Protein AF-0000000080699638 (afdb_homodimer)

Structure (mmCIF, N/CA/C/O backbone):
data_AF-0000000080699638-model_v1
#
loop_
_entity.id
_entity.type
_entity.pdbx_description
1 polymer 'DJ-1/PfpI family protein'
#
loop_
_atom_site.group_PDB
_atom_site.id
_atom_site.type_symbol
_atom_site.label_atom_id
_atom_site.label_alt_id
_atom_site.label_comp_id
_atom_site.label_asym_id
_atom_site.label_entity_id
_atom_site.label_seq_id
_atom_site.pdbx_PDB_ins_code
_atom_site.Cartn_x
_atom_site.Cartn_y
_atom_site.Cartn_z
_atom_site.occupancy
_atom_site.B_iso_or_equiv
_atom_site.auth_seq_id
_atom_site.auth_comp_id
_atom_site.auth_asym_id
_atom_site.auth_atom_id
_atom_site.pdbx_PDB_model_num
ATOM 1 N N . GLN A 1 1 ? 30.047 -16.688 -23 1 21.12 1 GLN A N 1
ATOM 2 C CA . GLN A 1 1 ? 28.938 -15.734 -22.953 1 21.12 1 GLN A CA 1
ATOM 3 C C . GLN A 1 1 ? 28.703 -15.258 -21.516 1 21.12 1 GLN A C 1
ATOM 5 O O . GLN A 1 1 ? 28.328 -16.047 -20.656 1 21.12 1 GLN A O 1
ATOM 10 N N . LYS A 1 2 ? 29.453 -14.078 -21.031 1 23.52 2 LYS A N 1
ATOM 11 C CA . LYS A 1 2 ? 29.766 -13.367 -19.797 1 23.52 2 LYS A CA 1
ATOM 12 C C . LYS A 1 2 ? 28.5 -12.805 -19.156 1 23.52 2 LYS A C 1
ATOM 14 O O . LYS A 1 2 ? 27.812 -11.969 -19.75 1 23.52 2 LYS A O 1
ATOM 19 N N . LEU A 1 3 ? 27.625 -13.461 -18.516 1 23.12 3 LEU A N 1
ATOM 20 C CA . LEU A 1 3 ? 26.484 -13.102 -17.688 1 23.12 3 LEU A CA 1
ATOM 21 C C . LEU A 1 3 ? 26.734 -11.797 -16.953 1 23.12 3 LEU A C 1
ATOM 23 O O . LEU A 1 3 ? 27.703 -11.688 -16.188 1 23.12 3 LEU A O 1
ATOM 27 N N . ALA A 1 4 ? 26.359 -10.672 -17.625 1 29.08 4 ALA A N 1
ATOM 28 C CA . ALA A 1 4 ? 26.75 -9.297 -17.328 1 29.08 4 ALA A CA 1
ATOM 29 C C . ALA A 1 4 ? 26.719 -9.023 -15.828 1 29.08 4 ALA A C 1
ATOM 31 O O . ALA A 1 4 ? 25.781 -9.414 -15.133 1 29.08 4 ALA A O 1
ATOM 32 N N . GLN A 1 5 ? 27.875 -8.906 -15.227 1 26.36 5 GLN A N 1
ATOM 33 C CA . GLN A 1 5 ? 28.344 -8.414 -13.93 1 26.36 5 GLN A CA 1
ATOM 34 C C . GLN A 1 5 ? 27.5 -7.23 -13.453 1 26.36 5 GLN A C 1
ATOM 36 O O . GLN A 1 5 ? 27.297 -6.27 -14.203 1 26.36 5 GLN A O 1
ATOM 41 N N . HIS A 1 6 ? 26.375 -7.539 -12.859 1 30.89 6 HIS A N 1
ATOM 42 C CA . HIS A 1 6 ? 25.625 -6.449 -12.242 1 30.89 6 HIS A CA 1
ATOM 43 C C . HIS A 1 6 ? 26.562 -5.352 -11.75 1 30.89 6 HIS A C 1
ATOM 45 O O . HIS A 1 6 ? 27.578 -5.633 -11.102 1 30.89 6 HIS A O 1
ATOM 51 N N . PRO A 1 7 ? 26.75 -4.273 -12.492 1 32.75 7 PRO A N 1
ATOM 52 C CA . PRO A 1 7 ? 27.828 -3.301 -12.258 1 32.75 7 PRO A CA 1
ATOM 53 C C . PRO A 1 7 ? 28 -2.969 -10.773 1 32.75 7 PRO A C 1
ATOM 55 O O . PRO A 1 7 ? 27.047 -3.062 -10 1 32.75 7 PRO A O 1
ATOM 58 N N . PRO A 1 8 ? 29.25 -3.107 -10.195 1 33.66 8 PRO A N 1
ATOM 59 C CA . PRO A 1 8 ? 29.781 -2.744 -8.883 1 33.66 8 PRO A CA 1
ATOM 60 C C . PRO A 1 8 ? 29.281 -1.39 -8.391 1 33.66 8 PRO A C 1
ATOM 62 O O . PRO A 1 8 ? 29.75 -0.89 -7.363 1 33.66 8 PRO A O 1
ATOM 65 N N . ILE A 1 9 ? 28.562 -0.751 -9.273 1 31.42 9 ILE A N 1
ATOM 66 C CA . ILE A 1 9 ? 28.266 0.634 -8.922 1 31.42 9 ILE A CA 1
ATOM 67 C C . ILE A 1 9 ? 27.625 0.688 -7.539 1 31.42 9 ILE A C 1
ATOM 69 O O . ILE A 1 9 ? 27.562 1.753 -6.918 1 31.42 9 ILE A O 1
ATOM 73 N N . ILE A 1 10 ? 27.094 -0.458 -7.152 1 32.62 10 ILE A N 1
ATOM 74 C CA . ILE A 1 10 ? 26.328 -0.292 -5.918 1 32.62 10 ILE A CA 1
ATOM 75 C C . ILE A 1 10 ? 27.297 -0.101 -4.742 1 32.62 10 ILE A C 1
ATOM 77 O O . ILE A 1 10 ? 26.859 0.253 -3.641 1 32.62 10 ILE A O 1
ATOM 81 N N . ARG A 1 11 ? 28.547 -0.625 -4.879 1 28.48 11 ARG A N 1
ATOM 82 C CA . ARG A 1 11 ? 29.375 -0.614 -3.678 1 28.48 11 ARG A CA 1
ATOM 83 C C . ARG A 1 11 ? 29.891 0.79 -3.383 1 28.48 11 ARG A C 1
ATOM 85 O O . ARG A 1 11 ? 30.562 1.012 -2.367 1 28.48 11 ARG A O 1
ATOM 92 N N . ALA A 1 12 ? 30.203 1.43 -4.512 1 32.94 12 ALA A N 1
ATOM 93 C CA . ALA A 1 12 ? 31.031 2.605 -4.273 1 32.94 12 ALA A CA 1
ATOM 94 C C . ALA A 1 12 ? 30.391 3.531 -3.242 1 32.94 12 ALA A C 1
ATOM 96 O O . ALA A 1 12 ? 31.094 4.309 -2.582 1 32.94 12 ALA A O 1
ATOM 97 N N . PHE A 1 13 ? 29.062 3.736 -3.48 1 32.78 13 PHE A N 1
ATOM 98 C CA . PHE A 1 13 ? 28.578 4.91 -2.764 1 32.78 13 PHE A CA 1
ATOM 99 C C . PHE A 1 13 ? 28.609 4.676 -1.258 1 32.78 13 PHE A C 1
ATOM 101 O O . PHE A 1 13 ? 27.969 5.41 -0.495 1 32.78 13 PHE A O 1
ATOM 108 N N . GLN A 1 14 ? 29 3.529 -0.847 1 33.28 14 GLN A N 1
ATOM 109 C CA . GLN A 1 14 ? 28.906 3.434 0.607 1 33.28 14 GLN A CA 1
ATOM 110 C C . GLN A 1 14 ? 29.859 4.418 1.279 1 33.28 14 GLN A C 1
ATOM 112 O O . GLN A 1 14 ? 29.953 4.465 2.508 1 33.28 14 GLN A O 1
ATOM 117 N N . THR A 1 15 ? 30.938 4.719 0.572 1 34.41 15 THR A N 1
ATOM 118 C CA . THR A 1 15 ? 31.875 5.527 1.351 1 34.41 15 THR A CA 1
ATOM 119 C C . THR A 1 15 ? 31.219 6.852 1.76 1 34.41 15 THR A C 1
ATOM 121 O O . THR A 1 15 ? 31.922 7.84 1.993 1 34.41 15 THR A O 1
ATOM 124 N N . LEU A 1 16 ? 30.109 7.266 1.092 1 36.22 16 LEU A N 1
ATOM 125 C CA . LEU A 1 16 ? 29.672 8.602 1.499 1 36.22 16 LEU A CA 1
ATOM 126 C C . LEU A 1 16 ? 29.797 8.766 3.01 1 36.22 16 LEU A C 1
ATOM 128 O O . LEU A 1 16 ? 29.672 7.797 3.76 1 36.22 16 LEU A O 1
ATOM 132 N N . LYS A 1 17 ? 30.422 9.797 3.537 1 34.28 17 LYS A N 1
ATOM 133 C CA . LYS A 1 17 ? 30.344 10.305 4.902 1 34.28 17 LYS A CA 1
ATOM 134 C C . LYS A 1 17 ? 29.094 9.797 5.609 1 34.28 17 LYS A C 1
ATOM 136 O O . LYS A 1 17 ? 28.062 9.57 4.973 1 34.28 17 LYS A O 1
ATOM 141 N N . GLU A 1 18 ? 29.031 9.07 6.652 1 45 18 GLU A N 1
ATOM 142 C CA . GLU A 1 18 ? 27.938 8.711 7.539 1 45 18 GLU A CA 1
ATOM 143 C C . GLU A 1 18 ? 26.781 9.703 7.422 1 45 18 GLU A C 1
ATOM 145 O O . GLU A 1 18 ? 26.672 10.633 8.219 1 45 18 GLU A O 1
ATOM 150 N N . CYS A 1 19 ? 26.609 10.469 6.395 1 52.69 19 CYS A N 1
ATOM 151 C CA . CYS A 1 19 ? 25.562 11.484 6.363 1 52.69 19 CYS A CA 1
ATOM 152 C C . CYS A 1 19 ? 24.297 10.969 7.023 1 52.69 19 CYS A C 1
ATOM 154 O O . CYS A 1 19 ? 23.812 9.883 6.703 1 52.69 19 CYS A O 1
ATOM 156 N N . ALA A 1 20 ? 23.969 11.531 8.18 1 74.25 20 ALA A N 1
ATOM 157 C CA . ALA A 1 20 ? 22.844 11.242 9.055 1 74.25 20 ALA A CA 1
ATOM 158 C C . ALA A 1 20 ? 21.547 11.07 8.258 1 74.25 20 ALA A C 1
ATOM 160 O O . ALA A 1 20 ? 21.266 11.859 7.355 1 74.25 20 ALA A O 1
ATOM 161 N N . MET A 1 21 ? 20.984 9.898 8.141 1 90.06 21 MET A N 1
ATOM 162 C CA . MET A 1 21 ? 19.703 9.625 7.496 1 90.06 21 MET A CA 1
ATOM 163 C C . MET A 1 21 ? 18.672 10.695 7.863 1 90.06 21 MET A C 1
ATOM 165 O O . MET A 1 21 ? 18.656 11.188 8.992 1 90.06 21 MET A O 1
ATOM 169 N N . LYS A 1 22 ? 17.969 11.188 6.906 1 96.19 22 LYS A N 1
ATOM 170 C CA . LYS A 1 22 ? 16.859 12.094 7.137 1 96.19 22 LYS A CA 1
ATOM 171 C C . LYS A 1 22 ? 15.617 11.328 7.594 1 96.19 22 LYS A C 1
ATOM 173 O O . LYS A 1 22 ? 15.242 10.328 6.988 1 96.19 22 LYS A O 1
ATOM 178 N N . ASN A 1 23 ? 15.008 11.852 8.641 1 97.5 23 ASN A N 1
ATOM 179 C CA . ASN A 1 23 ? 13.836 11.172 9.195 1 97.5 23 ASN A CA 1
ATOM 180 C C . ASN A 1 23 ? 12.578 11.484 8.391 1 97.5 23 ASN A C 1
ATOM 182 O O . ASN A 1 23 ? 12.344 12.633 8.008 1 97.5 23 ASN A O 1
ATOM 186 N N . ILE A 1 24 ? 11.852 10.438 8.086 1 98.62 24 ILE A N 1
ATOM 187 C CA . ILE A 1 24 ? 10.492 10.516 7.559 1 98.62 24 ILE A CA 1
ATOM 188 C C . ILE A 1 24 ? 9.516 9.859 8.539 1 98.62 24 ILE A C 1
ATOM 190 O O . ILE A 1 24 ? 9.68 8.688 8.898 1 98.62 24 ILE A O 1
ATOM 194 N N . THR A 1 25 ? 8.562 10.602 9.008 1 98.88 25 THR A N 1
ATOM 195 C CA . THR A 1 25 ? 7.508 10.023 9.836 1 98.88 25 THR A CA 1
ATOM 196 C C . THR A 1 25 ? 6.184 9.992 9.078 1 98.88 25 THR A C 1
ATOM 198 O O . THR A 1 25 ? 5.719 11.016 8.586 1 98.88 25 THR A O 1
ATOM 201 N N . ILE A 1 26 ? 5.664 8.82 8.938 1 98.94 26 ILE A N 1
ATOM 202 C CA . ILE A 1 26 ? 4.328 8.617 8.391 1 98.94 26 ILE A CA 1
ATOM 203 C C . ILE A 1 26 ? 3.354 8.281 9.516 1 98.94 26 ILE A C 1
ATOM 205 O O . ILE A 1 26 ? 3.566 7.316 10.258 1 98.94 26 ILE A O 1
ATOM 209 N N . VAL A 1 27 ? 2.305 9.078 9.617 1 98.94 27 VAL A N 1
ATOM 210 C CA . VAL A 1 27 ? 1.308 8.875 10.664 1 98.94 27 VAL A CA 1
ATOM 211 C C . VAL A 1 27 ? 0.195 7.965 10.156 1 98.94 27 VAL A C 1
ATOM 213 O O . VAL A 1 27 ? -0.419 8.242 9.117 1 98.94 27 VAL A O 1
ATOM 216 N N . ILE A 1 28 ? -0.054 6.852 10.93 1 98.56 28 ILE A N 1
ATOM 217 C CA . ILE A 1 28 ? -1.081 5.898 10.523 1 98.56 28 ILE A CA 1
ATOM 218 C C . ILE A 1 28 ? -2.096 5.723 11.656 1 98.56 28 ILE A C 1
ATOM 220 O O . ILE A 1 28 ? -1.79 5.109 12.68 1 98.56 28 ILE A O 1
ATOM 224 N N . PRO A 1 29 ? -3.354 6.207 11.469 1 97.62 29 PRO A N 1
ATOM 225 C CA . PRO A 1 29 ? -4.43 5.844 12.391 1 97.62 29 PRO A CA 1
ATOM 226 C C . PRO A 1 29 ? -4.918 4.41 12.195 1 97.62 29 PRO A C 1
ATOM 228 O O . PRO A 1 29 ? -4.48 3.73 11.258 1 97.62 29 PRO A O 1
ATOM 231 N N . ASP A 1 30 ? -5.742 3.936 13.164 1 97.44 30 ASP A N 1
ATOM 232 C CA . ASP A 1 30 ? -6.453 2.699 12.844 1 97.44 30 ASP A CA 1
ATOM 233 C C . ASP A 1 30 ? -7.293 2.857 11.578 1 97.44 30 ASP A C 1
ATOM 235 O O . ASP A 1 30 ? -7.809 3.941 11.305 1 97.44 30 ASP A O 1
ATOM 239 N N . ARG A 1 31 ? -7.352 1.789 10.773 1 98.12 31 ARG A N 1
ATOM 240 C CA . ARG A 1 31 ? -8.047 1.76 9.492 1 98.12 31 ARG A CA 1
ATOM 241 C C . ARG A 1 31 ? -7.449 2.768 8.523 1 98.12 31 ARG A C 1
ATOM 243 O O . ARG A 1 31 ? -8.18 3.498 7.848 1 98.12 31 ARG A O 1
ATOM 250 N N . PHE A 1 32 ? -6.141 2.844 8.508 1 98.69 32 PHE A N 1
ATOM 251 C CA . PHE A 1 32 ? -5.473 3.752 7.586 1 98.69 32 PHE A CA 1
ATOM 252 C C . PHE A 1 32 ? -5.586 3.242 6.152 1 98.69 32 PHE A C 1
ATOM 254 O O . PHE A 1 32 ? -5.793 2.049 5.926 1 98.69 32 PHE A O 1
ATOM 261 N N . ALA A 1 33 ? -5.504 4.156 5.234 1 98.62 33 ALA A N 1
ATOM 262 C CA . ALA A 1 33 ? -5.645 3.881 3.809 1 98.62 33 ALA A CA 1
ATOM 263 C C . ALA A 1 33 ? -4.348 3.332 3.223 1 98.62 33 ALA A C 1
ATOM 265 O O . ALA A 1 33 ? -3.348 4.047 3.135 1 98.62 33 ALA A O 1
ATOM 266 N N . ASP A 1 34 ? -4.371 2.154 2.686 1 98.62 34 ASP A N 1
ATOM 267 C CA . ASP A 1 34 ? -3.197 1.426 2.213 1 98.62 34 ASP A CA 1
ATOM 268 C C . ASP A 1 34 ? -2.588 2.1 0.985 1 98.62 34 ASP A C 1
ATOM 270 O O . ASP A 1 34 ? -1.378 2.027 0.768 1 98.62 34 ASP A O 1
ATOM 274 N N . TRP A 1 35 ? -3.359 2.773 0.199 1 97.25 35 TRP A N 1
ATOM 275 C CA . TRP A 1 35 ? -2.92 3.229 -1.116 1 97.25 35 TRP A CA 1
ATOM 276 C C . TRP A 1 35 ? -2.242 4.59 -1.021 1 97.25 35 TRP A C 1
ATOM 278 O O . TRP A 1 35 ? -1.621 5.051 -1.983 1 97.25 35 TRP A O 1
ATOM 288 N N . GLU A 1 36 ? -2.24 5.168 0.12 1 98.38 36 GLU A N 1
ATOM 289 C CA . GLU A 1 36 ? -1.859 6.574 0.187 1 98.38 36 GLU A CA 1
ATOM 290 C C . GLU A 1 36 ? -0.386 6.73 0.555 1 98.38 36 GLU A C 1
ATOM 292 O O . GLU A 1 36 ? 0.205 7.789 0.338 1 98.38 36 GLU A O 1
ATOM 297 N N . TYR A 1 37 ? 0.252 5.742 1.123 1 98.56 37 TYR A N 1
ATOM 298 C CA . TYR A 1 37 ? 1.677 5.781 1.436 1 98.56 37 TYR A CA 1
ATOM 299 C C . TYR A 1 37 ? 2.471 4.906 0.472 1 98.56 37 TYR A C 1
ATOM 301 O O . TYR A 1 37 ? 3.697 5.016 0.391 1 98.56 37 TYR A O 1
ATOM 309 N N . SER A 1 38 ? 1.813 4.078 -0.21 1 98 38 SER A N 1
ATOM 310 C CA . SER A 1 38 ? 2.402 2.867 -0.773 1 98 38 SER A CA 1
ATOM 311 C C . SER A 1 38 ? 3.34 3.195 -1.931 1 98 38 SER A C 1
ATOM 313 O O . SER A 1 38 ? 4.168 2.369 -2.318 1 98 38 SER A O 1
ATOM 315 N N . LEU A 1 39 ? 3.227 4.379 -2.482 1 96.81 39 LEU A N 1
ATOM 316 C CA . LEU A 1 39 ? 4.156 4.789 -3.527 1 96.81 39 LEU A CA 1
ATOM 317 C C . LEU A 1 39 ? 5.285 5.641 -2.951 1 96.81 39 LEU A C 1
ATOM 319 O O . LEU A 1 39 ? 6.32 5.824 -3.592 1 96.81 39 LEU A O 1
ATOM 323 N N . ILE A 1 40 ? 5.133 6.168 -1.758 1 98.38 40 ILE A N 1
ATOM 324 C CA . ILE A 1 40 ? 6.09 7.082 -1.143 1 98.38 40 ILE A CA 1
ATOM 325 C C . ILE A 1 40 ? 7.133 6.289 -0.36 1 98.38 40 ILE A C 1
ATOM 327 O O . ILE A 1 40 ? 8.336 6.41 -0.614 1 98.38 40 ILE A O 1
ATOM 331 N N . ALA A 1 41 ? 6.684 5.422 0.467 1 98.62 41 ALA A N 1
ATOM 332 C CA . ALA A 1 41 ? 7.531 4.789 1.475 1 98.62 41 ALA A CA 1
ATOM 333 C C . ALA A 1 41 ? 8.555 3.865 0.826 1 98.62 41 ALA A C 1
ATOM 335 O O . ALA A 1 41 ? 9.742 3.896 1.178 1 98.62 41 ALA A O 1
ATOM 336 N N . PRO A 1 42 ? 8.156 3.057 -0.172 1 97.94 42 PRO A N 1
ATOM 337 C CA . PRO A 1 42 ? 9.172 2.199 -0.789 1 97.94 42 PRO A CA 1
ATOM 338 C C . PRO A 1 42 ? 10.266 2.994 -1.502 1 97.94 42 PRO A C 1
ATOM 340 O O . PRO A 1 42 ? 11.43 2.598 -1.489 1 97.94 42 PRO A O 1
ATOM 343 N N . VAL A 1 43 ? 9.883 4.098 -2.152 1 97.5 43 VAL A N 1
ATOM 344 C CA . VAL A 1 43 ? 10.883 4.934 -2.807 1 97.5 43 VAL A CA 1
ATOM 345 C C . VAL A 1 43 ? 11.906 5.41 -1.779 1 97.5 43 VAL A C 1
ATOM 347 O O . VAL A 1 43 ? 13.117 5.27 -1.986 1 97.5 43 VAL A O 1
ATOM 350 N N . LEU A 1 44 ? 11.461 5.848 -0.671 1 97.94 44 LEU A N 1
ATOM 351 C CA . LEU A 1 44 ? 12.32 6.465 0.335 1 97.94 44 LEU A CA 1
ATOM 352 C C . LEU A 1 44 ? 13.125 5.406 1.085 1 97.94 44 LEU A C 1
ATOM 354 O O . LEU A 1 44 ? 14.305 5.605 1.372 1 97.94 44 LEU A O 1
ATOM 358 N N . HIS A 1 45 ? 12.5 4.301 1.349 1 97.5 45 HIS A N 1
ATOM 359 C CA . HIS A 1 45 ? 13.125 3.299 2.207 1 97.5 45 HIS A CA 1
ATOM 360 C C . HIS A 1 45 ? 14.008 2.359 1.399 1 97.5 45 HIS A C 1
ATOM 362 O O . HIS A 1 45 ? 15.062 1.934 1.875 1 97.5 45 HIS A O 1
ATOM 368 N N . SER A 1 46 ? 13.594 2.033 0.154 1 95.25 46 SER A N 1
ATOM 369 C CA . SER A 1 46 ? 14.258 0.928 -0.528 1 95.25 46 SER A CA 1
ATOM 370 C C . SER A 1 46 ?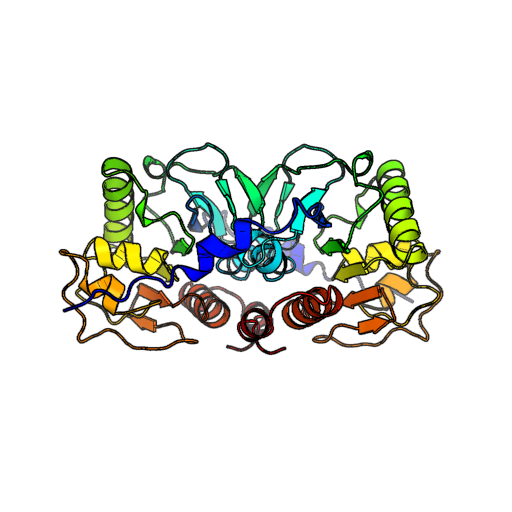 14.977 1.406 -1.784 1 95.25 46 SER A C 1
ATOM 372 O O . SER A 1 46 ? 15.906 0.749 -2.264 1 95.25 46 SER A O 1
ATOM 374 N N . PHE A 1 47 ? 14.516 2.52 -2.311 1 93.06 47 PHE A N 1
ATOM 375 C CA . PHE A 1 47 ? 15.086 2.906 -3.594 1 93.06 47 PHE A CA 1
ATOM 376 C C . PHE A 1 47 ? 16 4.121 -3.438 1 93.06 47 PHE A C 1
ATOM 378 O O . PHE A 1 47 ? 16.516 4.645 -4.426 1 93.06 47 PHE A O 1
ATOM 385 N N . THR A 1 48 ? 16.062 4.582 -2.229 1 90.94 48 THR A N 1
ATOM 386 C CA . THR A 1 48 ? 17.047 5.598 -1.857 1 90.94 48 THR A CA 1
ATOM 387 C C . THR A 1 48 ? 17.828 5.172 -0.613 1 90.94 48 THR A C 1
ATOM 389 O O . THR A 1 48 ? 17.5 4.152 0.005 1 90.94 48 THR A O 1
ATOM 392 N N . THR A 1 49 ? 18.875 5.895 -0.299 1 86.69 49 THR A N 1
ATOM 393 C CA . THR A 1 49 ? 19.719 5.441 0.804 1 86.69 49 THR A CA 1
ATOM 394 C C . THR A 1 49 ? 19.812 6.512 1.889 1 86.69 49 THR A C 1
ATOM 396 O O . THR A 1 49 ? 20.469 6.309 2.912 1 86.69 49 THR A O 1
ATOM 399 N N . ASN A 1 50 ? 19.094 7.555 1.81 1 92.56 50 ASN A N 1
ATOM 400 C CA . ASN A 1 50 ? 19.344 8.695 2.688 1 92.56 50 ASN A CA 1
ATOM 401 C C . ASN A 1 50 ? 18.172 8.93 3.645 1 92.56 50 ASN A C 1
ATOM 403 O O . ASN A 1 50 ? 18.141 9.945 4.348 1 92.56 50 ASN A O 1
ATOM 407 N N . TYR A 1 51 ? 17.234 7.992 3.697 1 97 51 TYR A N 1
ATOM 408 C CA . TYR A 1 51 ? 16.047 8.258 4.512 1 97 51 TYR A CA 1
ATOM 409 C C . TYR A 1 51 ? 15.789 7.117 5.492 1 97 51 TYR A C 1
ATOM 411 O O . TYR A 1 51 ? 16.078 5.957 5.188 1 97 51 TYR A O 1
ATOM 419 N N . ARG A 1 52 ? 15.352 7.477 6.656 1 97.06 52 ARG A N 1
ATOM 420 C CA . ARG A 1 52 ? 14.781 6.551 7.633 1 97.06 52 ARG A CA 1
ATOM 421 C C . ARG A 1 52 ? 13.273 6.738 7.746 1 97.06 52 ARG A C 1
ATOM 423 O O . ARG A 1 52 ? 12.805 7.75 8.266 1 97.06 52 ARG A O 1
ATOM 430 N N . VAL A 1 53 ? 12.531 5.742 7.293 1 98.56 53 VAL A N 1
ATOM 431 C CA . VAL A 1 53 ? 11.07 5.809 7.312 1 98.56 53 VAL A CA 1
ATOM 432 C C . VAL A 1 53 ? 10.539 5.113 8.57 1 98.56 53 VAL A C 1
ATOM 434 O O . VAL A 1 53 ? 10.883 3.963 8.836 1 98.56 53 VAL A O 1
ATOM 437 N N . ARG A 1 54 ? 9.719 5.816 9.32 1 98.69 54 ARG A N 1
ATOM 438 C CA . ARG A 1 54 ? 9.055 5.254 10.492 1 98.69 54 ARG A CA 1
ATOM 439 C C . ARG A 1 54 ? 7.574 5.605 10.5 1 98.69 54 ARG A C 1
ATOM 441 O O . ARG A 1 54 ? 7.172 6.641 9.969 1 98.69 54 ARG A O 1
ATOM 448 N N . TYR A 1 55 ? 6.816 4.727 11.133 1 98.88 55 TYR A N 1
ATOM 449 C CA . TYR A 1 55 ? 5.371 4.91 11.234 1 98.88 55 TYR A CA 1
ATOM 450 C C . TYR A 1 55 ? 4.961 5.25 12.664 1 98.88 55 TYR A C 1
ATOM 452 O O . TYR A 1 55 ? 5.348 4.559 13.609 1 98.88 55 TYR A O 1
ATOM 460 N N . ALA A 1 56 ? 4.215 6.336 12.797 1 98.88 56 ALA A N 1
ATOM 461 C CA . ALA A 1 56 ? 3.756 6.789 14.109 1 98.88 56 ALA A CA 1
ATOM 462 C C . ALA A 1 56 ? 2.248 6.605 14.258 1 98.88 56 ALA A C 1
ATOM 464 O O . ALA A 1 56 ? 1.497 6.793 13.297 1 98.88 56 ALA A O 1
ATOM 465 N N . ALA A 1 57 ? 1.825 6.227 15.414 1 98.69 57 ALA A N 1
ATOM 466 C CA . ALA A 1 57 ? 0.414 6.098 15.766 1 98.69 57 ALA A CA 1
ATOM 467 C C . ALA A 1 57 ? 0.163 6.566 17.203 1 98.69 57 ALA A C 1
ATOM 469 O O . ALA A 1 57 ? 1.086 7.02 17.875 1 98.69 57 ALA A O 1
ATOM 470 N N . ALA A 1 58 ? -1.119 6.594 17.578 1 97.94 58 ALA A N 1
ATOM 471 C CA . ALA A 1 58 ? -1.5 7.094 18.891 1 97.94 58 ALA A CA 1
ATOM 472 C C . ALA A 1 58 ? -0.899 6.234 20 1 97.94 58 ALA A C 1
ATOM 474 O O . ALA A 1 58 ? -0.651 6.719 21.109 1 97.94 58 ALA A O 1
ATOM 475 N N . ASP A 1 59 ? -0.727 4.973 19.703 1 97.44 59 ASP A N 1
ATOM 476 C CA . ASP A 1 59 ? -0.087 4.012 20.594 1 97.44 59 ASP A CA 1
ATOM 477 C C . ASP A 1 59 ? 0.645 2.93 19.797 1 97.44 59 ASP A C 1
ATOM 479 O O . ASP A 1 59 ? 0.668 2.963 18.562 1 97.44 59 ASP A O 1
ATOM 483 N N . LEU A 1 60 ? 1.232 1.975 20.531 1 97.44 60 LEU A N 1
ATOM 484 C CA . LEU A 1 60 ? 2.076 0.99 19.859 1 97.44 60 LEU A CA 1
ATOM 485 C C . LEU A 1 60 ? 1.322 -0.317 19.656 1 97.44 60 LEU A C 1
ATOM 487 O O . LEU A 1 60 ? 1.902 -1.308 19.203 1 97.44 60 LEU A O 1
ATOM 491 N N . ASN A 1 61 ? 0 -0.324 19.953 1 97.56 61 ASN A N 1
ATOM 492 C CA . ASN A 1 61 ? -0.804 -1.47 19.547 1 97.56 61 ASN A CA 1
ATOM 493 C C . ASN A 1 61 ? -0.932 -1.546 18.016 1 97.56 61 ASN A C 1
ATOM 495 O O . ASN A 1 61 ? -0.923 -0.519 17.344 1 97.56 61 ASN A O 1
ATOM 499 N N . HIS A 1 62 ? -1.017 -2.756 17.562 1 97.88 62 HIS A N 1
ATOM 500 C CA . HIS A 1 62 ? -1.104 -2.883 16.109 1 97.88 62 HIS A CA 1
ATOM 501 C C . HIS A 1 62 ? -2.307 -2.123 15.555 1 97.88 62 HIS A C 1
ATOM 503 O O . HIS A 1 62 ? -3.344 -2.033 16.219 1 97.88 62 HIS A O 1
ATOM 509 N N . LYS A 1 63 ? -2.121 -1.548 14.406 1 98.44 63 LYS A N 1
ATOM 510 C CA . LYS A 1 63 ? -3.178 -0.909 13.625 1 98.44 63 LYS A CA 1
ATOM 511 C C . LYS A 1 63 ? -3.604 -1.787 12.453 1 98.44 63 LYS A C 1
ATOM 513 O O . LYS A 1 63 ? -2.766 -2.424 11.812 1 98.44 63 LYS A O 1
ATOM 518 N N . THR A 1 64 ? -4.895 -1.848 12.273 1 98.62 64 THR A N 1
ATOM 519 C CA . THR A 1 64 ? -5.418 -2.588 11.133 1 98.62 64 THR A CA 1
ATOM 520 C C . THR A 1 64 ? -5.785 -1.64 9.992 1 98.62 64 THR A C 1
ATOM 522 O O . THR A 1 64 ? -6.582 -0.718 10.18 1 98.62 64 THR A O 1
ATOM 525 N N . SER A 1 65 ? -5.184 -1.844 8.844 1 98.81 65 SER A N 1
ATOM 526 C CA . SER A 1 65 ? -5.434 -0.958 7.715 1 98.81 65 SER A CA 1
ATOM 527 C C . SER A 1 65 ? -6.805 -1.215 7.102 1 98.81 65 SER A C 1
ATOM 529 O O . SER A 1 65 ? -7.492 -2.164 7.48 1 98.81 65 SER A O 1
ATOM 531 N N . MET A 1 66 ? -7.184 -0.383 6.215 1 98.38 66 MET A N 1
ATOM 532 C CA . MET A 1 66 ? -8.406 -0.587 5.441 1 98.38 66 MET A CA 1
ATOM 533 C C . MET A 1 66 ? -8.32 -1.861 4.609 1 98.38 66 MET A C 1
ATOM 535 O O . MET A 1 66 ? -9.344 -2.422 4.211 1 98.38 66 MET A O 1
ATOM 539 N N . GLY A 1 67 ? -7.074 -2.344 4.312 1 98.62 67 GLY A N 1
ATOM 540 C CA . GLY A 1 67 ? -6.852 -3.576 3.57 1 98.62 67 GLY A CA 1
ATOM 541 C C . GLY A 1 67 ? -6.594 -4.773 4.469 1 98.62 67 GLY A C 1
ATOM 542 O O . GLY A 1 67 ? -6.094 -5.801 4.008 1 98.62 67 GLY A O 1
ATOM 543 N N . ALA A 1 68 ? -6.715 -4.578 5.727 1 98.69 68 ALA A N 1
ATOM 544 C CA . ALA A 1 68 ? -6.691 -5.641 6.73 1 98.69 68 ALA A CA 1
ATOM 545 C C . ALA A 1 68 ? -5.262 -5.957 7.16 1 98.69 68 ALA A C 1
ATOM 547 O O . ALA A 1 68 ? -5.02 -6.934 7.871 1 98.69 68 ALA A O 1
ATOM 548 N N . LEU A 1 69 ? -4.281 -5.18 6.77 1 98.81 69 LEU A N 1
ATOM 549 C CA . LEU A 1 69 ? -2.943 -5.359 7.324 1 98.81 69 LEU A CA 1
ATOM 550 C C . LEU A 1 69 ? -2.939 -5.105 8.828 1 98.81 69 LEU A C 1
ATOM 552 O O . LEU A 1 69 ? -3.562 -4.152 9.297 1 98.81 69 LEU A O 1
ATOM 556 N N . ARG A 1 70 ? -2.258 -5.918 9.562 1 98.75 70 ARG A N 1
ATOM 557 C CA . ARG A 1 70 ? -1.954 -5.633 10.961 1 98.75 70 ARG A CA 1
ATOM 558 C C . ARG A 1 70 ? -0.536 -5.098 11.117 1 98.75 70 ARG A C 1
ATOM 560 O O . ARG A 1 70 ? 0.435 -5.84 10.977 1 98.75 70 ARG A O 1
ATOM 567 N N . VAL A 1 71 ? -0.425 -3.809 11.453 1 98.88 71 VAL A N 1
ATOM 568 C CA . VAL A 1 71 ? 0.85 -3.1 11.398 1 98.88 71 VAL A CA 1
ATOM 569 C C . VAL A 1 71 ? 1.277 -2.691 12.805 1 98.88 71 VAL A C 1
ATOM 571 O O . VAL A 1 71 ? 0.472 -2.164 13.578 1 98.88 71 VAL A O 1
ATOM 574 N N . ILE A 1 72 ? 2.506 -2.924 13.109 1 98.69 72 ILE A N 1
ATOM 575 C CA . ILE A 1 72 ? 3.094 -2.477 14.367 1 98.69 72 ILE A CA 1
ATOM 576 C C . ILE A 1 72 ? 3.754 -1.112 14.172 1 98.69 72 ILE A C 1
ATOM 578 O O . ILE A 1 72 ? 4.746 -0.993 13.453 1 98.69 72 ILE A O 1
ATOM 582 N N . PRO A 1 73 ? 3.18 -0.11 14.836 1 98.75 73 PRO A N 1
ATOM 583 C CA . PRO A 1 73 ? 3.818 1.202 14.711 1 98.75 73 PRO A CA 1
ATOM 584 C C . PRO A 1 73 ? 5.215 1.241 15.32 1 98.75 73 PRO A C 1
ATOM 586 O O . PRO A 1 73 ? 5.516 0.468 16.234 1 98.75 73 PRO A O 1
ATOM 589 N N . ASP A 1 74 ? 6.035 2.172 14.828 1 98.62 74 ASP A N 1
ATOM 590 C CA . ASP A 1 74 ? 7.391 2.367 15.336 1 98.62 74 ASP A CA 1
ATOM 591 C C . ASP A 1 74 ? 7.398 3.355 16.5 1 98.62 74 ASP A C 1
ATOM 593 O O . ASP A 1 74 ? 8.242 3.258 17.391 1 98.62 74 ASP A O 1
ATOM 597 N N . LEU A 1 75 ? 6.469 4.324 16.406 1 98.56 75 LEU A N 1
ATOM 598 C CA . LEU A 1 75 ? 6.492 5.465 17.312 1 98.56 75 LEU A CA 1
ATOM 599 C C . LEU A 1 75 ? 5.094 5.762 17.859 1 98.56 75 LEU A C 1
ATOM 601 O O . LEU A 1 75 ? 4.109 5.672 17.109 1 98.56 75 LEU A O 1
ATOM 605 N N . ASN A 1 76 ? 5.145 6.191 19.109 1 97.94 76 ASN A N 1
ATOM 606 C CA . ASN A 1 76 ? 4.008 6.977 19.578 1 97.94 76 ASN A CA 1
ATOM 607 C C . ASN A 1 76 ? 4.125 8.438 19.156 1 97.94 76 ASN A C 1
ATOM 609 O O . ASN A 1 76 ? 5.219 8.914 18.844 1 97.94 76 ASN A O 1
ATOM 613 N N . PHE A 1 77 ? 2.945 9.078 19.156 1 98.25 77 PHE A N 1
ATOM 614 C CA . PHE A 1 77 ? 2.982 10.484 18.766 1 98.25 77 PHE A CA 1
ATOM 615 C C . PHE A 1 77 ? 4.012 11.25 19.578 1 98.25 77 PHE A C 1
ATOM 617 O O . PHE A 1 77 ? 4.734 12.094 19.047 1 98.25 77 PHE A O 1
ATOM 624 N N . ALA A 1 78 ? 4.133 10.938 20.844 1 96.94 78 ALA A N 1
ATOM 625 C CA . ALA A 1 78 ? 5.043 11.648 21.734 1 96.94 78 ALA A CA 1
ATOM 626 C C . ALA A 1 78 ? 6.496 11.438 21.312 1 96.94 78 ALA A C 1
ATOM 628 O O . ALA A 1 78 ? 7.371 12.234 21.688 1 96.94 78 ALA A O 1
ATOM 629 N N . ASP A 1 79 ? 6.762 10.383 20.562 1 97.62 79 ASP A N 1
ATOM 630 C CA . ASP A 1 79 ? 8.125 9.992 20.234 1 97.62 79 ASP A CA 1
ATOM 631 C C . ASP A 1 79 ? 8.508 10.461 18.844 1 97.62 79 ASP A C 1
ATOM 633 O O . ASP A 1 79 ? 9.609 10.18 18.359 1 97.62 79 ASP A O 1
ATOM 637 N N . ILE A 1 80 ? 7.605 11.172 18.156 1 98.19 80 ILE A N 1
ATOM 638 C CA . ILE A 1 80 ? 7.945 11.719 16.844 1 98.19 80 ILE A CA 1
ATOM 639 C C . ILE A 1 80 ? 9.133 12.672 16.969 1 98.19 80 ILE A C 1
ATOM 641 O O . ILE A 1 80 ? 9.125 13.57 17.812 1 98.19 80 ILE A O 1
ATOM 645 N N . PRO A 1 81 ? 10.133 12.445 16.125 1 95.62 81 PRO A N 1
ATOM 646 C CA . PRO A 1 81 ? 11.312 13.305 16.234 1 95.62 81 PRO A CA 1
ATOM 647 C C . PRO A 1 81 ? 11 14.773 15.922 1 95.62 81 PRO A C 1
ATOM 649 O O . PRO A 1 81 ? 10.148 15.062 15.086 1 95.62 81 PRO A O 1
ATOM 652 N N . ALA A 1 82 ? 11.781 15.609 16.516 1 88.88 82 ALA A N 1
ATOM 653 C CA . ALA A 1 82 ? 11.633 17.047 16.281 1 88.88 82 ALA A CA 1
ATOM 654 C C . ALA A 1 82 ? 12.094 17.406 14.875 1 88.88 82 ALA A C 1
ATOM 656 O O . ALA A 1 82 ? 11.5 18.281 14.227 1 88.88 82 ALA A O 1
ATOM 657 N N . GLU A 1 83 ? 13.125 16.703 14.523 1 90.5 83 GLU A N 1
ATOM 658 C CA . GLU A 1 83 ? 13.641 16.953 13.188 1 90.5 83 GLU A CA 1
ATOM 659 C C . GLU A 1 83 ? 13.203 15.875 12.211 1 90.5 83 GLU A C 1
ATOM 661 O O . GLU A 1 83 ? 13.695 14.742 12.266 1 90.5 83 GLU A O 1
ATOM 666 N N . ASN A 1 84 ? 12.219 16.172 11.383 1 95.19 84 ASN A N 1
ATOM 667 C CA . ASN A 1 84 ? 11.734 15.344 10.281 1 95.19 84 ASN A CA 1
ATOM 668 C C . ASN A 1 84 ? 11.859 16.062 8.938 1 95.19 84 ASN A C 1
ATOM 670 O O . ASN A 1 84 ? 11.43 17.203 8.805 1 95.19 84 ASN A O 1
ATOM 674 N N . ALA A 1 85 ? 12.508 15.305 8.086 1 97.56 85 ALA A N 1
ATOM 675 C CA . ALA A 1 85 ? 12.508 15.852 6.734 1 97.56 85 ALA A CA 1
ATOM 676 C C . ALA A 1 85 ? 11.094 15.969 6.184 1 97.56 85 ALA A C 1
ATOM 678 O O . ALA A 1 85 ? 10.781 16.906 5.434 1 97.56 85 ALA A O 1
ATOM 679 N N . ALA A 1 86 ? 10.242 15.023 6.582 1 98.75 86 ALA A N 1
ATOM 680 C CA . ALA A 1 86 ? 8.828 15.07 6.234 1 98.75 86 ALA A CA 1
ATOM 681 C C . ALA A 1 86 ? 7.969 14.414 7.316 1 98.75 86 ALA A C 1
ATOM 683 O O . ALA A 1 86 ? 8.352 13.383 7.879 1 98.75 86 ALA A O 1
ATOM 684 N N . LEU A 1 87 ? 6.938 15.055 7.684 1 98.88 87 LEU A N 1
ATOM 685 C CA . LEU A 1 87 ? 5.82 14.5 8.438 1 98.88 87 LEU A CA 1
ATOM 686 C C . LEU A 1 87 ? 4.594 14.32 7.547 1 98.88 87 LEU A C 1
ATOM 688 O O . LEU A 1 87 ? 4.059 15.297 7.023 1 98.88 87 LEU A O 1
ATOM 692 N N . ILE A 1 88 ? 4.199 13.055 7.328 1 98.94 88 ILE A N 1
ATOM 693 C CA . ILE A 1 88 ? 3.164 12.727 6.355 1 98.94 88 ILE A CA 1
ATOM 694 C C . ILE A 1 88 ? 1.968 12.094 7.066 1 98.94 88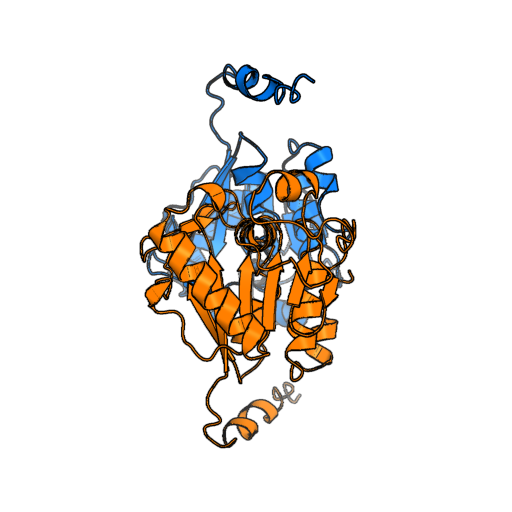 ILE A C 1
ATOM 696 O O . ILE A 1 88 ? 2.102 11.055 7.715 1 98.94 88 ILE A O 1
ATOM 700 N N . LEU A 1 89 ? 0.81 12.75 6.969 1 98.94 89 LEU A N 1
ATOM 701 C CA . LEU A 1 89 ? -0.429 12.227 7.535 1 98.94 89 LEU A CA 1
ATOM 702 C C . LEU A 1 89 ? -1.259 11.516 6.469 1 98.94 89 LEU A C 1
ATOM 704 O O . LEU A 1 89 ? -1.786 12.156 5.559 1 98.94 89 LEU A O 1
ATOM 708 N N . ILE A 1 90 ? -1.358 10.195 6.574 1 98.31 90 ILE A N 1
ATOM 709 C CA . ILE A 1 90 ? -2.139 9.445 5.598 1 98.31 90 ILE A CA 1
ATOM 710 C C . ILE A 1 90 ? -3.58 9.305 6.082 1 98.31 90 ILE A C 1
ATOM 712 O O . ILE A 1 90 ? -3.842 9.352 7.285 1 98.31 90 ILE A O 1
ATOM 716 N N . GLY A 1 91 ? -4.488 9.148 5.156 1 97.81 91 GLY A N 1
ATOM 717 C CA . GLY A 1 91 ? -5.91 9.102 5.457 1 97.81 91 GLY A CA 1
ATOM 718 C C . GLY A 1 91 ? -6.336 7.816 6.145 1 97.81 91 GLY A C 1
ATOM 719 O O . GLY A 1 91 ? -5.492 7.07 6.652 1 97.81 91 GLY A O 1
ATOM 720 N N . GLY A 1 92 ? -7.555 7.609 6.234 1 96.38 92 GLY A N 1
ATOM 721 C CA . GLY A 1 92 ? -8.211 6.5 6.906 1 96.38 92 GLY A CA 1
ATOM 722 C C . GLY A 1 92 ? -9.57 6.859 7.465 1 96.38 92 GLY A C 1
ATOM 723 O O . GLY A 1 92 ? -10.203 7.816 7.012 1 96.38 92 GLY A O 1
ATOM 724 N N . GLN A 1 93 ? -10.008 5.988 8.398 1 94.12 93 GLN A N 1
ATOM 725 C CA . GLN A 1 93 ? -11.383 6.148 8.859 1 94.12 93 GLN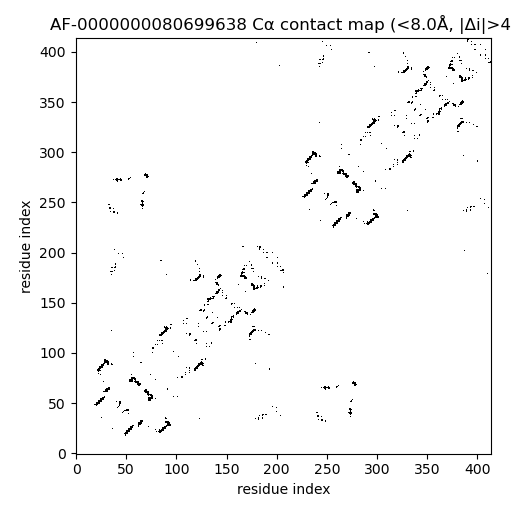 A CA 1
ATOM 726 C C . GLN A 1 93 ? -11.43 6.492 10.344 1 94.12 93 GLN A C 1
ATOM 728 O O . GLN A 1 93 ? -12.5 6.738 10.898 1 94.12 93 GLN A O 1
ATOM 733 N N . ASP A 1 94 ? -10.242 6.688 10.945 1 95.56 94 ASP A N 1
ATOM 734 C CA . ASP A 1 94 ? -10.305 6.785 12.406 1 95.56 94 ASP A CA 1
ATOM 735 C C . ASP A 1 94 ? -9.648 8.078 12.891 1 95.56 94 ASP A C 1
ATOM 737 O O . ASP A 1 94 ? -9.344 8.211 14.078 1 95.56 94 ASP A O 1
ATOM 741 N N . TRP A 1 95 ? -9.492 9.023 12.086 1 96.81 95 TRP A N 1
ATOM 742 C CA . TRP A 1 95 ? -8.898 10.297 12.477 1 96.81 95 TRP A CA 1
ATOM 743 C C . TRP A 1 95 ? -9.789 11.031 13.477 1 96.81 95 TRP A C 1
ATOM 745 O O . TRP A 1 95 ? -9.297 11.648 14.422 1 96.81 95 TRP A O 1
ATOM 755 N N . ARG A 1 96 ? -11.023 10.961 13.297 1 95.19 96 ARG A N 1
ATOM 756 C CA . ARG A 1 96 ? -11.984 11.719 14.094 1 95.19 96 ARG A CA 1
ATOM 757 C C . ARG A 1 96 ? -12.195 11.078 15.461 1 95.19 96 ARG A C 1
ATOM 759 O O . ARG A 1 96 ? -12.852 11.656 16.328 1 95.19 96 ARG A O 1
ATOM 766 N N . GLU A 1 97 ? -11.547 9.93 15.641 1 95.38 97 GLU A N 1
ATOM 767 C CA . GLU A 1 97 ? -11.688 9.195 16.891 1 95.38 97 GLU A CA 1
ATOM 768 C C . GLU A 1 97 ? -10.5 9.438 17.812 1 95.38 97 GLU A C 1
ATOM 770 O O . GLU A 1 97 ? -10.469 8.938 18.938 1 95.38 97 GLU A O 1
ATOM 775 N N . LEU A 1 98 ? -9.547 10.211 17.391 1 96.56 98 LEU A N 1
ATOM 776 C CA . LEU A 1 98 ? -8.398 10.5 18.25 1 96.56 98 LEU A CA 1
ATOM 777 C C . LEU A 1 98 ? -8.836 11.188 19.531 1 96.56 98 LEU A C 1
ATOM 779 O O . LEU A 1 98 ? -9.664 12.102 19.5 1 96.56 98 LEU A O 1
ATOM 783 N N . ASN A 1 99 ? -8.242 10.773 20.656 1 96.06 99 ASN A N 1
ATOM 784 C CA . ASN A 1 99 ? -8.547 11.477 21.891 1 96.06 99 ASN A CA 1
ATOM 785 C C . ASN A 1 99 ? -7.891 12.852 21.938 1 96.06 99 ASN A C 1
ATOM 787 O O . ASN A 1 99 ? -6.953 13.117 21.188 1 96.06 99 ASN A O 1
ATOM 791 N N . PRO A 1 100 ? -8.375 13.703 22.812 1 97.31 100 PRO A N 1
ATOM 792 C CA . PRO A 1 100 ? -7.914 15.094 22.828 1 97.31 100 PRO A CA 1
ATOM 793 C C . PRO A 1 100 ? -6.414 15.219 23.078 1 97.31 100 PRO A C 1
ATOM 795 O O . PRO A 1 100 ? -5.75 16.062 22.469 1 97.31 100 PRO A O 1
ATOM 798 N N . ALA A 1 101 ? -5.891 14.414 23.938 1 97.88 101 ALA A N 1
ATOM 799 C CA . ALA A 1 101 ? -4.469 14.492 24.25 1 97.88 101 ALA A CA 1
ATOM 800 C C . ALA A 1 101 ? -3.607 14.125 23.047 1 97.88 101 ALA A C 1
ATOM 802 O O . ALA A 1 101 ? -2.637 14.812 22.734 1 97.88 101 ALA A O 1
ATOM 803 N N . ASP A 1 102 ? -3.963 13.031 22.391 1 97.88 102 ASP A N 1
ATOM 804 C CA . ASP A 1 102 ? -3.25 12.609 21.188 1 97.88 102 ASP A CA 1
ATOM 805 C C . ASP A 1 102 ? -3.391 13.633 20.062 1 97.88 102 ASP A C 1
ATOM 807 O O . ASP A 1 102 ? -2.422 13.93 19.359 1 97.88 102 ASP A O 1
ATOM 811 N N . ARG A 1 103 ? -4.594 14.164 19.969 1 98.19 103 ARG A N 1
ATOM 812 C CA . ARG A 1 103 ? -4.852 15.195 18.969 1 98.19 103 ARG A CA 1
ATOM 813 C C . ARG A 1 103 ? -3.957 16.406 19.203 1 98.19 103 ARG A C 1
ATOM 815 O O . ARG A 1 103 ? -3.324 16.891 18.266 1 98.19 103 ARG A O 1
ATOM 822 N N . ALA A 1 104 ? -3.883 16.812 20.422 1 98.38 104 ALA A N 1
ATOM 823 C CA . ALA A 1 104 ? -3.078 17.984 20.766 1 98.38 104 ALA A CA 1
ATOM 824 C C . ALA A 1 104 ? -1.597 17.734 20.5 1 98.38 104 ALA A C 1
ATOM 826 O O . ALA A 1 104 ? -0.893 18.578 19.969 1 98.38 104 ALA A O 1
ATOM 827 N N . THR A 1 105 ? -1.132 16.547 20.875 1 98.56 105 THR A N 1
ATOM 828 C CA . THR A 1 105 ? 0.269 16.188 20.703 1 98.56 105 THR A CA 1
ATOM 829 C C . THR A 1 105 ? 0.64 16.172 19.219 1 98.56 105 THR A C 1
ATOM 831 O O . THR A 1 105 ? 1.646 16.766 18.828 1 98.56 105 THR A O 1
ATOM 834 N N . LEU A 1 106 ? -0.172 15.539 18.391 1 98.75 106 LEU A N 1
ATOM 835 C CA . LEU A 1 106 ? 0.107 15.453 16.969 1 98.75 106 LEU A CA 1
ATOM 836 C C . LEU A 1 106 ? -0.006 16.828 16.312 1 98.75 106 LEU A C 1
ATOM 838 O O . LEU A 1 106 ? 0.804 17.172 15.445 1 98.75 106 LEU A O 1
ATOM 842 N N . ALA A 1 107 ? -0.992 17.625 16.75 1 98.75 107 ALA A N 1
ATOM 843 C CA . ALA A 1 107 ? -1.151 18.969 16.203 1 98.75 107 ALA A CA 1
ATOM 844 C C . ALA A 1 107 ? 0.085 19.812 16.469 1 98.75 107 ALA A C 1
ATOM 846 O O . ALA A 1 107 ? 0.516 20.594 15.609 1 98.75 107 ALA A O 1
ATOM 847 N N . ALA A 1 108 ? 0.643 19.656 17.625 1 98.62 108 ALA A N 1
ATOM 848 C CA . ALA A 1 108 ? 1.845 20.406 17.984 1 98.62 108 ALA A CA 1
ATOM 849 C C . ALA A 1 108 ? 3.02 20.016 17.094 1 98.62 108 ALA A C 1
ATOM 851 O O . ALA A 1 108 ? 3.793 20.875 16.672 1 98.62 108 ALA A O 1
ATOM 852 N N . HIS A 1 109 ? 3.158 18.719 16.797 1 98.69 109 HIS A N 1
ATOM 853 C CA . HIS A 1 109 ? 4.199 18.266 15.883 1 98.69 109 HIS A CA 1
ATOM 854 C C . HIS A 1 109 ? 4.004 18.859 14.492 1 98.69 109 HIS A C 1
ATOM 856 O O . HIS A 1 109 ? 4.965 19.297 13.859 1 98.69 109 HIS A O 1
ATOM 862 N N . CYS A 1 110 ? 2.777 18.875 14.023 1 98.75 110 CYS A N 1
ATOM 863 C CA . CYS A 1 110 ? 2.469 19.406 12.695 1 98.75 110 CYS A CA 1
ATOM 864 C C . CYS A 1 110 ? 2.777 20.891 12.625 1 98.75 110 CYS A C 1
ATOM 866 O O . CYS A 1 110 ? 3.35 21.375 11.641 1 98.75 110 CYS A O 1
ATOM 868 N N . GLU A 1 111 ? 2.398 21.609 13.641 1 98.44 111 GLU A N 1
ATOM 869 C CA . GLU A 1 111 ? 2.666 23.047 13.688 1 98.44 111 GLU A CA 1
ATOM 870 C C . GLU A 1 111 ? 4.164 23.328 13.641 1 98.44 111 GLU A C 1
ATOM 872 O O . GLU A 1 111 ? 4.617 24.172 12.875 1 98.44 111 GLU A O 1
ATOM 877 N N . ARG A 1 112 ? 4.906 22.641 14.438 1 98.12 112 ARG A N 1
ATOM 878 C CA . ARG A 1 112 ? 6.355 22.797 14.453 1 98.12 112 ARG A CA 1
ATOM 879 C C . ARG A 1 112 ? 6.961 22.469 13.094 1 98.12 112 ARG A C 1
ATOM 881 O O . ARG A 1 112 ? 7.828 23.203 12.602 1 98.12 112 ARG A O 1
ATOM 888 N N . GLN A 1 113 ? 6.512 21.328 12.531 1 98.12 113 GLN A N 1
ATOM 889 C CA . GLN A 1 113 ? 6.957 20.906 11.203 1 98.12 113 GLN A CA 1
ATOM 890 C C . GLN A 1 113 ? 6.758 22.031 10.188 1 98.12 113 GLN A C 1
ATOM 892 O O . GLN A 1 113 ? 7.676 22.359 9.43 1 98.12 113 GLN A O 1
ATOM 897 N N . LYS A 1 114 ? 5.633 22.625 10.219 1 97.5 114 LYS A N 1
ATOM 898 C CA . LYS A 1 114 ? 5.242 23.672 9.297 1 97.5 114 LYS A CA 1
ATOM 899 C C . LYS A 1 114 ? 6.062 24.938 9.531 1 97.5 114 LYS A C 1
ATOM 901 O O . LYS A 1 114 ? 6.574 25.547 8.578 1 97.5 114 LYS A O 1
ATOM 906 N N . THR A 1 115 ? 6.262 25.281 10.719 1 96.88 115 THR A N 1
ATOM 907 C CA . THR A 1 115 ? 6.934 26.516 11.078 1 96.88 115 THR A CA 1
ATOM 908 C C . THR A 1 115 ? 8.43 26.422 10.812 1 96.88 115 THR A C 1
ATOM 910 O O . THR A 1 115 ? 9.07 27.422 10.438 1 96.88 115 THR A O 1
ATOM 913 N N . ASP A 1 116 ? 8.992 25.25 10.969 1 96.75 116 ASP A N 1
ATOM 914 C CA . ASP A 1 116 ? 10.422 25.031 10.773 1 96.75 116 ASP A CA 1
ATOM 915 C C . ASP A 1 116 ? 10.781 24.969 9.289 1 96.75 116 ASP A C 1
ATOM 917 O O . ASP A 1 116 ? 11.961 24.906 8.93 1 96.75 116 ASP A O 1
ATOM 921 N N . GLY A 1 117 ? 9.805 24.875 8.477 1 96.75 117 GLY A N 1
ATOM 922 C CA . GLY A 1 117 ? 10.047 24.891 7.039 1 96.75 117 GLY A CA 1
ATOM 923 C C . GLY A 1 117 ? 10.266 23.5 6.457 1 96.75 117 GLY A C 1
ATOM 924 O O . GLY A 1 117 ? 10.578 23.359 5.273 1 96.75 117 GLY A O 1
ATOM 925 N N . ASN A 1 118 ? 10.102 22.5 7.328 1 97.5 118 ASN A N 1
ATOM 926 C CA . ASN A 1 118 ? 10.195 21.125 6.855 1 97.5 118 ASN A CA 1
ATOM 927 C C . ASN A 1 118 ? 8.875 20.641 6.273 1 97.5 118 ASN A C 1
ATOM 929 O O . ASN A 1 118 ? 7.824 21.234 6.527 1 97.5 118 ASN A O 1
ATOM 933 N N . LEU A 1 119 ? 8.906 19.609 5.48 1 98.69 119 LEU A N 1
ATOM 934 C CA . LEU A 1 119 ? 7.758 19.203 4.68 1 98.69 119 LEU A CA 1
ATOM 935 C C . LEU A 1 119 ? 6.656 18.625 5.562 1 98.69 119 LEU A C 1
ATOM 937 O O . LEU A 1 119 ? 6.891 17.688 6.316 1 98.69 119 LEU A O 1
ATOM 941 N N . LEU A 1 120 ? 5.508 19.234 5.508 1 98.88 120 LEU A N 1
ATOM 942 C CA . LEU A 1 120 ? 4.266 18.703 6.07 1 98.88 120 LEU A CA 1
ATOM 943 C C . LEU A 1 120 ? 3.297 18.297 4.969 1 98.88 120 LEU A C 1
ATOM 945 O O . LEU A 1 120 ? 2.9 19.125 4.145 1 98.88 120 LEU A O 1
ATOM 949 N N . ALA A 1 121 ? 2.984 17.047 4.902 1 98.94 121 ALA A N 1
ATOM 950 C CA . ALA A 1 121 ? 2.098 16.531 3.863 1 98.94 121 ALA A CA 1
ATOM 951 C C . ALA A 1 121 ? 0.928 15.766 4.473 1 98.94 121 ALA A C 1
ATOM 953 O O . ALA A 1 121 ? 1.098 15.039 5.457 1 98.94 121 ALA A O 1
ATOM 954 N N . ALA A 1 122 ? -0.27 15.961 3.93 1 98.94 122 ALA A N 1
ATOM 955 C CA . ALA A 1 122 ? -1.468 15.305 4.438 1 98.94 122 ALA A CA 1
ATOM 956 C C . ALA A 1 122 ? -2.443 14.992 3.307 1 98.94 122 ALA A C 1
ATOM 958 O O . ALA A 1 122 ? -2.676 15.82 2.43 1 98.94 122 ALA A O 1
ATOM 959 N N . ILE A 1 123 ? -2.992 13.828 3.33 1 98.62 123 ILE A N 1
ATOM 960 C CA . ILE A 1 123 ? -3.928 13.375 2.309 1 98.62 123 ILE A CA 1
ATOM 961 C C . ILE A 1 123 ? -5.191 12.828 2.971 1 98.62 123 ILE A C 1
ATOM 963 O O . ILE A 1 123 ? -5.129 12.242 4.055 1 98.62 123 ILE A O 1
ATOM 967 N N . CYS A 1 124 ? -6.375 12.992 2.26 1 97.75 124 CYS A N 1
ATOM 968 C CA . CYS A 1 124 ? -7.629 12.438 2.762 1 97.75 124 CYS A CA 1
ATOM 969 C C . CYS A 1 124 ? -7.926 12.953 4.168 1 97.75 124 CYS A C 1
ATOM 971 O O . CYS A 1 124 ? -7.93 14.156 4.406 1 97.75 124 CYS A O 1
ATOM 973 N N . ASP A 1 125 ? -8.227 12.125 5.098 1 98.19 125 ASP A N 1
ATOM 974 C CA . ASP A 1 125 ? -8.602 12.594 6.426 1 98.19 125 ASP A CA 1
ATOM 975 C C . ASP A 1 125 ? -7.383 13.055 7.219 1 98.19 125 ASP A C 1
ATOM 977 O O . ASP A 1 125 ? -7.512 13.711 8.25 1 98.19 125 ASP A O 1
ATOM 981 N N . GLY A 1 126 ? -6.195 12.781 6.742 1 98.69 126 GLY A N 1
ATOM 982 C CA . GLY A 1 126 ? -5.039 13.477 7.277 1 98.69 126 GLY A CA 1
ATOM 983 C C . GLY A 1 126 ? -5.102 14.977 7.074 1 98.69 126 GLY A C 1
ATOM 984 O O . GLY A 1 126 ? -4.738 15.75 7.965 1 98.69 126 GLY A O 1
ATOM 985 N N . ALA A 1 127 ? -5.586 15.359 5.906 1 98.56 127 ALA A N 1
ATOM 986 C CA . ALA A 1 127 ? -5.77 16.781 5.617 1 98.56 127 ALA A CA 1
ATOM 987 C C . ALA A 1 127 ? -6.898 17.375 6.457 1 98.56 127 ALA A C 1
ATOM 989 O O . ALA A 1 127 ? -6.816 18.516 6.898 1 98.56 127 ALA A O 1
ATOM 990 N N . TRP A 1 128 ? -7.953 16.594 6.641 1 98.56 128 TRP A N 1
ATOM 991 C CA . TRP A 1 128 ? -9 17.047 7.539 1 98.56 128 TRP A CA 1
ATOM 992 C C . TRP A 1 128 ? -8.438 17.359 8.922 1 98.56 128 TRP A C 1
ATOM 994 O O . TRP A 1 128 ? -8.797 18.375 9.531 1 98.56 128 TRP A O 1
ATOM 1004 N N . PHE A 1 129 ? -7.566 16.5 9.43 1 98.88 129 PHE A N 1
ATOM 1005 C CA . PHE A 1 129 ? -6.961 16.703 10.742 1 98.88 129 PHE A CA 1
ATOM 1006 C C . PHE A 1 129 ? -6.285 18.078 10.812 1 98.88 129 PHE A C 1
ATOM 1008 O O . PHE A 1 129 ? -6.441 18.797 11.797 1 98.88 129 PHE A O 1
ATOM 1015 N N . LEU A 1 130 ? -5.531 18.438 9.766 1 98.88 130 LEU A N 1
ATOM 1016 C CA . LEU A 1 130 ? -4.883 19.734 9.742 1 98.88 130 LEU A CA 1
ATOM 1017 C C . LEU A 1 130 ? -5.914 20.859 9.789 1 98.88 130 LEU A C 1
ATOM 1019 O O . LEU A 1 130 ? -5.746 21.828 10.523 1 98.88 130 LEU A O 1
ATOM 1023 N N . ALA A 1 131 ? -6.973 20.703 9.023 1 98.81 131 ALA A N 1
ATOM 1024 C CA . ALA A 1 131 ? -8.039 21.703 9.023 1 98.81 131 ALA A CA 1
ATOM 1025 C C . ALA A 1 131 ? -8.688 21.828 10.398 1 98.81 131 ALA A C 1
ATOM 1027 O O . ALA A 1 131 ? -8.852 22.922 10.922 1 98.81 131 ALA A O 1
ATOM 1028 N N . ALA A 1 132 ? -8.969 20.719 10.984 1 98.62 132 ALA A N 1
ATOM 1029 C CA . ALA A 1 132 ? -9.672 20.672 12.266 1 98.62 132 ALA A CA 1
ATOM 1030 C C . ALA A 1 132 ? -8.836 21.297 13.383 1 98.62 132 ALA A C 1
ATOM 1032 O O . ALA A 1 132 ? -9.367 21.625 14.445 1 98.62 132 ALA A O 1
ATOM 1033 N N . ASN A 1 133 ? -7.566 21.422 13.133 1 98.69 133 ASN A N 1
ATOM 1034 C CA . ASN A 1 133 ? -6.676 21.969 14.148 1 98.69 133 ASN A CA 1
ATOM 1035 C C . ASN A 1 133 ? -6.113 23.328 13.719 1 98.69 133 ASN A C 1
ATOM 1037 O O . ASN A 1 133 ? -5.109 23.781 14.258 1 98.69 133 ASN A O 1
ATOM 1041 N N . GLY A 1 134 ? -6.676 23.938 12.719 1 98.69 134 GLY A N 1
ATOM 1042 C CA . GLY A 1 134 ? -6.367 25.297 12.328 1 98.69 134 GLY A CA 1
ATOM 1043 C C . GLY A 1 134 ? -5.047 25.438 11.594 1 98.69 134 GLY A C 1
ATOM 1044 O O . GLY A 1 134 ? -4.477 26.516 11.516 1 98.69 134 GLY A O 1
ATOM 1045 N N . LEU A 1 135 ? -4.539 24.375 11.016 1 98.81 135 LEU A N 1
ATOM 1046 C CA . LEU A 1 135 ? -3.189 24.359 10.469 1 98.81 135 LEU A CA 1
ATOM 1047 C C . LEU A 1 135 ? -3.211 24.609 8.969 1 98.81 135 LEU A C 1
ATOM 1049 O O . LEU A 1 135 ? -2.16 24.641 8.32 1 98.81 135 LEU A O 1
ATOM 1053 N N . LEU A 1 136 ? -4.43 24.875 8.398 1 98.81 136 LEU A N 1
ATOM 1054 C CA . LEU A 1 136 ? -4.562 25.141 6.973 1 98.81 136 LEU A CA 1
ATOM 1055 C C . LEU A 1 136 ? -5.023 26.578 6.738 1 98.81 136 LEU A C 1
ATOM 1057 O O . LEU A 1 136 ? -5.352 26.953 5.613 1 98.81 136 LEU A O 1
ATOM 1061 N N . ASN A 1 137 ? -4.945 27.422 7.715 1 98.75 137 ASN A N 1
ATOM 1062 C CA . ASN A 1 137 ? -5.621 28.719 7.672 1 98.75 137 ASN A CA 1
ATOM 1063 C C . ASN A 1 137 ? -4.766 29.781 6.984 1 98.75 137 ASN A C 1
ATOM 1065 O O . ASN A 1 137 ? -5.219 30.906 6.766 1 98.75 137 ASN A O 1
ATOM 1069 N N . ASP A 1 138 ? -3.588 29.453 6.543 1 98.38 138 ASP A N 1
ATOM 1070 C CA . ASP A 1 138 ? -2.705 30.469 5.977 1 98.38 138 ASP A CA 1
ATOM 1071 C C . ASP A 1 138 ? -2.057 29.984 4.684 1 98.38 138 ASP A C 1
ATOM 1073 O O . ASP A 1 138 ? -1.069 30.562 4.223 1 98.38 138 ASP A O 1
ATOM 1077 N N . ARG A 1 139 ? -2.613 28.875 4.184 1 98.5 139 ARG A N 1
ATOM 1078 C CA . ARG A 1 139 ? -1.999 28.25 3.016 1 98.5 139 ARG A CA 1
ATOM 1079 C C . ARG A 1 139 ? -3.061 27.75 2.043 1 98.5 139 ARG A C 1
ATOM 1081 O O . ARG A 1 139 ? -4.129 27.297 2.461 1 98.5 139 ARG A O 1
ATOM 1088 N N . ARG A 1 140 ? -2.721 27.812 0.712 1 98.62 140 ARG A N 1
ATOM 1089 C CA . ARG A 1 140 ? -3.525 27.062 -0.24 1 98.62 140 ARG A CA 1
ATOM 1090 C C . ARG A 1 140 ? -3.518 25.562 0.097 1 98.62 140 ARG A C 1
ATOM 1092 O O . ARG A 1 140 ? -2.484 25.016 0.487 1 98.62 140 ARG A O 1
ATOM 1099 N N . HIS A 1 141 ? -4.676 24.969 -0.049 1 98.62 141 HIS A N 1
ATOM 1100 C CA . HIS A 1 141 ? -4.805 23.562 0.327 1 98.62 141 HIS A CA 1
ATOM 1101 C C . HIS A 1 141 ? -5.988 22.906 -0.377 1 98.62 141 HIS A C 1
ATOM 1103 O O . HIS A 1 141 ? -6.754 23.578 -1.068 1 98.62 141 HIS A O 1
ATOM 1109 N N . THR A 1 142 ? -6.055 21.609 -0.343 1 98.62 142 THR A N 1
ATOM 1110 C CA . THR A 1 142 ? -7.188 20.812 -0.812 1 98.62 142 THR A CA 1
ATOM 1111 C C . THR A 1 142 ? -7.449 19.641 0.121 1 98.62 142 THR A C 1
ATOM 1113 O O . THR A 1 142 ? -6.906 19.578 1.227 1 98.62 142 THR A O 1
ATOM 1116 N N . GLY A 1 143 ? -8.383 18.797 -0.168 1 97.12 143 GLY A N 1
ATOM 1117 C CA . GLY A 1 143 ? -8.805 17.641 0.597 1 97.12 143 GLY A CA 1
ATOM 1118 C C . GLY A 1 143 ? -10 16.922 -0.01 1 97.12 143 GLY A C 1
ATOM 1119 O O . GLY A 1 143 ? -10.281 17.078 -1.202 1 97.12 143 GLY A O 1
ATOM 1120 N N . ASN A 1 144 ? -10.648 16.156 0.809 1 95.62 144 ASN A N 1
ATOM 1121 C CA . ASN A 1 144 ? -11.766 15.359 0.314 1 95.62 144 ASN A CA 1
ATOM 1122 C C . ASN A 1 144 ? -12.984 16.234 0.024 1 95.62 144 ASN A C 1
ATOM 1124 O O . ASN A 1 144 ? -13.555 16.172 -1.064 1 95.62 144 ASN A O 1
ATOM 1128 N N . HIS A 1 145 ? -13.383 17 1.049 1 94.88 145 HIS A N 1
ATOM 1129 C CA . HIS A 1 145 ? -14.57 17.828 0.939 1 94.88 145 HIS A CA 1
ATOM 1130 C C . HIS A 1 145 ? -14.438 19.094 1.794 1 94.88 145 HIS A C 1
ATOM 1132 O O . HIS A 1 145 ? -14.195 19 3 1 94.88 145 HIS A O 1
ATOM 1138 N N . LEU A 1 146 ? -14.68 20.203 1.126 1 97.25 146 LEU A N 1
ATOM 1139 C CA . LEU A 1 146 ? -14.578 21.484 1.828 1 97.25 146 LEU A CA 1
ATOM 1140 C C . LEU A 1 146 ? -15.594 21.562 2.965 1 97.25 146 LEU A C 1
ATOM 1142 O O . LEU A 1 146 ? -15.312 22.125 4.02 1 97.25 146 LEU A O 1
ATOM 1146 N N . ASP A 1 147 ? -16.734 20.984 2.799 1 97.62 147 ASP A N 1
ATOM 1147 C CA . ASP A 1 147 ? -17.797 21.062 3.797 1 97.62 147 ASP A CA 1
ATOM 1148 C C . ASP A 1 147 ? -17.359 20.438 5.117 1 97.62 147 ASP A C 1
ATOM 1150 O O . ASP A 1 147 ? -17.734 20.906 6.191 1 97.62 147 ASP A O 1
ATOM 1154 N N . ALA A 1 148 ? -16.609 19.406 5.027 1 97.31 148 ALA A N 1
ATOM 1155 C CA . ALA A 1 148 ? -16.109 18.781 6.246 1 97.31 148 ALA A CA 1
ATOM 1156 C C . ALA A 1 148 ? -15.156 19.703 7 1 97.31 148 ALA A C 1
ATOM 1158 O O . ALA A 1 148 ? -15.102 19.688 8.227 1 97.31 148 ALA A O 1
ATOM 1159 N N . TYR A 1 149 ? -14.398 20.531 6.246 1 98 149 TYR A N 1
ATOM 1160 C CA . TYR A 1 149 ? -13.5 21.5 6.867 1 98 149 TYR A CA 1
ATOM 1161 C C . TYR A 1 149 ? -14.297 22.641 7.5 1 98 149 TYR A C 1
ATOM 1163 O O . TYR A 1 149 ? -14.023 23.031 8.641 1 98 149 TYR A O 1
ATOM 1171 N N . ARG A 1 150 ? -15.297 23.078 6.816 1 98 150 ARG A N 1
ATOM 1172 C CA . ARG A 1 150 ? -16.109 24.203 7.277 1 98 150 ARG A CA 1
ATOM 1173 C C . ARG A 1 150 ? -16.812 23.875 8.586 1 98 150 ARG A C 1
ATOM 1175 O O . ARG A 1 150 ? -17.141 24.766 9.375 1 98 150 ARG A O 1
ATOM 1182 N N . ALA A 1 151 ? -17.016 22.625 8.789 1 98.19 151 ALA A N 1
ATOM 1183 C CA . ALA A 1 151 ? -17.719 22.172 9.984 1 98.19 151 ALA A CA 1
ATOM 1184 C C . ALA A 1 151 ? -16.812 22.281 11.219 1 98.19 151 ALA A C 1
ATOM 1186 O O . ALA A 1 151 ? -17.297 2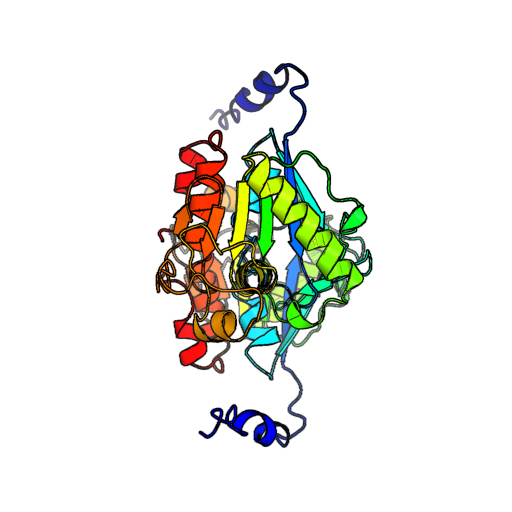2.172 12.352 1 98.19 151 ALA A O 1
ATOM 1187 N N . GLU A 1 152 ? -15.555 22.484 11 1 98.19 152 GLU A N 1
ATOM 1188 C CA . GLU A 1 152 ? -14.602 22.547 12.102 1 98.19 152 GLU A CA 1
ATOM 1189 C C . GLU A 1 152 ? -14.406 23.984 12.578 1 98.19 152 GLU A C 1
ATOM 1191 O O . GLU A 1 152 ? -14.117 24.875 11.773 1 98.19 152 GLU A O 1
ATOM 1196 N N . ALA A 1 153 ? -14.453 24.219 13.891 1 98.25 153 ALA A N 1
ATOM 1197 C CA . ALA A 1 153 ? -14.406 25.547 14.484 1 98.25 153 ALA A CA 1
ATOM 1198 C C . ALA A 1 153 ? -13.062 26.219 14.211 1 98.25 153 ALA A C 1
ATOM 1200 O O . ALA A 1 153 ? -12.992 27.438 14.047 1 98.25 153 ALA A O 1
ATOM 1201 N N . ALA A 1 154 ? -12.016 25.469 14.125 1 98.44 154 ALA A N 1
ATOM 1202 C CA . ALA A 1 154 ? -10.672 26.031 14.023 1 98.44 154 ALA A CA 1
ATOM 1203 C C . ALA A 1 154 ? -10.328 26.344 12.57 1 98.44 154 ALA A C 1
ATOM 1205 O O . ALA A 1 154 ? -9.281 26.938 12.297 1 98.44 154 ALA A O 1
ATOM 1206 N N . TYR A 1 155 ? -11.164 25.969 11.633 1 98.75 155 TYR A N 1
ATOM 1207 C CA . TYR A 1 155 ? -10.898 26.188 10.219 1 98.75 155 TYR A CA 1
ATOM 1208 C C . TYR A 1 155 ? -11.586 27.453 9.734 1 98.75 155 TYR A C 1
ATOM 1210 O O . TYR A 1 155 ? -12.797 27.625 9.898 1 98.75 155 TYR A O 1
ATOM 1218 N N . HIS A 1 156 ? -10.812 28.391 9.008 1 98.62 156 HIS A N 1
ATOM 1219 C CA . HIS A 1 156 ? -11.398 29.641 8.547 1 98.62 156 HIS A CA 1
ATOM 1220 C C . HIS A 1 156 ? -10.805 30.078 7.211 1 98.62 156 HIS A C 1
ATOM 1222 O O . HIS A 1 156 ? -10.727 31.266 6.918 1 98.62 156 HIS A O 1
ATOM 1228 N N . ASN A 1 157 ? -10.344 29.188 6.375 1 98.5 157 ASN A N 1
ATOM 1229 C CA . ASN A 1 157 ? -9.617 29.531 5.152 1 98.5 157 ASN A CA 1
ATOM 1230 C C . ASN A 1 157 ? -10.25 28.875 3.93 1 98.5 157 ASN A C 1
ATOM 1232 O O . ASN A 1 157 ? -9.547 28.312 3.082 1 98.5 157 ASN A O 1
ATOM 1236 N N . ALA A 1 158 ? -11.594 28.875 3.82 1 98.38 158 ALA A N 1
ATOM 1237 C CA . ALA A 1 158 ? -12.328 28.297 2.689 1 98.38 158 ALA A CA 1
ATOM 1238 C C . ALA A 1 158 ? -11.938 29 1.385 1 98.38 158 ALA A C 1
ATOM 1240 O O . ALA A 1 158 ? -11.953 28.375 0.318 1 98.38 158 ALA A O 1
ATOM 1241 N N . ALA A 1 159 ? -11.492 30.203 1.422 1 97.94 159 ALA A N 1
ATOM 1242 C CA . ALA A 1 159 ? -11.18 31.016 0.242 1 97.94 159 ALA A CA 1
ATOM 1243 C C . ALA A 1 159 ? -9.969 30.438 -0.503 1 97.94 159 ALA A C 1
ATOM 1245 O O . ALA A 1 159 ? -9.852 30.609 -1.719 1 97.94 159 ALA A O 1
ATOM 1246 N N . GLN A 1 160 ? -9.055 29.734 0.211 1 98.31 160 GLN A N 1
ATOM 1247 C CA . GLN A 1 160 ? -7.848 29.234 -0.424 1 98.31 160 GLN A CA 1
ATOM 1248 C C . GLN A 1 160 ? -7.938 27.719 -0.642 1 98.31 160 GLN A C 1
ATOM 1250 O O . GLN A 1 160 ? -6.957 27.078 -1.034 1 98.31 160 GLN A O 1
ATOM 1255 N N . TYR A 1 161 ? -9.125 27.156 -0.399 1 98.31 161 TYR A N 1
ATOM 1256 C CA . TYR A 1 161 ? -9.359 25.766 -0.745 1 98.31 161 TYR A CA 1
ATOM 1257 C C . TYR A 1 161 ? -9.469 25.594 -2.254 1 98.31 161 TYR A C 1
ATOM 1259 O O . TYR A 1 161 ? -10.242 26.281 -2.912 1 98.31 161 TYR A O 1
ATOM 1267 N N . GLN A 1 162 ? -8.641 24.703 -2.773 1 97.88 162 GLN A N 1
ATOM 1268 C CA . GLN A 1 162 ? -8.703 24.375 -4.191 1 97.88 162 GLN A CA 1
ATOM 1269 C C . GLN A 1 162 ? -9.391 23.031 -4.41 1 97.88 162 GLN A C 1
ATOM 1271 O O . GLN A 1 162 ? -8.82 21.984 -4.098 1 97.88 162 GLN A O 1
ATOM 1276 N N . ASP A 1 163 ? -10.555 23.078 -5.02 1 92.81 163 ASP A N 1
ATOM 1277 C CA . ASP A 1 163 ? -11.336 21.875 -5.238 1 92.81 163 ASP A CA 1
ATOM 1278 C C . ASP A 1 163 ? -10.75 21.047 -6.383 1 92.81 163 ASP A C 1
ATOM 1280 O O . ASP A 1 163 ? -10.938 21.375 -7.555 1 92.81 163 ASP A O 1
ATOM 1284 N N . SER A 1 164 ? -9.938 20.125 -6.051 1 85.5 164 SER A N 1
ATOM 1285 C CA . SER A 1 164 ? -9.336 19.203 -7.008 1 85.5 164 SER A CA 1
ATOM 1286 C C . SER A 1 164 ? -9.492 17.75 -6.555 1 85.5 164 SER A C 1
ATOM 1288 O O . SER A 1 164 ? -9.211 17.422 -5.402 1 85.5 164 SER A O 1
ATOM 1290 N N . GLN A 1 165 ? -9.961 16.938 -7.449 1 79.62 165 GLN A N 1
ATOM 1291 C CA . GLN A 1 165 ? -10.211 15.562 -7.051 1 79.62 165 GLN A CA 1
ATOM 1292 C C . GLN A 1 165 ? -8.984 14.688 -7.316 1 79.62 165 GLN A C 1
ATOM 1294 O O . GLN A 1 165 ? -8.758 13.695 -6.613 1 79.62 165 GLN A O 1
ATOM 1299 N N . ARG A 1 166 ? -8.18 15.031 -8.258 1 85.31 166 ARG A N 1
ATOM 1300 C CA . ARG A 1 166 ? -7.109 14.109 -8.633 1 85.31 166 ARG A CA 1
ATOM 1301 C C . ARG A 1 166 ? -5.758 14.812 -8.648 1 85.31 166 ARG A C 1
ATOM 1303 O O . ARG A 1 166 ? -4.793 14.312 -9.227 1 85.31 166 ARG A O 1
ATOM 1310 N N . GLU A 1 167 ? -5.676 15.945 -7.961 1 93.38 167 GLU A N 1
ATOM 1311 C CA . GLU A 1 167 ? -4.422 16.688 -7.871 1 93.38 167 GLU A CA 1
ATOM 1312 C C . GLU A 1 167 ? -4.031 16.938 -6.418 1 93.38 167 GLU A C 1
ATOM 1314 O O . GLU A 1 167 ? -4.879 16.906 -5.523 1 93.38 167 GLU A O 1
ATOM 1319 N N . ALA A 1 168 ? -2.76 17.141 -6.238 1 97.88 168 ALA A N 1
ATOM 1320 C CA . ALA A 1 168 ? -2.232 17.625 -4.965 1 97.88 168 ALA A CA 1
ATOM 1321 C C . ALA A 1 168 ? -1.971 19.125 -5.008 1 97.88 168 ALA A C 1
ATOM 1323 O O . ALA A 1 168 ? -1.669 19.672 -6.066 1 97.88 168 ALA A O 1
ATOM 1324 N N . VAL A 1 169 ? -2.178 19.781 -3.928 1 98.69 169 VAL A N 1
ATOM 1325 C CA . VAL A 1 169 ? -1.893 21.219 -3.816 1 98.69 169 VAL A CA 1
ATOM 1326 C C . VAL A 1 169 ? -0.679 21.422 -2.914 1 98.69 169 VAL A C 1
ATOM 1328 O O . VAL A 1 169 ? -0.646 20.938 -1.781 1 98.69 169 VAL A O 1
ATOM 1331 N N . ARG A 1 170 ? 0.291 22.078 -3.441 1 98.44 170 ARG A N 1
ATOM 1332 C CA . ARG A 1 170 ? 1.474 22.453 -2.67 1 98.44 170 ARG A CA 1
ATOM 1333 C C . ARG A 1 170 ? 1.542 23.953 -2.455 1 98.44 170 ARG A C 1
ATOM 1335 O O . ARG A 1 170 ? 1.362 24.734 -3.398 1 98.44 170 ARG A O 1
ATOM 1342 N N . ASP A 1 171 ? 1.706 24.328 -1.264 1 98.69 171 ASP A N 1
ATOM 1343 C CA . ASP A 1 171 ? 2.016 25.703 -0.88 1 98.69 171 ASP A CA 1
ATOM 1344 C C . ASP A 1 171 ? 3.229 25.75 0.044 1 98.69 171 ASP A C 1
ATOM 1346 O O . ASP A 1 171 ? 3.119 25.484 1.239 1 98.69 171 ASP A O 1
ATOM 1350 N N . THR A 1 172 ? 4.418 26.156 -0.516 1 97.88 172 THR A N 1
ATOM 1351 C CA . THR A 1 172 ? 5.695 26.125 0.184 1 97.88 172 THR A CA 1
ATOM 1352 C C . THR A 1 172 ? 6.016 24.719 0.674 1 97.88 172 THR A C 1
ATOM 1354 O O . THR A 1 172 ? 6.305 23.828 -0.128 1 97.88 172 THR A O 1
ATOM 1357 N N . ASN A 1 173 ? 5.957 24.516 2.018 1 98.56 173 ASN A N 1
ATOM 1358 C CA . ASN A 1 173 ? 6.344 23.234 2.574 1 98.56 173 ASN A CA 1
ATOM 1359 C C . ASN A 1 173 ? 5.121 22.406 2.99 1 98.56 173 ASN A C 1
ATOM 1361 O O . ASN A 1 173 ? 5.25 21.422 3.723 1 98.56 173 ASN A O 1
ATOM 1365 N N . LEU A 1 174 ? 3.932 22.828 2.502 1 98.88 174 LEU A N 1
ATOM 1366 C CA . LEU A 1 174 ? 2.693 22.109 2.793 1 98.88 174 LEU A CA 1
ATOM 1367 C C . LEU A 1 174 ? 2.135 21.469 1.533 1 98.88 174 LEU A C 1
ATOM 1369 O O . LEU A 1 174 ? 1.987 22.125 0.5 1 98.88 174 LEU A O 1
ATOM 1373 N N . ILE A 1 175 ? 1.879 20.156 1.588 1 98.88 175 ILE A N 1
ATOM 1374 C CA . ILE A 1 175 ? 1.242 19.438 0.498 1 98.88 175 ILE A CA 1
ATOM 1375 C C . ILE A 1 175 ? -0.027 18.75 1.005 1 98.88 175 ILE A C 1
ATOM 1377 O O . ILE A 1 175 ? -0.002 18.062 2.025 1 98.88 175 ILE A O 1
ATOM 1381 N N . THR A 1 176 ? -1.164 19 0.355 1 98.81 176 THR A N 1
ATOM 1382 C CA . THR A 1 176 ? -2.432 18.375 0.709 1 98.81 176 THR A CA 1
ATOM 1383 C C . THR A 1 176 ? -3.076 17.734 -0.515 1 98.81 176 THR A C 1
ATOM 1385 O O . THR A 1 176 ? -2.805 18.125 -1.648 1 98.81 176 THR A O 1
ATOM 1388 N N . ALA A 1 177 ? -3.881 16.719 -0.32 1 98.19 177 ALA A N 1
ATOM 1389 C CA . ALA A 1 177 ? -4.605 16.047 -1.393 1 98.19 177 ALA A CA 1
ATOM 1390 C C . ALA A 1 177 ? -5.836 15.32 -0.853 1 98.19 177 ALA A C 1
ATOM 1392 O O . ALA A 1 177 ? -5.949 15.094 0.354 1 98.19 177 ALA A O 1
ATOM 1393 N N . GLY A 1 178 ? -6.777 15.094 -1.777 1 96.56 178 GLY A N 1
ATOM 1394 C CA . GLY A 1 178 ? -7.887 14.203 -1.477 1 96.56 178 GLY A CA 1
ATOM 1395 C C . GLY A 1 178 ? -7.559 12.742 -1.721 1 96.56 178 GLY A C 1
ATOM 1396 O O . GLY A 1 178 ? -6.516 12.422 -2.299 1 96.56 178 GLY A O 1
ATOM 1397 N N . ALA A 1 179 ? -8.492 11.898 -1.337 1 93.88 179 ALA A N 1
ATOM 1398 C CA . ALA A 1 179 ? -8.289 10.453 -1.301 1 93.88 179 ALA A CA 1
ATOM 1399 C C . ALA A 1 179 ? -7.969 9.914 -2.691 1 93.88 179 ALA A C 1
ATOM 1401 O O . ALA A 1 179 ? -7.234 8.93 -2.826 1 93.88 179 ALA A O 1
ATOM 1402 N N . MET A 1 180 ? -8.398 10.508 -3.729 1 92.38 180 MET A N 1
ATOM 1403 C CA . MET A 1 180 ? -8.266 9.984 -5.086 1 92.38 180 MET A CA 1
ATOM 1404 C C . MET A 1 180 ? -6.98 10.484 -5.742 1 92.38 180 MET A C 1
ATOM 1406 O O . MET A 1 180 ? -6.656 10.094 -6.863 1 92.38 180 MET A O 1
ATOM 1410 N N . ALA A 1 181 ? -6.234 11.242 -5.012 1 94.81 181 ALA A N 1
ATOM 1411 C CA . ALA A 1 181 ? -5.074 11.906 -5.609 1 94.81 181 ALA A CA 1
ATOM 1412 C C . ALA A 1 181 ? -3.773 11.305 -5.09 1 94.81 181 ALA A C 1
ATOM 1414 O O . ALA A 1 181 ? -2.74 11.977 -5.059 1 94.81 181 ALA A O 1
ATOM 1415 N N . ALA A 1 182 ? -3.793 10.031 -4.688 1 95.25 182 ALA A N 1
ATOM 1416 C CA . ALA A 1 182 ? -2.625 9.391 -4.082 1 95.25 182 ALA A CA 1
ATOM 1417 C C . ALA A 1 182 ? -1.43 9.43 -5.031 1 95.25 182 ALA A C 1
ATOM 1419 O O . ALA A 1 182 ? -0.309 9.727 -4.613 1 95.25 182 ALA A O 1
ATOM 1420 N N . PRO A 1 183 ? -1.611 9.172 -6.348 1 94.31 183 PRO A N 1
ATOM 1421 C CA . PRO A 1 183 ? -0.445 9.266 -7.23 1 94.31 183 PRO A CA 1
ATOM 1422 C C . PRO A 1 183 ? 0.137 10.672 -7.297 1 94.31 183 PRO A C 1
ATOM 1424 O O . PRO A 1 183 ? 1.354 10.852 -7.188 1 94.31 183 PRO A O 1
ATOM 1427 N N . ALA A 1 184 ? -0.662 11.688 -7.453 1 95.5 184 ALA A N 1
ATOM 1428 C CA . ALA A 1 184 ? -0.203 13.07 -7.504 1 95.5 184 ALA A CA 1
ATOM 1429 C C . ALA A 1 184 ? 0.416 13.492 -6.176 1 95.5 184 ALA A C 1
ATOM 1431 O O . ALA A 1 184 ? 1.433 14.195 -6.148 1 95.5 184 ALA A O 1
ATOM 1432 N N . PHE A 1 185 ? -0.259 13.07 -5.098 1 97.75 185 PHE A N 1
ATOM 1433 C CA . PHE A 1 185 ? 0.247 13.344 -3.756 1 97.75 185 PHE A CA 1
ATOM 1434 C C . PHE A 1 185 ? 1.643 12.758 -3.576 1 97.75 185 PHE A C 1
ATOM 1436 O O . PHE A 1 185 ? 2.555 13.445 -3.109 1 97.75 185 PHE A O 1
ATOM 1443 N N . SER A 1 186 ? 1.805 11.508 -4.012 1 97.62 186 SER A N 1
ATOM 1444 C CA . SER A 1 186 ? 3.082 10.812 -3.879 1 97.62 186 SER A CA 1
ATOM 1445 C C . SER A 1 186 ? 4.18 11.523 -4.664 1 97.62 186 SER A C 1
ATOM 1447 O O . SER A 1 186 ? 5.281 11.742 -4.152 1 97.62 186 SER A O 1
ATOM 1449 N N . ARG A 1 187 ? 3.879 11.906 -5.855 1 96.69 187 ARG A N 1
ATOM 1450 C CA . ARG A 1 187 ? 4.852 12.609 -6.684 1 96.69 187 ARG A CA 1
ATOM 1451 C C . ARG A 1 187 ? 5.25 13.945 -6.055 1 96.69 187 ARG A C 1
ATOM 1453 O O . ARG A 1 187 ? 6.434 14.266 -5.969 1 96.69 187 ARG A O 1
ATOM 1460 N N . ALA A 1 188 ? 4.293 14.711 -5.582 1 97.62 188 ALA A N 1
ATOM 1461 C CA . ALA A 1 188 ? 4.555 16.016 -4.988 1 97.62 188 ALA A CA 1
ATOM 1462 C C . ALA A 1 188 ? 5.453 15.891 -3.758 1 97.62 188 ALA A C 1
ATOM 1464 O O . ALA A 1 188 ? 6.383 16.688 -3.58 1 97.62 188 ALA A O 1
ATOM 1465 N N . VAL A 1 189 ? 5.18 14.883 -2.949 1 98.56 189 VAL A N 1
ATOM 1466 C CA . VAL A 1 189 ? 5.949 14.664 -1.729 1 98.56 189 VAL A CA 1
ATOM 1467 C C . VAL A 1 189 ? 7.395 14.312 -2.086 1 98.56 189 VAL A C 1
ATOM 1469 O O . VAL A 1 189 ? 8.336 14.906 -1.559 1 98.56 189 VAL A O 1
ATOM 1472 N N . LEU A 1 190 ? 7.559 13.375 -3.002 1 98.12 190 LEU A N 1
ATOM 1473 C CA . LEU A 1 190 ? 8.891 12.914 -3.361 1 98.12 190 LEU A CA 1
ATOM 1474 C C . LEU A 1 190 ? 9.688 14.016 -4.047 1 98.12 190 LEU A C 1
ATOM 1476 O O . LEU A 1 190 ? 10.883 14.18 -3.783 1 98.12 190 LEU A O 1
ATOM 1480 N N . GLU A 1 191 ? 9.047 14.773 -4.879 1 97.06 191 GLU A N 1
ATOM 1481 C CA . GLU A 1 191 ? 9.719 15.883 -5.547 1 97.06 191 GLU A CA 1
ATOM 1482 C C . GLU A 1 191 ? 10.133 16.953 -4.547 1 97.06 191 GLU A C 1
ATOM 1484 O O . GLU A 1 191 ? 11.211 17.547 -4.668 1 97.06 191 GLU A O 1
ATOM 1489 N N . ALA A 1 192 ? 9.312 17.203 -3.566 1 97.94 192 ALA A N 1
ATOM 1490 C CA . ALA A 1 192 ? 9.562 18.2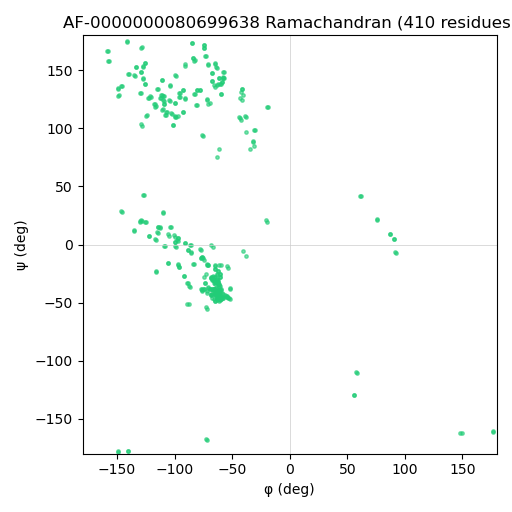66 -2.592 1 97.94 192 ALA A CA 1
ATOM 1491 C C . ALA A 1 192 ? 10.789 17.953 -1.741 1 97.94 192 ALA A C 1
ATOM 1493 O O . ALA A 1 192 ? 11.461 18.859 -1.248 1 97.94 192 ALA A O 1
ATOM 1494 N N . LEU A 1 193 ? 11.094 16.656 -1.517 1 97 193 LEU A N 1
ATOM 1495 C CA . LEU A 1 193 ? 12.266 16.281 -0.737 1 97 193 LEU A CA 1
ATOM 1496 C C . LEU A 1 193 ? 13.555 16.641 -1.468 1 97 193 LEU A C 1
ATOM 1498 O O . LEU A 1 193 ? 14.594 16.859 -0.838 1 97 193 LEU A O 1
ATOM 1502 N N . GLY A 1 194 ? 13.609 16.672 -2.832 1 92.62 194 GLY A N 1
ATOM 1503 C CA . GLY A 1 194 ? 14.609 17.359 -3.627 1 92.62 194 GLY A CA 1
ATOM 1504 C C . GLY A 1 194 ? 15.797 16.484 -3.984 1 92.62 194 GLY A C 1
ATOM 1505 O O . GLY A 1 194 ? 16.688 16.922 -4.715 1 92.62 194 GLY A O 1
ATOM 1506 N N . ASP A 1 195 ? 15.875 15.273 -3.445 1 93.69 195 ASP A N 1
ATOM 1507 C CA . ASP A 1 195 ? 17.062 14.469 -3.717 1 93.69 195 ASP A CA 1
ATOM 1508 C C . ASP A 1 195 ? 16.688 13.07 -4.191 1 93.69 195 ASP A C 1
ATOM 1510 O O . ASP A 1 195 ? 17.484 12.141 -4.098 1 93.69 195 ASP A O 1
ATOM 1514 N N . ILE A 1 196 ? 15.438 12.93 -4.66 1 95.38 196 ILE A N 1
ATOM 1515 C CA . ILE A 1 196 ? 15.023 11.664 -5.258 1 95.38 196 ILE A CA 1
ATOM 1516 C C . ILE A 1 196 ? 15.469 11.609 -6.715 1 95.38 196 ILE A C 1
ATOM 1518 O O . ILE A 1 196 ? 15.172 12.523 -7.496 1 95.38 196 ILE A O 1
ATOM 1522 N N . PRO A 1 197 ? 16.109 10.562 -7.117 1 93.38 197 PRO A N 1
ATOM 1523 C CA . PRO A 1 197 ? 16.562 10.469 -8.508 1 93.38 197 PRO A CA 1
ATOM 1524 C C . PRO A 1 197 ? 15.414 10.5 -9.5 1 93.38 197 PRO A C 1
ATOM 1526 O O . PRO A 1 197 ? 14.367 9.891 -9.266 1 93.38 197 PRO A O 1
ATOM 1529 N N . ALA A 1 198 ? 15.664 11.148 -10.625 1 91.38 198 ALA A N 1
ATOM 1530 C CA . ALA A 1 198 ? 14.641 11.32 -11.648 1 91.38 198 ALA A CA 1
ATOM 1531 C C . ALA A 1 198 ? 14.195 9.969 -12.203 1 91.38 198 ALA A C 1
ATOM 1533 O O . ALA A 1 198 ? 13.023 9.797 -12.555 1 91.38 198 ALA A O 1
ATOM 1534 N N . GLU A 1 199 ? 15.062 9.078 -12.25 1 90.62 199 GLU A N 1
ATOM 1535 C CA . GLU A 1 199 ? 14.75 7.762 -12.797 1 90.62 199 GLU A CA 1
ATOM 1536 C C . GLU A 1 199 ? 13.758 7.02 -11.906 1 90.62 199 GLU A C 1
ATOM 1538 O O . GLU A 1 199 ? 12.938 6.242 -12.398 1 90.62 199 GLU A O 1
ATOM 1543 N N . VAL A 1 200 ? 13.836 7.316 -10.609 1 90.5 200 VAL A N 1
ATOM 1544 C CA . VAL A 1 200 ? 12.914 6.691 -9.664 1 90.5 200 VAL A CA 1
ATOM 1545 C C . VAL A 1 200 ? 11.539 7.344 -9.781 1 90.5 200 VAL A C 1
ATOM 1547 O O . VAL A 1 200 ? 10.516 6.648 -9.828 1 90.5 200 VAL A O 1
ATOM 1550 N N . LEU A 1 201 ? 11.57 8.609 -9.945 1 91.75 201 LEU A N 1
ATOM 1551 C CA . LEU A 1 201 ? 10.32 9.352 -10.078 1 91.75 201 LEU A CA 1
ATOM 1552 C C . LEU A 1 201 ? 9.594 8.969 -11.359 1 91.75 201 LEU A C 1
ATOM 1554 O O . LEU A 1 201 ? 8.359 8.969 -11.398 1 91.75 201 LEU A O 1
ATOM 1558 N N . ALA A 1 202 ? 10.305 8.555 -12.352 1 88.5 202 ALA A N 1
ATOM 1559 C CA . ALA A 1 202 ? 9.734 8.219 -13.656 1 88.5 202 ALA A CA 1
ATOM 1560 C C . ALA A 1 202 ? 8.93 6.926 -13.586 1 88.5 202 ALA A C 1
ATOM 1562 O O . ALA A 1 202 ? 8.094 6.664 -14.453 1 88.5 202 ALA A O 1
ATOM 1563 N N . TYR A 1 203 ? 9.141 6.145 -12.547 1 83.25 203 TYR A N 1
ATOM 1564 C CA . TYR A 1 203 ? 8.445 4.867 -12.414 1 83.25 203 TYR A CA 1
ATOM 1565 C C . TYR A 1 203 ? 7.062 5.059 -11.805 1 83.25 203 TYR A C 1
ATOM 1567 O O . TYR A 1 203 ? 6.223 4.16 -11.875 1 83.25 203 TYR A O 1
ATOM 1575 N N . LEU A 1 204 ? 6.852 6.211 -11.203 1 85.31 204 LEU A N 1
ATOM 1576 C CA . LEU A 1 204 ? 5.547 6.469 -10.602 1 85.31 204 LEU A CA 1
ATOM 1577 C C . LEU A 1 204 ? 4.469 6.59 -11.672 1 85.31 204 LEU A C 1
ATOM 1579 O O . LEU A 1 204 ? 4.738 7.062 -12.773 1 85.31 204 LEU A O 1
ATOM 1583 N N . PRO A 1 205 ? 3.328 6.039 -11.352 1 79.69 205 PRO A N 1
ATOM 1584 C CA . PRO A 1 205 ? 2.242 6.215 -12.32 1 79.69 205 PRO A CA 1
ATOM 1585 C C . PRO A 1 205 ? 1.939 7.684 -12.602 1 79.69 205 PRO A C 1
ATOM 1587 O O . PRO A 1 205 ? 2.189 8.547 -11.75 1 79.69 205 PRO A O 1
ATOM 1590 N N . ALA A 1 206 ? 1.516 7.883 -13.82 1 68.12 206 ALA A N 1
ATOM 1591 C CA . ALA A 1 206 ? 1.121 9.242 -14.195 1 68.12 206 ALA A CA 1
ATOM 1592 C C . ALA A 1 206 ? -0.113 9.688 -13.422 1 68.12 206 ALA A C 1
ATOM 1594 O O . ALA A 1 206 ? -1.009 8.883 -13.148 1 68.12 206 ALA A O 1
ATOM 1595 N N . ALA A 1 207 ? -0.01 10.93 -12.984 1 59.97 207 ALA A N 1
ATOM 1596 C CA . ALA A 1 207 ? -1.143 11.516 -12.266 1 59.97 207 ALA A CA 1
ATOM 1597 C C . ALA A 1 207 ? -2.311 11.773 -13.211 1 59.97 207 ALA A C 1
ATOM 1599 O O . ALA A 1 207 ? -2.111 12.039 -14.398 1 59.97 207 ALA A O 1
ATOM 1600 N N . GLN B 1 1 ? -32.844 23.156 8.117 1 21.55 1 GLN B N 1
ATOM 1601 C CA . GLN B 1 1 ? -32.125 22.781 6.898 1 21.55 1 GLN B CA 1
ATOM 1602 C C . GLN B 1 1 ? -31.453 21.422 7.066 1 21.55 1 GLN B C 1
ATOM 1604 O O . GLN B 1 1 ? -30.656 21.234 7.988 1 21.55 1 GLN B O 1
ATOM 1609 N N . LYS B 1 2 ? -32.094 20.219 6.469 1 23.61 2 LYS B N 1
ATOM 1610 C CA . LYS B 1 2 ? -32 18.766 6.676 1 23.61 2 LYS B CA 1
ATOM 1611 C C . LYS B 1 2 ? -30.609 18.25 6.387 1 23.61 2 LYS B C 1
ATOM 1613 O O . LYS B 1 2 ? -30.094 18.391 5.273 1 23.61 2 LYS B O 1
ATOM 1618 N N . LEU B 1 3 ? -29.641 18.266 7.129 1 21.86 3 LEU B N 1
ATOM 1619 C CA . LEU B 1 3 ? -28.344 17.625 7.16 1 21.86 3 LEU B CA 1
ATOM 1620 C C . LEU B 1 3 ? -28.391 16.234 6.516 1 21.86 3 LEU B C 1
ATOM 1622 O O . LEU B 1 3 ? -29.172 15.383 6.949 1 21.86 3 LEU B O 1
ATOM 1626 N N . ALA B 1 4 ? -28.25 16.219 5.164 1 29.69 4 ALA B N 1
ATOM 1627 C CA . ALA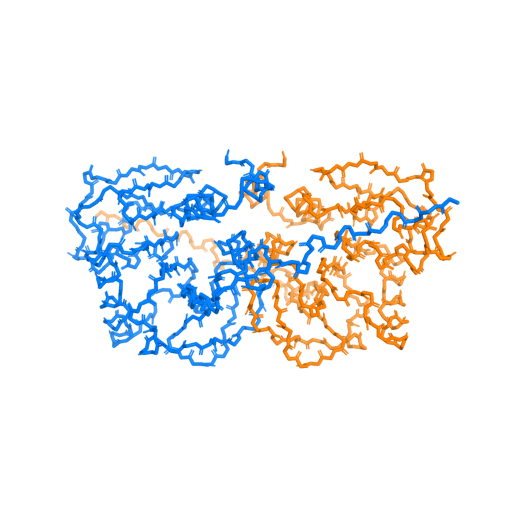 B 1 4 ? -28.531 15.07 4.309 1 29.69 4 ALA B CA 1
ATOM 1628 C C . ALA B 1 4 ? -28.109 13.766 4.98 1 29.69 4 ALA B C 1
ATOM 1630 O O . ALA B 1 4 ? -26.984 13.641 5.461 1 29.69 4 ALA B O 1
ATOM 1631 N N . GLN B 1 5 ? -29.062 13.055 5.629 1 26.28 5 GLN B N 1
ATOM 1632 C CA . GLN B 1 5 ? -29.156 11.703 6.176 1 26.28 5 GLN B CA 1
ATOM 1633 C C . GLN B 1 5 ? -28.328 10.719 5.348 1 26.28 5 GLN B C 1
ATOM 1635 O O . GLN B 1 5 ? -28.406 10.719 4.117 1 26.28 5 GLN B O 1
ATOM 1640 N N . HIS B 1 6 ? -27.094 10.586 5.695 1 30.34 6 HIS B N 1
ATOM 1641 C CA . HIS B 1 6 ? -26.359 9.5 5.066 1 30.34 6 HIS B CA 1
ATOM 1642 C C . HIS B 1 6 ? -27.266 8.328 4.73 1 30.34 6 HIS B C 1
ATOM 1644 O O . HIS B 1 6 ? -28.094 7.926 5.547 1 30.34 6 HIS B O 1
ATOM 1650 N N . PRO B 1 7 ? -27.734 8.18 3.523 1 32.44 7 PRO B N 1
ATOM 1651 C CA . PRO B 1 7 ? -28.844 7.27 3.209 1 32.44 7 PRO B CA 1
ATOM 1652 C C . PRO B 1 7 ? -28.75 5.941 3.953 1 32.44 7 PRO B C 1
ATOM 1654 O O . PRO B 1 7 ? -27.641 5.5 4.297 1 32.44 7 PRO B O 1
ATOM 1657 N N . PRO B 1 8 ? -29.781 5.492 4.746 1 33.72 8 PRO B N 1
ATOM 1658 C CA . PRO B 1 8 ? -30.062 4.23 5.438 1 33.72 8 PRO B CA 1
ATOM 1659 C C . PRO B 1 8 ? -29.641 3.008 4.625 1 33.72 8 PRO B C 1
ATOM 1661 O O . PRO B 1 8 ? -29.891 1.873 5.039 1 33.72 8 PRO B O 1
ATOM 1664 N N . ILE B 1 9 ? -29.297 3.297 3.398 1 31.03 9 ILE B N 1
ATOM 1665 C CA . ILE B 1 9 ? -29.094 2.131 2.543 1 31.03 9 ILE B CA 1
ATOM 1666 C C . ILE B 1 9 ? -28.094 1.184 3.188 1 31.03 9 ILE B C 1
ATOM 1668 O O . ILE B 1 9 ? -27.969 0.027 2.777 1 31.03 9 ILE B O 1
ATOM 1672 N N . ILE B 1 10 ? -27.328 1.731 4.141 1 32.12 10 ILE B N 1
ATOM 1673 C CA . ILE B 1 10 ? -26.281 0.83 4.578 1 32.12 10 ILE B CA 1
ATOM 1674 C C . ILE B 1 10 ? -26.859 -0.275 5.453 1 32.12 10 ILE B C 1
ATOM 1676 O O . ILE B 1 10 ? -26.203 -1.285 5.715 1 32.12 10 ILE B O 1
ATOM 1680 N N . ARG B 1 11 ? -28 0.044 6.152 1 29.31 11 ARG B N 1
ATOM 1681 C CA . ARG B 1 11 ? -28.438 -0.923 7.156 1 29.31 11 ARG B CA 1
ATOM 1682 C C . ARG B 1 11 ? -29.062 -2.15 6.5 1 29.31 11 ARG B C 1
ATOM 1684 O O . ARG B 1 11 ? -29.406 -3.115 7.18 1 29.31 11 ARG B O 1
ATOM 1691 N N . ALA B 1 12 ? -29.781 -1.789 5.434 1 31.83 12 ALA B N 1
ATOM 1692 C CA . ALA B 1 12 ? -30.672 -2.875 5.012 1 31.83 12 ALA B CA 1
ATOM 1693 C C . ALA B 1 12 ? -29.891 -4.16 4.777 1 31.83 12 ALA B C 1
ATOM 1695 O O . ALA B 1 12 ? -30.422 -5.262 4.949 1 31.83 12 ALA B O 1
ATOM 1696 N N . PHE B 1 13 ? -28.703 -3.939 4.051 1 32.84 13 PHE B N 1
ATOM 1697 C CA . PHE B 1 13 ? -28.219 -5.195 3.48 1 32.84 13 PHE B CA 1
ATOM 1698 C C . PHE B 1 13 ? -27.734 -6.141 4.578 1 32.84 13 PHE B C 1
ATOM 1700 O O . PHE B 1 13 ? -26.969 -7.066 4.316 1 32.84 13 PHE B O 1
ATOM 1707 N N . GLN B 1 14 ? -27.797 -5.723 5.789 1 33.53 14 GLN B N 1
ATOM 1708 C CA . GLN B 1 14 ? -27.266 -6.723 6.711 1 33.53 14 GLN B CA 1
ATOM 1709 C C . GLN B 1 14 ? -28.109 -8 6.676 1 33.53 14 GLN B C 1
ATOM 1711 O O . GLN B 1 14 ? -27.828 -8.953 7.41 1 33.53 14 GLN B O 1
ATOM 1716 N N . THR B 1 15 ? -29.391 -7.816 6.391 1 34.12 15 THR B N 1
ATOM 1717 C CA . THR B 1 15 ? -30.156 -9.047 6.543 1 34.12 15 THR B CA 1
ATOM 1718 C C . THR B 1 15 ? -29.625 -10.133 5.609 1 34.12 15 THR B C 1
ATOM 1720 O O . THR B 1 15 ? -30.344 -11.078 5.273 1 34.12 15 THR B O 1
ATOM 1723 N N . LEU B 1 16 ? -28.828 -9.758 4.562 1 36.19 16 LEU B N 1
ATOM 1724 C CA . LEU B 1 16 ? -28.516 -10.867 3.674 1 36.19 16 LEU B CA 1
ATOM 1725 C C . LEU B 1 16 ? -28.188 -12.125 4.473 1 36.19 16 LEU B C 1
ATOM 1727 O O . LEU B 1 16 ? -27.688 -12.031 5.598 1 36.19 16 LEU B O 1
ATOM 1731 N N . LYS B 1 17 ? -28.75 -13.297 4.199 1 34.28 17 LYS B N 1
ATOM 1732 C CA . LYS B 1 17 ? -28.344 -14.633 4.605 1 34.28 17 LYS B CA 1
ATOM 1733 C C . LYS B 1 17 ? -26.875 -14.648 5.02 1 34.28 17 LYS B C 1
ATOM 1735 O O . LYS B 1 17 ? -26.062 -13.875 4.5 1 34.28 17 LYS B O 1
ATOM 1740 N N . GLU B 1 18 ? -26.406 -14.953 6.176 1 44.56 18 GLU B N 1
ATOM 1741 C CA . GLU B 1 18 ? -25.047 -15.25 6.617 1 44.56 18 GLU B CA 1
ATOM 1742 C C . GLU B 1 18 ? -24.156 -15.641 5.441 1 44.56 18 GLU B C 1
ATOM 1744 O O . GLU B 1 18 ? -23.953 -16.828 5.172 1 44.56 18 GLU B O 1
ATOM 1749 N N . CYS B 1 19 ? -24.453 -15.344 4.223 1 52.5 19 CYS B N 1
ATOM 1750 C CA . CYS B 1 19 ? -23.625 -15.828 3.119 1 52.5 19 CYS B CA 1
ATOM 1751 C C . CYS B 1 19 ? -22.141 -15.812 3.49 1 52.5 19 CYS B C 1
ATOM 1753 O O . CYS B 1 19 ? -21.641 -14.797 3.971 1 52.5 19 CYS B O 1
ATOM 1755 N N . ALA B 1 20 ? -21.578 -17 3.65 1 74 20 ALA B N 1
ATOM 1756 C CA . ALA B 1 20 ? -20.203 -17.297 4.035 1 74 20 ALA B CA 1
ATOM 1757 C C . ALA B 1 20 ? -19.203 -16.406 3.295 1 74 20 ALA B C 1
ATOM 1759 O O . ALA B 1 20 ? -19.328 -16.203 2.084 1 74 20 ALA B O 1
ATOM 1760 N N . MET B 1 21 ? -18.547 -15.461 3.924 1 90 21 MET B N 1
ATOM 1761 C CA . MET B 1 21 ? -17.5 -14.625 3.346 1 90 21 MET B CA 1
ATOM 1762 C C . MET B 1 21 ? -16.578 -15.445 2.463 1 90 21 MET B C 1
ATOM 1764 O O . MET B 1 21 ? -16.281 -16.609 2.77 1 90 21 MET B O 1
ATOM 1768 N N . LYS B 1 22 ? -16.281 -14.961 1.308 1 96.19 22 LYS B N 1
ATOM 1769 C CA . LYS B 1 22 ? -15.281 -15.57 0.434 1 96.19 22 LYS B CA 1
ATOM 1770 C C . LYS B 1 22 ? -13.867 -15.234 0.896 1 96.19 22 LYS B C 1
ATOM 1772 O O . LYS B 1 22 ? -13.555 -14.078 1.167 1 96.19 22 LYS B O 1
ATOM 1777 N N . ASN B 1 23 ? -13.047 -16.266 0.953 1 97.5 23 ASN B N 1
ATOM 1778 C CA . ASN B 1 23 ? -11.688 -16.062 1.432 1 97.5 23 ASN B CA 1
ATOM 1779 C C . ASN B 1 23 ? -10.781 -15.492 0.339 1 97.5 23 ASN B C 1
ATOM 1781 O O . ASN B 1 23 ? -10.852 -15.93 -0.813 1 97.5 23 ASN B O 1
ATOM 1785 N N . ILE B 1 24 ? -10.039 -14.484 0.714 1 98.69 24 ILE B N 1
ATOM 1786 C CA . ILE B 1 24 ? -8.938 -13.945 -0.073 1 98.69 24 ILE B CA 1
ATOM 1787 C C . ILE B 1 24 ? -7.629 -14.102 0.699 1 98.69 24 ILE B C 1
ATOM 1789 O O . ILE B 1 24 ? -7.508 -13.625 1.829 1 98.69 24 ILE B O 1
ATOM 1793 N N . THR B 1 25 ? -6.691 -14.805 0.134 1 98.88 25 THR B N 1
ATOM 1794 C CA . THR B 1 25 ? -5.363 -14.891 0.739 1 98.88 25 THR B CA 1
ATOM 1795 C C . THR B 1 25 ? -4.34 -14.117 -0.091 1 98.88 25 THR B C 1
ATOM 1797 O O . THR B 1 25 ? -4.199 -14.359 -1.292 1 98.88 25 THR B O 1
ATOM 1800 N N . ILE B 1 26 ? -3.727 -13.172 0.532 1 98.94 26 ILE B N 1
ATOM 1801 C CA . ILE B 1 26 ? -2.607 -12.445 -0.057 1 98.94 26 ILE B CA 1
ATOM 1802 C C . ILE B 1 26 ? -1.299 -12.914 0.572 1 98.94 26 ILE B C 1
ATOM 1804 O O . ILE B 1 26 ? -1.138 -12.867 1.794 1 98.94 26 ILE B O 1
ATOM 1808 N N . VAL B 1 27 ? -0.386 -13.359 -0.266 1 98.94 27 VAL B N 1
ATOM 1809 C CA . VAL B 1 27 ? 0.899 -13.859 0.208 1 98.94 27 VAL B CA 1
ATOM 1810 C C . VAL B 1 27 ? 1.917 -12.719 0.244 1 98.94 27 VAL B C 1
ATOM 1812 O O . VAL B 1 27 ? 2.141 -12.047 -0.765 1 98.94 27 VAL B O 1
ATOM 1815 N N . ILE B 1 28 ? 2.541 -12.547 1.459 1 98.56 28 ILE B N 1
ATOM 1816 C CA . ILE B 1 28 ? 3.516 -11.469 1.612 1 98.56 28 ILE B CA 1
ATOM 1817 C C . ILE B 1 28 ? 4.84 -12.047 2.109 1 98.56 28 ILE B C 1
ATOM 1819 O O . ILE B 1 28 ? 4.957 -12.438 3.273 1 98.56 28 ILE B O 1
ATOM 1823 N N . PRO B 1 29 ? 5.898 -12.055 1.256 1 97.62 29 PRO B N 1
ATOM 1824 C CA . PRO B 1 29 ? 7.246 -12.344 1.748 1 97.62 29 PRO B CA 1
ATOM 1825 C C . PRO B 1 29 ? 7.852 -11.18 2.533 1 97.62 29 PRO B C 1
ATOM 1827 O O . PRO B 1 29 ? 7.25 -10.102 2.611 1 97.62 29 PRO B O 1
ATOM 1830 N N . ASP B 1 30 ? 8.992 -11.461 3.209 1 97.38 30 ASP B N 1
ATOM 1831 C CA . ASP B 1 30 ? 9.742 -10.312 3.713 1 97.38 30 ASP B CA 1
ATOM 1832 C C . ASP B 1 30 ? 10.125 -9.367 2.576 1 97.38 30 ASP B C 1
ATOM 1834 O O . ASP B 1 30 ? 10.367 -9.805 1.45 1 97.38 30 ASP B O 1
ATOM 1838 N N . ARG B 1 31 ? 10.094 -8.07 2.871 1 98.06 31 ARG B N 1
ATOM 1839 C CA . ARG B 1 31 ? 10.367 -7.008 1.909 1 98.06 31 ARG B CA 1
ATOM 1840 C C . ARG B 1 31 ? 9.359 -7.039 0.763 1 98.06 31 ARG B C 1
ATOM 1842 O O . ARG B 1 31 ? 9.734 -6.922 -0.404 1 98.06 31 ARG B O 1
ATOM 1849 N N . PHE B 1 32 ? 8.102 -7.266 1.106 1 98.69 32 PHE B N 1
ATOM 1850 C CA . PHE B 1 32 ? 7.059 -7.266 0.086 1 98.69 32 PHE B CA 1
ATOM 1851 C C . PHE B 1 32 ? 6.805 -5.852 -0.428 1 98.69 32 PHE B C 1
ATOM 1853 O O . PHE B 1 32 ? 7.109 -4.871 0.256 1 98.69 32 PHE B O 1
ATOM 1860 N N . ALA B 1 33 ? 6.309 -5.781 -1.631 1 98.62 33 ALA B N 1
ATOM 1861 C CA . ALA B 1 33 ? 6.051 -4.52 -2.322 1 98.62 33 ALA B CA 1
ATOM 1862 C C . ALA B 1 33 ? 4.727 -3.908 -1.871 1 98.62 33 ALA B C 1
ATOM 1864 O O . ALA B 1 33 ? 3.656 -4.453 -2.15 1 98.62 33 ALA B O 1
ATOM 1865 N N . ASP B 1 34 ? 4.758 -2.74 -1.33 1 98.62 34 ASP B N 1
ATOM 1866 C CA . ASP B 1 34 ? 3.611 -2.08 -0.711 1 98.62 34 ASP B CA 1
ATOM 1867 C C . ASP B 1 34 ? 2.566 -1.696 -1.756 1 98.62 34 ASP B C 1
ATOM 1869 O O . ASP B 1 34 ? 1.37 -1.657 -1.46 1 98.62 34 ASP B O 1
ATOM 1873 N N . TRP B 1 35 ? 2.949 -1.44 -2.963 1 97.25 35 TRP B N 1
ATOM 1874 C CA . TRP B 1 35 ? 2.066 -0.827 -3.949 1 97.25 35 TRP B CA 1
ATOM 1875 C C . TRP B 1 35 ? 1.264 -1.887 -4.695 1 97.25 35 TRP B C 1
ATOM 1877 O O . TRP B 1 35 ? 0.321 -1.563 -5.422 1 97.25 35 TRP B O 1
ATOM 1887 N N . GLU B 1 36 ? 1.537 -3.105 -4.434 1 98.31 36 GLU B N 1
ATOM 1888 C CA . GLU B 1 36 ? 1 -4.133 -5.32 1 98.31 36 GLU B CA 1
ATOM 1889 C C . GLU B 1 36 ? -0.297 -4.715 -4.766 1 98.31 36 GLU B C 1
ATOM 1891 O O . GLU B 1 36 ? -1.07 -5.336 -5.5 1 98.31 36 GLU B O 1
ATOM 1896 N N . TYR B 1 37 ? -0.589 -4.582 -3.504 1 98.56 37 TYR B N 1
ATOM 1897 C CA . TYR B 1 37 ? -1.841 -5.043 -2.914 1 98.56 37 TYR B CA 1
ATOM 1898 C C . TYR B 1 37 ? -2.76 -3.869 -2.6 1 98.56 37 TYR B C 1
ATOM 1900 O O . TYR B 1 37 ? -3.953 -4.055 -2.354 1 98.56 37 TYR B O 1
ATOM 1908 N N . SER B 1 38 ? -2.232 -2.727 -2.586 1 98 38 SER B N 1
ATOM 1909 C CA . SER B 1 38 ? -2.783 -1.597 -1.847 1 98 38 SER B CA 1
ATOM 1910 C C . SER B 1 38 ? -4.066 -1.088 -2.492 1 98 38 SER B C 1
ATOM 1912 O O . SER B 1 38 ? -4.844 -0.371 -1.857 1 98 38 SER B O 1
ATOM 1914 N N . LEU B 1 39 ? -4.305 -1.445 -3.732 1 96.81 39 LEU B N 1
ATOM 1915 C CA . LEU B 1 39 ? -5.562 -1.075 -4.371 1 96.81 39 LEU B CA 1
ATOM 1916 C C . LEU B 1 39 ? -6.562 -2.223 -4.305 1 96.81 39 LEU B C 1
ATOM 1918 O O . LEU B 1 39 ? -7.77 -2.012 -4.465 1 96.81 39 LEU B O 1
ATOM 1922 N N . ILE B 1 40 ? -6.117 -3.43 -4.055 1 98.38 40 ILE B N 1
ATOM 1923 C CA . ILE B 1 40 ? -6.957 -4.621 -4.07 1 98.38 40 ILE B CA 1
ATOM 1924 C C . ILE B 1 40 ? -7.59 -4.828 -2.697 1 98.38 40 ILE B C 1
ATOM 1926 O O . ILE B 1 40 ? -8.812 -4.898 -2.574 1 98.38 40 ILE B O 1
ATOM 1930 N N . ALA B 1 41 ? -6.789 -4.805 -1.701 1 98.69 41 ALA B N 1
ATOM 1931 C CA . ALA B 1 41 ? -7.191 -5.258 -0.372 1 98.69 41 ALA B CA 1
ATOM 1932 C C . ALA B 1 41 ? -8.227 -4.312 0.238 1 98.69 41 ALA B C 1
ATOM 1934 O O . ALA B 1 41 ? -9.234 -4.762 0.787 1 98.69 41 ALA B O 1
ATOM 1935 N N . PRO B 1 42 ? -8.039 -2.982 0.123 1 97.94 42 PRO B N 1
ATOM 1936 C CA . PRO B 1 42 ? -9.062 -2.104 0.698 1 97.94 42 PRO B CA 1
ATOM 1937 C C . PRO B 1 42 ? -10.422 -2.25 0.015 1 97.94 42 PRO B C 1
ATOM 1939 O O . PRO B 1 42 ? -11.461 -2.162 0.673 1 97.94 42 PRO B O 1
ATOM 1942 N N . VAL B 1 43 ? -10.414 -2.441 -1.312 1 97.5 43 VAL B N 1
ATOM 1943 C CA . VAL B 1 43 ? -11.68 -2.648 -2.018 1 97.5 43 VAL B CA 1
ATOM 1944 C C . VAL B 1 43 ? -12.398 -3.865 -1.444 1 97.5 43 VAL B C 1
ATOM 1946 O O . VAL B 1 43 ? -13.578 -3.789 -1.095 1 97.5 43 VAL B O 1
ATOM 1949 N N . LEU B 1 44 ? -11.703 -4.91 -1.234 1 97.94 44 LEU B N 1
ATOM 1950 C CA . LEU B 1 44 ? -12.297 -6.18 -0.829 1 97.94 44 LEU B CA 1
ATOM 1951 C C . LEU B 1 44 ? -12.672 -6.156 0.649 1 97.94 44 LEU B C 1
ATOM 1953 O O . LEU B 1 44 ? -13.727 -6.668 1.033 1 97.94 44 LEU B O 1
ATOM 1957 N N . HIS B 1 45 ? -11.844 -5.543 1.433 1 97.5 45 HIS B N 1
ATOM 1958 C CA . HIS B 1 45 ? -12.023 -5.609 2.877 1 97.5 45 HIS B CA 1
ATOM 1959 C C . HIS B 1 45 ? -12.969 -4.516 3.363 1 97.5 45 HIS B C 1
ATOM 1961 O O . HIS B 1 45 ? -13.766 -4.738 4.281 1 97.5 45 HIS B O 1
ATOM 1967 N N . SER B 1 46 ? -12.906 -3.316 2.742 1 95.31 46 SER B N 1
ATOM 1968 C CA . SER B 1 46 ? -13.586 -2.178 3.357 1 95.31 46 SER B CA 1
ATOM 1969 C C . SER B 1 46 ? -14.711 -1.659 2.473 1 95.31 46 SER B C 1
ATOM 1971 O O . SER B 1 46 ? -15.633 -0.997 2.955 1 95.31 46 SER B O 1
ATOM 1973 N N . PHE B 1 47 ? -14.602 -1.941 1.188 1 93.12 47 PHE B N 1
ATOM 1974 C CA . PHE B 1 47 ? -15.586 -1.323 0.307 1 93.12 47 PHE B CA 1
ATOM 1975 C C . PHE B 1 47 ? -16.562 -2.363 -0.224 1 93.12 47 PHE B C 1
ATOM 1977 O O . PHE B 1 47 ? -17.422 -2.047 -1.047 1 93.12 47 PHE B O 1
ATOM 1984 N N . THR B 1 48 ? -16.328 -3.578 0.166 1 91.06 48 THR B N 1
ATOM 1985 C CA . THR B 1 48 ? -17.281 -4.656 -0.064 1 91.06 48 THR B CA 1
ATOM 1986 C C . THR B 1 48 ? -17.562 -5.414 1.229 1 91.06 48 THR B C 1
ATOM 1988 O O . THR B 1 48 ? -16.938 -5.156 2.256 1 91.06 48 THR B O 1
ATOM 1991 N N . THR B 1 49 ? -18.578 -6.285 1.204 1 86.56 49 THR B N 1
ATOM 1992 C CA . THR B 1 49 ? -18.969 -6.926 2.455 1 86.56 49 THR B CA 1
ATOM 1993 C C . THR B 1 49 ? -18.875 -8.445 2.334 1 86.56 49 THR B C 1
ATOM 1995 O O . THR B 1 49 ? -19.172 -9.164 3.291 1 86.56 49 THR B O 1
ATOM 1998 N N . ASN B 1 50 ? -18.359 -8.961 1.298 1 92.56 50 ASN B N 1
ATOM 1999 C CA . ASN B 1 50 ? -18.5 -10.398 1.054 1 92.56 50 ASN B CA 1
ATOM 2000 C C . ASN B 1 50 ? -17.141 -11.102 1.09 1 92.56 50 ASN B C 1
ATOM 2002 O O . ASN B 1 50 ? -17.047 -12.281 0.751 1 92.56 50 ASN B O 1
ATOM 2006 N N . TYR B 1 51 ? -16.109 -10.391 1.536 1 97 51 TYR B N 1
ATOM 2007 C CA . TYR B 1 51 ? -14.781 -11 1.469 1 97 51 TYR B CA 1
ATOM 2008 C C . TYR B 1 51 ? -14.086 -10.945 2.822 1 97 51 TYR B C 1
ATOM 2010 O O . TYR B 1 51 ? -14.281 -9.992 3.588 1 97 51 TYR B O 1
ATOM 2018 N N . ARG B 1 52 ? -13.359 -11.977 3.121 1 97.06 52 ARG B N 1
ATOM 2019 C CA . ARG B 1 52 ? -12.391 -12.016 4.215 1 97.06 52 ARG B CA 1
ATOM 2020 C C . ARG B 1 52 ? -10.961 -12.008 3.688 1 97.06 52 ARG B C 1
ATOM 2022 O O . ARG B 1 52 ? -10.508 -12.992 3.105 1 97.06 52 ARG B O 1
ATOM 2029 N N . VAL B 1 53 ? -10.258 -10.906 3.928 1 98.62 53 VAL B N 1
ATOM 2030 C CA . VAL B 1 53 ? -8.891 -10.766 3.447 1 98.62 53 VAL B CA 1
ATOM 2031 C C . VAL B 1 53 ? -7.906 -11.156 4.547 1 98.62 53 VAL B C 1
ATOM 2033 O O . VAL B 1 53 ? -7.988 -10.656 5.672 1 98.62 53 VAL B O 1
ATOM 2036 N N . ARG B 1 54 ? -7 -12.055 4.234 1 98.69 54 ARG B N 1
ATOM 2037 C CA . ARG B 1 54 ? -5.938 -12.461 5.148 1 98.69 54 ARG B CA 1
ATOM 2038 C C . ARG B 1 54 ? -4.59 -12.492 4.438 1 98.69 54 ARG B C 1
ATOM 2040 O O . ARG B 1 54 ? -4.523 -12.719 3.227 1 98.69 54 ARG B O 1
ATOM 2047 N N . TYR B 1 55 ? -3.57 -12.281 5.23 1 98.88 55 TYR B N 1
ATOM 2048 C CA . TYR B 1 55 ? -2.207 -12.273 4.715 1 98.88 55 TYR B CA 1
ATOM 2049 C C . TYR B 1 55 ? -1.435 -13.5 5.191 1 98.88 55 TYR B C 1
ATOM 2051 O O . TYR B 1 55 ? -1.416 -13.805 6.387 1 98.88 55 TYR B O 1
ATOM 2059 N N . ALA B 1 56 ? -0.839 -14.203 4.246 1 98.88 56 ALA B N 1
ATOM 2060 C CA . ALA B 1 56 ? -0.072 -15.406 4.551 1 98.88 56 ALA B CA 1
ATOM 2061 C C . ALA B 1 56 ? 1.419 -15.18 4.316 1 98.88 56 ALA B C 1
ATOM 2063 O O . ALA B 1 56 ? 1.807 -14.484 3.373 1 98.88 56 ALA B O 1
ATOM 2064 N N . ALA B 1 57 ? 2.223 -15.734 5.16 1 98.69 57 ALA B N 1
ATOM 2065 C CA . ALA B 1 57 ? 3.678 -15.711 5.035 1 98.69 57 ALA B CA 1
ATOM 2066 C C . ALA B 1 57 ? 4.285 -17.047 5.469 1 98.69 57 ALA B C 1
ATOM 2068 O O . ALA B 1 57 ? 3.561 -17.969 5.82 1 98.69 57 ALA B O 1
ATOM 2069 N N . ALA B 1 58 ? 5.605 -17.156 5.293 1 97.94 58 ALA B N 1
ATOM 2070 C CA . ALA B 1 58 ? 6.297 -18.406 5.598 1 97.94 58 ALA B CA 1
ATOM 2071 C C . ALA B 1 58 ? 6.195 -18.75 7.078 1 97.94 58 ALA B C 1
ATOM 2073 O O . ALA B 1 58 ? 6.23 -19.922 7.457 1 97.94 58 ALA B O 1
ATOM 2074 N N . ASP B 1 59 ? 6.109 -17.719 7.879 1 97.44 59 ASP B N 1
ATOM 2075 C CA . ASP B 1 59 ? 5.918 -17.828 9.32 1 97.44 59 ASP B CA 1
ATOM 2076 C C . ASP B 1 59 ? 5.141 -16.641 9.875 1 97.44 59 ASP B C 1
ATOM 2078 O O . ASP B 1 59 ? 4.727 -15.766 9.117 1 97.44 59 ASP B O 1
ATOM 2082 N N . LEU B 1 60 ? 4.945 -16.641 11.195 1 97.38 60 LEU B N 1
ATOM 2083 C CA . LEU B 1 60 ? 4.086 -15.617 11.789 1 97.38 60 LEU B CA 1
ATOM 2084 C C . LEU B 1 60 ? 4.922 -14.492 12.391 1 97.38 60 LEU B C 1
ATOM 2086 O O . LEU B 1 60 ? 4.375 -13.578 13.023 1 97.38 60 LEU B O 1
ATOM 2090 N N . ASN B 1 61 ? 6.254 -14.523 12.172 1 97.56 61 ASN B N 1
ATOM 2091 C CA . ASN B 1 61 ? 7.051 -13.359 12.523 1 97.56 61 ASN B CA 1
ATOM 2092 C C . ASN B 1 61 ? 6.719 -12.164 11.633 1 97.56 61 ASN B C 1
ATOM 2094 O O . ASN B 1 61 ? 6.355 -12.336 10.469 1 97.56 61 ASN B O 1
ATOM 2098 N N . HIS B 1 62 ? 6.824 -11.008 12.227 1 97.88 62 HIS B N 1
ATOM 2099 C CA . HIS B 1 62 ? 6.477 -9.844 11.422 1 97.88 62 HIS B CA 1
ATOM 2100 C C . HIS B 1 62 ? 7.336 -9.766 10.164 1 97.88 62 HIS B C 1
ATOM 2102 O O . HIS B 1 62 ? 8.5 -10.164 10.18 1 97.88 62 HIS B O 1
ATOM 2108 N N . LYS B 1 63 ? 6.734 -9.312 9.109 1 98.44 63 LYS B N 1
ATOM 2109 C CA . LYS B 1 63 ? 7.398 -9 7.844 1 98.44 63 LYS B CA 1
ATOM 2110 C C . LYS B 1 63 ? 7.566 -7.496 7.664 1 98.44 63 LYS B C 1
ATOM 2112 O O . LYS B 1 63 ? 6.668 -6.723 8.008 1 98.44 63 LYS B O 1
ATOM 2117 N N . THR B 1 64 ? 8.734 -7.137 7.215 1 98.62 64 THR B N 1
ATOM 2118 C CA . THR B 1 64 ? 8.984 -5.73 6.918 1 98.62 64 THR B CA 1
ATOM 2119 C C . THR B 1 64 ? 8.852 -5.461 5.422 1 98.62 64 THR B C 1
ATOM 2121 O O . THR B 1 64 ? 9.531 -6.094 4.609 1 98.62 64 THR B O 1
ATOM 2124 N N . SER B 1 65 ? 7.973 -4.562 5.074 1 98.81 65 SER B N 1
ATOM 2125 C CA . SER B 1 65 ? 7.738 -4.27 3.662 1 98.81 65 SER B CA 1
ATOM 2126 C C . SER B 1 65 ? 8.883 -3.453 3.066 1 98.81 65 SER B C 1
ATOM 2128 O O . SER B 1 65 ? 9.773 -3.012 3.789 1 98.81 65 SER B O 1
ATOM 2130 N N . MET B 1 66 ? 8.844 -3.287 1.802 1 98.31 66 MET B N 1
ATOM 2131 C CA . MET B 1 66 ? 9.789 -2.408 1.116 1 98.31 66 MET B CA 1
ATOM 2132 C C . MET B 1 66 ? 9.641 -0.968 1.592 1 98.31 66 MET B C 1
ATOM 2134 O O . MET B 1 66 ? 10.562 -0.167 1.466 1 98.31 66 MET B O 1
ATOM 2138 N N . GLY B 1 67 ? 8.438 -0.614 2.154 1 98.56 67 GLY B N 1
ATOM 2139 C CA . GLY B 1 67 ? 8.18 0.712 2.691 1 98.56 67 GLY B CA 1
ATOM 2140 C C . GLY B 1 67 ? 8.383 0.795 4.195 1 98.56 67 GLY B C 1
ATOM 2141 O O . GLY B 1 67 ? 7.914 1.739 4.836 1 98.56 67 GLY B O 1
ATOM 2142 N N . ALA B 1 68 ? 8.852 -0.251 4.77 1 98.69 68 ALA B N 1
ATOM 2143 C CA . ALA B 1 68 ? 9.281 -0.3 6.164 1 98.69 68 ALA B CA 1
ATOM 2144 C C . ALA B 1 68 ? 8.109 -0.616 7.086 1 98.69 68 ALA B C 1
ATOM 2146 O O . ALA B 1 68 ? 8.242 -0.541 8.312 1 98.69 68 ALA B O 1
ATOM 2147 N N . LEU B 1 69 ? 6.965 -0.974 6.57 1 98.81 69 LEU B N 1
ATOM 2148 C CA . LEU B 1 69 ? 5.898 -1.455 7.438 1 98.81 69 LEU B CA 1
ATOM 2149 C C . LEU B 1 69 ? 6.312 -2.74 8.148 1 98.81 69 LEU B C 1
ATOM 2151 O O . LEU B 1 69 ? 6.902 -3.631 7.531 1 98.81 69 LEU B O 1
ATOM 2155 N N . ARG B 1 70 ? 6.008 -2.84 9.406 1 98.75 70 ARG B N 1
ATOM 2156 C CA . ARG B 1 70 ? 6.109 -4.105 10.125 1 98.75 70 ARG B CA 1
ATOM 2157 C C . ARG B 1 70 ? 4.742 -4.773 10.25 1 98.75 70 ARG B C 1
ATOM 2159 O O . ARG B 1 70 ? 3.891 -4.309 11.016 1 98.75 70 ARG B O 1
ATOM 2166 N N . VAL B 1 71 ? 4.555 -5.891 9.531 1 98.88 71 VAL B N 1
ATOM 2167 C CA . VAL B 1 71 ? 3.234 -6.492 9.359 1 98.88 71 VAL B CA 1
ATOM 2168 C C . VAL B 1 71 ? 3.205 -7.867 10.031 1 98.88 71 VAL B C 1
ATOM 2170 O O . VAL B 1 71 ? 4.121 -8.672 9.852 1 98.88 71 VAL B O 1
ATOM 2173 N N . ILE B 1 72 ? 2.172 -8.102 10.766 1 98.69 72 ILE B N 1
ATOM 2174 C CA . ILE B 1 72 ? 1.941 -9.414 11.367 1 98.69 72 ILE B CA 1
ATOM 2175 C C . ILE B 1 72 ? 1.07 -10.258 10.445 1 98.69 72 ILE B C 1
ATOM 2177 O O . ILE B 1 72 ? -0.103 -9.945 10.227 1 98.69 72 ILE B O 1
ATOM 2181 N N . PRO B 1 73 ? 1.672 -11.336 9.922 1 98.75 73 PRO B N 1
ATOM 2182 C CA . PRO B 1 73 ? 0.845 -12.195 9.07 1 98.75 73 PRO B CA 1
ATOM 2183 C C . PRO B 1 73 ? -0.292 -12.867 9.836 1 98.75 73 PRO B C 1
ATOM 2185 O O . PRO B 1 73 ? -0.189 -13.07 11.047 1 98.75 73 PRO B O 1
ATOM 2188 N N . ASP B 1 74 ? -1.347 -13.234 9.102 1 98.62 74 ASP B N 1
ATOM 2189 C CA . ASP B 1 74 ? -2.494 -13.93 9.672 1 98.62 74 ASP B CA 1
ATOM 2190 C C . ASP B 1 74 ? -2.293 -15.438 9.641 1 98.62 74 ASP B C 1
ATOM 2192 O O . ASP B 1 74 ? -2.799 -16.156 10.508 1 98.62 74 ASP B O 1
ATOM 2196 N N . LEU B 1 75 ? -1.583 -15.875 8.586 1 98.56 75 LEU B N 1
ATOM 2197 C CA . LEU B 1 75 ? -1.485 -17.297 8.297 1 98.56 75 LEU B CA 1
ATOM 2198 C C . LEU B 1 75 ? -0.048 -17.688 7.969 1 98.56 75 LEU B C 1
ATOM 2200 O O . LEU B 1 75 ? 0.667 -16.953 7.297 1 98.56 75 LEU B O 1
ATOM 2204 N N . ASN B 1 76 ? 0.221 -18.922 8.406 1 97.94 76 ASN B N 1
ATOM 2205 C CA . ASN B 1 76 ? 1.324 -19.625 7.762 1 97.94 76 ASN B CA 1
ATOM 2206 C C . ASN B 1 76 ? 0.88 -20.281 6.465 1 97.94 76 ASN B C 1
ATOM 2208 O O . ASN B 1 76 ? -0.312 -20.516 6.258 1 97.94 76 ASN B O 1
ATOM 2212 N N . PHE B 1 77 ? 1.896 -20.516 5.625 1 98.25 77 PHE B N 1
ATOM 2213 C CA . PHE B 1 77 ? 1.546 -21.156 4.359 1 98.25 77 PHE B CA 1
ATOM 2214 C C . PHE B 1 77 ? 0.722 -22.422 4.598 1 98.25 77 PHE B C 1
ATOM 2216 O O . PHE B 1 77 ? -0.24 -22.688 3.875 1 98.25 77 PHE B O 1
ATOM 2223 N N . ALA B 1 78 ? 1.036 -23.156 5.621 1 97 78 ALA B N 1
ATOM 2224 C CA . ALA B 1 78 ? 0.354 -24.422 5.906 1 97 78 ALA B CA 1
ATOM 2225 C C . ALA B 1 78 ? -1.114 -24.188 6.246 1 97 78 ALA B C 1
ATOM 2227 O O . ALA B 1 78 ? -1.937 -25.094 6.141 1 97 78 ALA B O 1
ATOM 2228 N N . ASP B 1 79 ? -1.439 -22.969 6.656 1 97.62 79 ASP B N 1
ATOM 2229 C CA . ASP B 1 79 ? -2.773 -22.672 7.164 1 97.62 79 ASP B CA 1
ATOM 2230 C C . ASP B 1 79 ? -3.631 -22 6.098 1 97.62 79 ASP B C 1
ATOM 2232 O O . ASP B 1 79 ? -4.77 -21.609 6.363 1 97.62 79 ASP B O 1
ATOM 2236 N N . ILE B 1 80 ? -3.098 -21.812 4.887 1 98.19 80 ILE B N 1
ATOM 2237 C CA . ILE B 1 80 ? -3.895 -21.25 3.803 1 98.19 80 ILE B CA 1
ATOM 2238 C C . ILE B 1 80 ? -5.105 -22.141 3.535 1 98.19 80 ILE B C 1
ATOM 2240 O O . ILE B 1 80 ? -4.969 -23.359 3.373 1 98.19 80 ILE B O 1
ATOM 2244 N N . PRO B 1 81 ? -6.266 -21.516 3.504 1 95.62 81 PRO B N 1
ATOM 2245 C CA . PRO B 1 81 ? -7.469 -22.328 3.289 1 95.62 81 PRO B CA 1
ATOM 2246 C C . PRO B 1 81 ? -7.484 -23.016 1.926 1 95.62 81 PRO B C 1
ATOM 2248 O O . PRO B 1 81 ? -6.98 -22.453 0.946 1 95.62 81 PRO B O 1
ATOM 2251 N N . ALA B 1 82 ? -8.148 -24.109 1.905 1 89 82 ALA B N 1
ATOM 2252 C CA . ALA B 1 82 ? -8.297 -24.844 0.652 1 89 82 ALA B CA 1
ATOM 2253 C C . ALA B 1 82 ? -9.219 -24.109 -0.315 1 89 82 ALA B C 1
ATOM 2255 O O . ALA B 1 82 ? -8.984 -24.109 -1.526 1 89 82 ALA B O 1
ATOM 2256 N N . GLU B 1 83 ? -10.195 -23.531 0.32 1 90.5 83 GLU B N 1
ATOM 2257 C CA . GLU B 1 83 ? -11.133 -22.781 -0.504 1 90.5 83 GLU B CA 1
ATOM 2258 C C . GLU B 1 83 ? -10.859 -21.281 -0.424 1 90.5 83 GLU B C 1
ATOM 2260 O O . GLU B 1 83 ? -11.117 -20.656 0.602 1 90.5 83 GLU B O 1
ATOM 2265 N N . ASN B 1 84 ? -10.234 -20.734 -1.445 1 95.31 84 ASN B N 1
ATOM 2266 C CA . ASN B 1 84 ? -9.984 -19.312 -1.64 1 95.31 84 ASN B CA 1
ATOM 2267 C C . ASN B 1 84 ? -10.609 -18.812 -2.936 1 95.31 84 ASN B C 1
ATOM 2269 O O . ASN B 1 84 ? -10.406 -19.391 -4 1 95.31 84 ASN B O 1
ATOM 2273 N N . ALA B 1 85 ? -11.359 -17.766 -2.686 1 97.56 85 ALA B N 1
ATOM 2274 C CA . ALA B 1 85 ? -11.852 -17.125 -3.902 1 97.56 85 ALA B CA 1
ATOM 2275 C C . ALA B 1 85 ? -10.703 -16.594 -4.75 1 97.56 85 ALA B C 1
ATOM 2277 O O . ALA B 1 85 ? -10.773 -16.609 -5.98 1 97.56 85 ALA B O 1
ATOM 2278 N N . ALA B 1 86 ? -9.641 -16.141 -4.07 1 98.75 86 ALA B N 1
ATOM 2279 C CA . ALA B 1 86 ? -8.422 -15.719 -4.75 1 98.75 86 ALA B CA 1
ATOM 2280 C C . ALA B 1 86 ? -7.191 -15.969 -3.881 1 98.75 86 ALA B C 1
ATOM 2282 O O . ALA B 1 86 ? -7.234 -15.766 -2.666 1 98.75 86 ALA B O 1
ATOM 2283 N N . LEU B 1 87 ? -6.195 -16.5 -4.449 1 98.88 87 LEU B N 1
ATOM 2284 C CA . LEU B 1 87 ? -4.836 -16.531 -3.926 1 98.88 87 LEU B CA 1
ATOM 2285 C C . LEU B 1 87 ? -3.928 -15.586 -4.699 1 98.88 87 LEU B C 1
ATOM 2287 O O . LEU B 1 87 ? -3.727 -15.758 -5.906 1 98.88 87 LEU B O 1
ATOM 2291 N N . ILE B 1 88 ? -3.447 -14.539 -4.016 1 98.94 88 ILE B N 1
ATOM 2292 C CA . ILE B 1 88 ? -2.723 -13.453 -4.664 1 98.94 88 ILE B CA 1
ATOM 2293 C C . ILE B 1 88 ? -1.29 -13.406 -4.141 1 98.94 88 ILE B C 1
ATOM 2295 O O . ILE B 1 88 ? -1.069 -13.227 -2.939 1 98.94 88 ILE B O 1
ATOM 2299 N N . LEU B 1 89 ? -0.323 -13.586 -5.039 1 98.94 89 LEU B N 1
ATOM 2300 C CA . LEU B 1 89 ? 1.091 -13.484 -4.691 1 98.94 89 LEU B CA 1
ATOM 2301 C C . LEU B 1 89 ? 1.646 -12.117 -5.059 1 98.94 89 LEU B C 1
ATOM 2303 O O . LEU B 1 89 ? 1.778 -11.789 -6.242 1 98.94 89 LEU B O 1
ATOM 2307 N N . ILE B 1 90 ? 1.953 -11.312 -4.059 1 98.31 90 ILE B N 1
ATOM 2308 C CA . ILE B 1 90 ? 2.5 -9.992 -4.336 1 98.31 90 ILE B CA 1
ATOM 2309 C C . ILE B 1 90 ? 4.027 -10.062 -4.375 1 98.31 90 ILE B C 1
ATOM 2311 O O . ILE B 1 90 ? 4.629 -10.961 -3.777 1 98.31 90 ILE B O 1
ATOM 2315 N N . GLY B 1 91 ? 4.629 -9.141 -5.07 1 97.88 91 GLY B N 1
ATOM 2316 C CA . GLY B 1 91 ? 6.066 -9.133 -5.293 1 97.88 91 GLY B CA 1
ATOM 2317 C C . GLY B 1 91 ? 6.859 -8.75 -4.059 1 97.88 91 GLY B C 1
ATOM 2318 O O . GLY B 1 91 ? 6.336 -8.781 -2.941 1 97.88 91 GLY B O 1
ATOM 2319 N N . GLY B 1 92 ? 8.055 -8.484 -4.227 1 96.25 92 GLY B N 1
ATOM 2320 C CA . GLY B 1 92 ? 9.031 -8.164 -3.201 1 96.25 92 GLY B CA 1
ATOM 2321 C C . GLY B 1 92 ? 10.438 -8.633 -3.549 1 96.25 92 GLY B C 1
ATOM 2322 O O . GLY B 1 92 ? 10.75 -8.844 -4.723 1 96.25 92 GLY B O 1
ATOM 2323 N N . GLN B 1 93 ? 11.258 -8.688 -2.482 1 94.19 93 GLN B N 1
ATOM 2324 C CA . GLN B 1 93 ? 12.672 -8.945 -2.744 1 94.19 93 GLN B CA 1
ATOM 2325 C C . GLN B 1 93 ? 13.117 -10.266 -2.125 1 94.19 93 GLN B C 1
ATOM 2327 O O . GLN B 1 93 ? 14.266 -10.688 -2.311 1 94.19 93 GLN B O 1
ATOM 2332 N N . ASP B 1 94 ? 12.164 -11 -1.537 1 95.5 94 ASP B N 1
ATOM 2333 C CA . ASP B 1 94 ? 12.656 -12.133 -0.76 1 95.5 94 ASP B CA 1
ATOM 2334 C C . ASP B 1 94 ? 12.008 -13.438 -1.224 1 95.5 94 ASP B C 1
ATOM 2336 O O . ASP B 1 94 ? 12.062 -14.453 -0.521 1 95.5 94 ASP B O 1
ATOM 2340 N N . TRP B 1 95 ? 11.469 -13.484 -2.357 1 96.75 95 TRP B N 1
ATOM 2341 C CA . TRP B 1 95 ? 10.852 -14.688 -2.889 1 96.75 95 TRP B CA 1
ATOM 2342 C C . TRP B 1 95 ? 11.891 -15.789 -3.104 1 96.75 95 TRP B C 1
ATOM 2344 O O . TRP B 1 95 ? 11.625 -16.969 -2.846 1 96.75 95 TRP B O 1
ATOM 2354 N N . ARG B 1 96 ? 13.008 -15.438 -3.545 1 95.19 96 ARG B N 1
ATOM 2355 C CA . ARG B 1 96 ? 14.039 -16.391 -3.93 1 95.19 96 ARG B CA 1
ATOM 2356 C C . ARG B 1 96 ? 14.742 -16.969 -2.703 1 95.19 96 ARG B C 1
ATOM 2358 O O . ARG B 1 96 ? 15.539 -17.906 -2.812 1 95.19 96 ARG B O 1
ATOM 2365 N N . GLU B 1 97 ? 14.359 -16.422 -1.536 1 95.38 97 GLU B N 1
ATOM 2366 C CA . GLU B 1 97 ? 14.977 -16.859 -0.287 1 95.38 97 GLU B CA 1
ATOM 2367 C C . GLU B 1 97 ? 14.109 -17.875 0.448 1 95.38 97 GLU B C 1
ATOM 2369 O O . GLU B 1 97 ? 14.492 -18.375 1.499 1 95.38 97 GLU B O 1
ATOM 2374 N N . LEU B 1 98 ? 12.961 -18.188 -0.084 1 96.62 98 LEU B N 1
ATOM 2375 C CA . LEU B 1 98 ? 12.102 -19.172 0.562 1 96.62 98 LEU B CA 1
ATOM 2376 C C . LEU B 1 98 ? 12.805 -20.531 0.683 1 96.62 98 LEU B C 1
ATOM 2378 O O . LEU B 1 98 ? 13.445 -20.984 -0.265 1 96.62 98 LEU B O 1
ATOM 2382 N N . ASN B 1 99 ? 12.641 -21.172 1.84 1 96.06 99 ASN B N 1
ATOM 2383 C CA . ASN B 1 99 ? 13.219 -22.5 1.967 1 96.06 99 ASN B CA 1
ATOM 2384 C C . ASN B 1 99 ? 12.414 -23.531 1.177 1 96.06 99 ASN B C 1
ATOM 2386 O O . ASN B 1 99 ? 11.266 -23.281 0.812 1 96.06 99 ASN B O 1
ATOM 2390 N N . PRO B 1 100 ? 13.016 -24.672 0.917 1 97.31 100 PRO B N 1
ATOM 2391 C CA . PRO B 1 100 ? 12.391 -25.672 0.039 1 97.31 100 PRO B CA 1
ATOM 2392 C C . PRO B 1 100 ? 11.039 -26.156 0.558 1 97.31 100 PRO B C 1
ATOM 2394 O O . PRO B 1 100 ? 10.109 -26.344 -0.227 1 97.31 100 PRO B O 1
ATOM 2397 N N . ALA B 1 101 ? 10.922 -26.312 1.823 1 97.94 101 ALA B N 1
ATOM 2398 C CA . ALA B 1 101 ? 9.672 -26.812 2.393 1 97.94 101 ALA B CA 1
ATOM 2399 C C . ALA B 1 101 ? 8.547 -25.797 2.207 1 97.94 101 ALA B C 1
ATOM 2401 O O . ALA B 1 101 ? 7.434 -26.156 1.807 1 97.94 101 ALA B O 1
ATOM 2402 N N . ASP B 1 102 ? 8.828 -24.547 2.506 1 97.94 102 ASP B N 1
ATOM 2403 C CA . ASP B 1 102 ? 7.852 -23.469 2.324 1 97.94 102 ASP B CA 1
ATOM 2404 C C . ASP B 1 102 ? 7.496 -23.297 0.849 1 97.94 102 ASP B C 1
ATOM 2406 O O . ASP B 1 102 ? 6.328 -23.109 0.505 1 97.94 102 ASP B O 1
ATOM 2410 N N . ARG B 1 103 ? 8.523 -23.406 0.041 1 98.12 103 ARG B N 1
ATOM 2411 C CA . ARG B 1 103 ? 8.32 -23.312 -1.399 1 98.12 103 ARG B CA 1
ATOM 2412 C C . ARG B 1 103 ? 7.371 -24.391 -1.895 1 98.12 103 ARG B C 1
ATOM 2414 O O . ARG B 1 103 ? 6.418 -24.109 -2.627 1 98.12 103 ARG B O 1
ATOM 2421 N N . ALA B 1 104 ? 7.625 -25.578 -1.445 1 98.38 104 ALA B N 1
ATOM 2422 C CA . ALA B 1 104 ? 6.801 -26.703 -1.867 1 98.38 104 ALA B CA 1
ATOM 2423 C C . ALA B 1 104 ? 5.363 -26.562 -1.375 1 98.38 104 ALA B C 1
ATOM 2425 O O . ALA B 1 104 ? 4.414 -26.812 -2.119 1 98.38 104 ALA B O 1
ATOM 2426 N N . THR B 1 105 ? 5.199 -26.141 -0.14 1 98.56 105 THR B N 1
ATOM 2427 C CA . THR B 1 105 ? 3.879 -25.953 0.454 1 98.56 105 THR B CA 1
ATOM 2428 C C . THR B 1 105 ? 3.082 -24.906 -0.309 1 98.56 105 THR B C 1
ATOM 2430 O O . THR B 1 105 ? 1.929 -25.141 -0.678 1 98.56 105 THR B O 1
ATOM 2433 N N . LEU B 1 106 ? 3.693 -23.766 -0.571 1 98.75 106 LEU B N 1
ATOM 2434 C CA . LEU B 1 106 ? 3.006 -22.688 -1.277 1 98.75 106 LEU B CA 1
ATOM 2435 C C . LEU B 1 106 ? 2.717 -23.078 -2.721 1 98.75 106 LEU B C 1
ATOM 2437 O O . LEU B 1 106 ? 1.641 -22.781 -3.246 1 98.75 106 LEU B O 1
ATOM 2441 N N . ALA B 1 107 ? 3.662 -23.781 -3.357 1 98.75 107 ALA B N 1
ATOM 2442 C CA . ALA B 1 107 ? 3.455 -24.234 -4.73 1 98.75 107 ALA B CA 1
ATOM 2443 C C . ALA B 1 107 ? 2.252 -25.172 -4.82 1 98.75 107 ALA B C 1
ATOM 2445 O O . ALA B 1 107 ? 1.473 -25.109 -5.773 1 98.75 107 ALA B O 1
ATOM 2446 N N . ALA B 1 108 ? 2.107 -26 -3.85 1 98.62 108 ALA B N 1
ATOM 2447 C CA . ALA B 1 108 ? 0.979 -26.938 -3.822 1 98.62 108 ALA B CA 1
ATOM 2448 C C . ALA B 1 108 ? -0.345 -26.188 -3.711 1 98.62 108 ALA B C 1
ATOM 2450 O O . ALA B 1 108 ? -1.326 -26.531 -4.367 1 98.62 108 ALA B O 1
ATOM 2451 N N . HIS B 1 109 ? -0.383 -25.141 -2.875 1 98.69 109 HIS B N 1
ATOM 2452 C CA . HIS B 1 109 ? -1.579 -24.312 -2.768 1 98.69 109 HIS B CA 1
ATOM 2453 C C . HIS B 1 109 ? -1.903 -23.625 -4.098 1 98.69 109 HIS B C 1
ATOM 2455 O O . HIS B 1 109 ? -3.064 -23.594 -4.508 1 98.69 109 HIS B O 1
ATOM 2461 N N . CYS B 1 110 ? -0.896 -23.125 -4.766 1 98.75 110 CYS B N 1
ATOM 2462 C CA . CYS B 1 110 ? -1.084 -22.438 -6.043 1 98.75 110 CYS B CA 1
ATOM 2463 C C . CYS B 1 110 ? -1.609 -23.406 -7.102 1 98.75 110 CYS B C 1
ATOM 2465 O O . CYS B 1 110 ? -2.516 -23.062 -7.863 1 98.75 110 CYS B O 1
ATOM 2467 N N . GLU B 1 111 ? -1.045 -24.578 -7.133 1 98.5 111 GLU B N 1
ATOM 2468 C CA . GLU B 1 111 ? -1.489 -25.578 -8.086 1 98.5 111 GLU B CA 1
ATOM 2469 C C . GLU B 1 111 ? -2.953 -25.953 -7.867 1 98.5 111 GLU B C 1
ATOM 2471 O O . GLU B 1 111 ? -3.736 -26 -8.82 1 98.5 111 GLU B O 1
ATOM 2476 N N . ARG B 1 112 ? -3.309 -26.203 -6.652 1 98.19 112 ARG B N 1
ATOM 2477 C CA . ARG B 1 112 ? -4.691 -26.531 -6.324 1 98.19 112 ARG B CA 1
ATOM 2478 C C . ARG B 1 112 ? -5.629 -25.391 -6.707 1 98.19 112 ARG B C 1
ATOM 2480 O O . ARG B 1 112 ? -6.695 -25.625 -7.281 1 98.19 112 ARG B O 1
ATOM 2487 N N . GLN B 1 113 ? -5.223 -24.156 -6.332 1 98.19 113 GLN B N 1
ATOM 2488 C CA . GLN B 1 113 ? -5.988 -22.969 -6.684 1 98.19 113 GLN B CA 1
ATOM 2489 C C . GLN B 1 113 ? -6.273 -22.922 -8.18 1 98.19 113 GLN B C 1
ATOM 2491 O O . GLN B 1 113 ? -7.414 -22.703 -8.594 1 98.19 113 GLN B O 1
ATOM 2496 N N . LYS B 1 114 ? -5.281 -23.156 -8.938 1 97.56 114 LYS B N 1
ATOM 2497 C CA . LYS B 1 114 ? -5.344 -23.109 -10.398 1 97.56 114 LYS B CA 1
ATOM 2498 C C . LYS B 1 114 ? -6.227 -24.234 -10.945 1 97.56 114 LYS B C 1
ATOM 2500 O O . LYS B 1 114 ? -7.086 -23.984 -11.797 1 97.56 114 LYS B O 1
ATOM 2505 N N . THR B 1 115 ? -6.094 -25.359 -10.422 1 96.88 115 THR B N 1
ATOM 2506 C CA . THR B 1 115 ? -6.789 -26.547 -10.922 1 96.88 115 THR B CA 1
ATOM 2507 C C . THR B 1 115 ? -8.273 -26.5 -10.555 1 96.88 115 THR B C 1
ATOM 2509 O O . THR B 1 115 ? -9.125 -26.953 -11.32 1 96.88 115 THR B O 1
ATOM 2512 N N . ASP B 1 116 ? -8.578 -25.922 -9.414 1 96.81 116 ASP B N 1
ATOM 2513 C CA . ASP B 1 116 ? -9.953 -25.844 -8.93 1 96.81 116 ASP B CA 1
ATOM 2514 C C . ASP B 1 116 ? -10.734 -24.75 -9.664 1 96.81 116 ASP B C 1
ATOM 2516 O O . ASP B 1 116 ? -11.938 -24.609 -9.477 1 96.81 116 ASP B O 1
ATOM 2520 N N . GLY B 1 117 ? -10.047 -23.938 -10.383 1 96.81 117 GLY B N 1
ATOM 2521 C CA . GLY B 1 117 ? -10.711 -22.922 -11.18 1 96.81 117 GLY B CA 1
ATOM 2522 C C . GLY B 1 117 ? -10.906 -21.609 -10.43 1 96.81 117 GLY B C 1
ATOM 2523 O O . GLY B 1 117 ? -11.547 -20.688 -10.938 1 96.81 117 GLY B O 1
ATOM 2524 N N . ASN B 1 118 ? -10.344 -21.578 -9.219 1 97.62 118 ASN B N 1
ATOM 2525 C CA . ASN B 1 118 ? -10.383 -20.328 -8.453 1 97.62 118 ASN B CA 1
ATOM 2526 C C . ASN B 1 118 ? -9.242 -19.391 -8.844 1 97.62 118 ASN B C 1
ATOM 2528 O O . ASN B 1 118 ? -8.258 -19.828 -9.453 1 97.62 118 ASN B O 1
ATOM 2532 N N . LEU B 1 119 ? -9.375 -18.141 -8.555 1 98.75 119 LEU B N 1
ATOM 2533 C CA . LEU B 1 119 ? -8.477 -17.125 -9.078 1 98.75 119 LEU B CA 1
ATOM 2534 C C . LEU B 1 119 ? -7.09 -17.25 -8.461 1 98.75 119 LEU B C 1
ATOM 2536 O O . LEU B 1 119 ? -6.945 -17.219 -7.234 1 98.75 119 LEU B O 1
ATOM 2540 N N . LEU B 1 120 ? -6.113 -17.422 -9.289 1 98.88 120 LEU B N 1
ATOM 2541 C CA . LEU B 1 120 ? -4.695 -17.3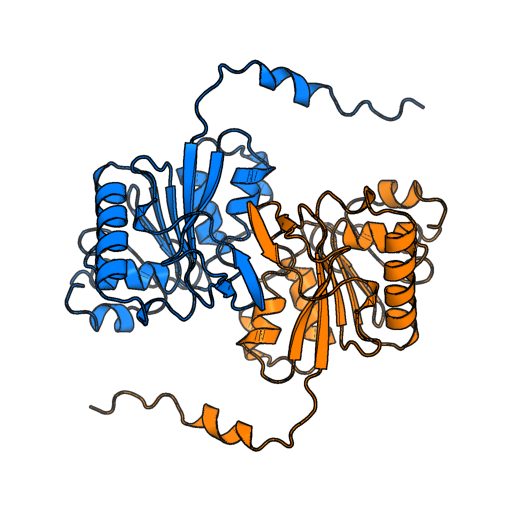28 -8.945 1 98.88 120 LEU B CA 1
ATOM 2542 C C . LEU B 1 120 ? -4.059 -16.109 -9.594 1 98.88 120 LEU B C 1
ATOM 2544 O O . LEU B 1 120 ? -4.051 -15.984 -10.828 1 98.88 120 LEU B O 1
ATOM 2548 N N . ALA B 1 121 ? -3.609 -15.188 -8.789 1 98.94 121 ALA B N 1
ATOM 2549 C CA . ALA B 1 121 ? -3.018 -13.953 -9.305 1 98.94 121 ALA B CA 1
ATOM 2550 C C . ALA B 1 121 ? -1.621 -13.734 -8.727 1 98.94 121 ALA B C 1
ATOM 2552 O O . ALA B 1 121 ? -1.379 -14.016 -7.551 1 98.94 121 ALA B O 1
ATOM 2553 N N . ALA B 1 122 ? -0.689 -13.297 -9.57 1 98.94 122 ALA B N 1
ATOM 2554 C CA . ALA B 1 122 ? 0.689 -13.07 -9.141 1 98.94 122 ALA B CA 1
ATOM 2555 C C . ALA B 1 122 ? 1.306 -11.891 -9.883 1 98.94 122 ALA B C 1
ATOM 2557 O O . ALA B 1 122 ? 1.14 -11.75 -11.094 1 98.94 122 ALA B O 1
ATOM 2558 N N . ILE B 1 123 ? 1.991 -11.07 -9.172 1 98.62 123 ILE B N 1
ATOM 2559 C CA . ILE B 1 123 ? 2.629 -9.883 -9.734 1 98.62 123 ILE B CA 1
ATOM 2560 C C . ILE B 1 123 ? 4.098 -9.836 -9.32 1 98.62 123 ILE B C 1
ATOM 2562 O O . ILE B 1 123 ? 4.449 -10.273 -8.219 1 98.62 123 ILE B O 1
ATOM 2566 N N . CYS B 1 124 ? 4.98 -9.25 -10.219 1 97.75 124 CYS B N 1
ATOM 2567 C CA . CYS B 1 124 ? 6.391 -9.078 -9.891 1 97.75 124 CYS B CA 1
ATOM 2568 C C . CYS B 1 124 ? 7.027 -10.414 -9.516 1 97.75 124 CYS B C 1
ATOM 2570 O O . CYS B 1 124 ? 6.934 -11.383 -10.273 1 97.75 124 CYS B O 1
ATOM 2572 N N . ASP B 1 125 ? 7.703 -10.516 -8.445 1 98.25 125 ASP B N 1
ATOM 2573 C CA . ASP B 1 125 ? 8.398 -11.758 -8.117 1 98.25 125 ASP B CA 1
ATOM 2574 C C . ASP B 1 125 ? 7.422 -12.82 -7.613 1 98.25 125 ASP B C 1
ATOM 2576 O O . ASP B 1 125 ? 7.77 -14 -7.527 1 98.25 125 ASP B O 1
ATOM 2580 N N . GLY B 1 126 ? 6.199 -12.461 -7.332 1 98.69 126 GLY B N 1
ATOM 2581 C CA . GLY B 1 126 ? 5.172 -13.477 -7.18 1 98.69 126 GLY B CA 1
ATOM 2582 C C . GLY B 1 126 ? 4.957 -14.297 -8.438 1 98.69 126 GLY B C 1
ATOM 2583 O O . GLY B 1 126 ? 4.777 -15.516 -8.359 1 98.69 126 GLY B O 1
ATOM 2584 N N . ALA B 1 127 ? 5 -13.609 -9.555 1 98.56 127 ALA B N 1
ATOM 2585 C CA . ALA B 1 127 ? 4.879 -14.305 -10.844 1 98.56 127 ALA B CA 1
ATOM 2586 C C . ALA B 1 127 ? 6.113 -15.156 -11.125 1 98.56 127 ALA B C 1
ATOM 2588 O O . ALA B 1 127 ? 6.004 -16.25 -11.688 1 98.56 127 ALA B O 1
ATOM 2589 N N . TRP B 1 128 ? 7.273 -14.633 -10.758 1 98.56 128 TRP B N 1
ATOM 2590 C CA . TRP B 1 128 ? 8.477 -15.453 -10.883 1 98.56 128 TRP B CA 1
ATOM 2591 C C . TRP B 1 128 ? 8.32 -16.766 -10.125 1 98.56 128 TRP B C 1
ATOM 2593 O O . TRP B 1 128 ? 8.703 -17.828 -10.617 1 98.56 128 TRP B O 1
ATOM 2603 N N . PHE B 1 129 ? 7.789 -16.703 -8.914 1 98.88 129 PHE B N 1
ATOM 2604 C CA . PHE B 1 129 ? 7.59 -17.891 -8.102 1 98.88 129 PHE B CA 1
ATOM 2605 C C . PHE B 1 129 ? 6.781 -18.938 -8.859 1 98.88 129 PHE B C 1
ATOM 2607 O O . PHE B 1 129 ? 7.125 -20.125 -8.852 1 98.88 129 PHE B O 1
ATOM 2614 N N . LEU B 1 130 ? 5.695 -18.5 -9.523 1 98.88 130 LEU B N 1
ATOM 2615 C CA . LEU B 1 130 ? 4.887 -19.438 -10.305 1 98.88 130 LEU B CA 1
ATOM 2616 C C . LEU B 1 130 ? 5.707 -20.062 -11.422 1 98.88 130 LEU B C 1
ATOM 2618 O O . LEU B 1 130 ? 5.637 -21.266 -11.656 1 98.88 130 LEU B O 1
ATOM 2622 N N . ALA B 1 131 ? 6.492 -19.234 -12.102 1 98.81 131 ALA B N 1
ATOM 2623 C CA . ALA B 1 131 ? 7.352 -19.734 -13.164 1 98.81 131 ALA B CA 1
ATOM 2624 C C . ALA B 1 131 ? 8.359 -20.75 -12.633 1 98.81 131 ALA B C 1
ATOM 2626 O O . ALA B 1 131 ? 8.516 -21.844 -13.195 1 98.81 131 ALA B O 1
ATOM 2627 N N . ALA B 1 132 ? 8.969 -20.438 -11.547 1 98.62 132 ALA B N 1
ATOM 2628 C CA . ALA B 1 132 ? 10.023 -21.25 -10.961 1 98.62 132 ALA B CA 1
ATOM 2629 C C . ALA B 1 132 ? 9.492 -22.594 -10.508 1 98.62 132 ALA B C 1
ATOM 2631 O O . ALA B 1 132 ? 10.258 -23.531 -10.273 1 98.62 132 ALA B O 1
ATOM 2632 N N . ASN B 1 133 ? 8.203 -22.672 -10.352 1 98.69 133 ASN B N 1
ATOM 2633 C CA . ASN B 1 133 ? 7.598 -23.922 -9.891 1 98.69 133 ASN B CA 1
ATOM 2634 C C . ASN B 1 133 ? 6.738 -24.562 -10.977 1 98.69 133 ASN B C 1
ATOM 2636 O O . ASN B 1 133 ? 5.891 -25.406 -10.688 1 98.69 133 ASN B O 1
ATOM 2640 N N . GLY B 1 134 ? 6.875 -24.141 -12.195 1 98.69 134 GLY B N 1
ATOM 2641 C CA . GLY B 1 134 ? 6.27 -24.781 -13.352 1 98.69 134 GLY B CA 1
ATOM 2642 C C . GLY B 1 134 ? 4.781 -24.516 -13.477 1 98.69 134 GLY B C 1
ATOM 2643 O O . GLY B 1 134 ? 4.066 -25.234 -14.172 1 98.69 134 GLY B O 1
ATOM 2644 N N . LEU B 1 135 ? 4.293 -23.469 -12.875 1 98.81 135 LEU B N 1
ATOM 2645 C CA . LEU B 1 135 ? 2.855 -23.234 -12.773 1 98.81 135 LEU B CA 1
ATOM 2646 C C . LEU B 1 135 ? 2.383 -22.281 -13.867 1 98.81 135 LEU B C 1
ATOM 2648 O O . LEU B 1 135 ? 1.19 -21.984 -13.969 1 98.81 135 LEU B O 1
ATOM 2652 N N . LEU B 1 136 ? 3.318 -21.859 -14.773 1 98.81 136 LEU B N 1
ATOM 2653 C CA . LEU B 1 136 ? 2.967 -20.969 -15.867 1 98.81 136 LEU B CA 1
ATOM 2654 C C . LEU B 1 136 ? 3.127 -21.672 -17.219 1 98.81 136 LEU B C 1
ATOM 2656 O O . LEU B 1 136 ? 3.043 -21.031 -18.266 1 98.81 136 LEU B O 1
ATOM 2660 N N . ASN B 1 137 ? 3.232 -22.969 -17.234 1 98.75 137 ASN B N 1
ATOM 2661 C CA . ASN B 1 137 ? 3.676 -23.688 -18.422 1 98.75 137 ASN B CA 1
ATOM 2662 C C . ASN B 1 137 ? 2.512 -23.984 -19.359 1 98.75 137 ASN B C 1
ATOM 2664 O O . ASN B 1 137 ? 2.715 -24.5 -20.469 1 98.75 137 ASN B O 1
ATOM 2668 N N . ASP B 1 138 ? 1.314 -23.609 -19.047 1 98.38 138 ASP B N 1
ATOM 2669 C CA . ASP B 1 138 ? 0.168 -23.984 -19.859 1 98.38 138 ASP B CA 1
ATOM 2670 C C . ASP B 1 138 ? -0.766 -22.797 -20.078 1 98.38 138 ASP B C 1
ATOM 2672 O O . ASP B 1 138 ? -1.92 -22.969 -20.469 1 98.38 138 ASP B O 1
ATOM 2676 N N . ARG B 1 139 ? -0.242 -21.625 -19.703 1 98.5 139 ARG B N 1
ATOM 2677 C CA . ARG B 1 139 ? -1.089 -20.438 -19.75 1 98.5 139 ARG B CA 1
ATOM 2678 C C . ARG B 1 139 ? -0.315 -19.234 -20.281 1 98.5 139 ARG B C 1
ATOM 2680 O O . ARG B 1 139 ? 0.882 -19.094 -20.031 1 98.5 139 ARG B O 1
ATOM 2687 N N . ARG B 1 140 ? -1.06 -18.328 -21.031 1 98.56 140 ARG B N 1
ATOM 2688 C CA . ARG B 1 140 ? -0.484 -17.016 -21.281 1 98.56 140 ARG B CA 1
ATOM 2689 C C . ARG B 1 140 ? -0.177 -16.297 -19.969 1 98.56 140 ARG B C 1
ATOM 2691 O O . ARG B 1 140 ? -0.952 -16.375 -19.016 1 98.56 140 ARG B O 1
ATOM 2698 N N . HIS B 1 141 ? 0.967 -15.625 -19.969 1 98.62 141 HIS B N 1
ATOM 2699 C CA . HIS B 1 141 ? 1.402 -14.969 -18.734 1 98.62 141 HIS B CA 1
ATOM 2700 C C . HIS B 1 141 ? 2.395 -13.852 -19.047 1 98.62 141 HIS B C 1
ATOM 2702 O O . HIS B 1 141 ? 2.807 -13.664 -20.188 1 98.62 141 HIS B O 1
ATOM 2708 N N . THR B 1 142 ? 2.656 -13.008 -18.078 1 98.62 142 THR B N 1
ATOM 2709 C CA . THR B 1 142 ? 3.689 -11.977 -18.109 1 98.62 142 THR B CA 1
ATOM 2710 C C . THR B 1 142 ? 4.391 -11.859 -16.766 1 98.62 142 THR B C 1
ATOM 2712 O O . THR B 1 142 ? 4.223 -12.719 -15.898 1 98.62 142 THR B O 1
ATOM 2715 N N . GLY B 1 143 ? 5.301 -10.969 -16.594 1 97.06 143 GLY B N 1
ATOM 2716 C CA . GLY B 1 143 ? 6.102 -10.711 -15.406 1 97.06 143 GLY B CA 1
ATOM 2717 C C . GLY B 1 143 ? 7.141 -9.625 -15.609 1 97.06 143 GLY B C 1
ATOM 2718 O O . GLY B 1 143 ? 7.012 -8.797 -16.516 1 97.06 143 GLY B O 1
ATOM 2719 N N . ASN B 1 144 ? 8.102 -9.633 -14.742 1 95.56 144 ASN B N 1
ATOM 2720 C CA . ASN B 1 144 ? 9.117 -8.586 -14.789 1 95.56 144 ASN B CA 1
ATOM 2721 C C . ASN B 1 144 ? 10.047 -8.766 -15.984 1 95.56 144 ASN B C 1
ATOM 2723 O O . ASN B 1 144 ? 10.258 -7.84 -16.766 1 95.56 144 ASN B O 1
ATOM 2727 N N . HIS B 1 145 ? 10.641 -9.969 -16.047 1 94.81 145 HIS B N 1
ATOM 2728 C CA . HIS B 1 145 ? 11.602 -10.273 -17.109 1 94.81 145 HIS B CA 1
ATOM 2729 C C . HIS B 1 145 ? 11.555 -11.75 -17.484 1 94.81 145 HIS B C 1
ATOM 2731 O O . HIS B 1 145 ? 11.711 -12.617 -16.625 1 94.81 145 HIS B O 1
ATOM 2737 N N . LEU B 1 146 ? 11.414 -11.961 -18.797 1 97.25 146 LEU B N 1
ATOM 2738 C CA . LEU B 1 146 ? 11.359 -13.328 -19.281 1 97.25 146 LEU B CA 1
ATOM 2739 C C . LEU B 1 146 ? 12.648 -14.078 -18.969 1 97.25 146 LEU B C 1
ATOM 2741 O O . LEU B 1 146 ? 12.617 -15.273 -18.672 1 97.25 146 LEU B O 1
ATOM 2745 N N . ASP B 1 147 ? 13.758 -13.422 -19 1 97.56 147 ASP B N 1
ATOM 2746 C CA . ASP B 1 147 ? 15.047 -14.062 -18.781 1 97.56 147 ASP B CA 1
ATOM 2747 C C . ASP B 1 147 ? 15.125 -14.695 -17.391 1 97.56 147 ASP B C 1
ATOM 2749 O O . ASP B 1 147 ? 15.742 -15.742 -17.219 1 97.56 147 ASP B O 1
ATOM 2753 N N . ALA B 1 148 ? 14.531 -14.062 -16.453 1 97.31 148 ALA B N 1
ATOM 2754 C CA . ALA B 1 148 ? 14.516 -14.617 -15.109 1 97.31 148 ALA B CA 1
ATOM 2755 C C . ALA B 1 148 ? 13.727 -15.922 -15.062 1 97.31 148 ALA B C 1
ATOM 2757 O O . ALA B 1 148 ? 14.055 -16.828 -14.289 1 97.31 148 ALA B O 1
ATOM 2758 N N . TYR B 1 149 ? 12.664 -16.016 -15.883 1 98.06 149 TYR B N 1
ATOM 2759 C CA . TYR B 1 149 ? 11.875 -17.234 -15.953 1 98.06 149 TYR B CA 1
ATOM 2760 C C . TYR B 1 149 ? 12.648 -18.344 -16.672 1 98.06 149 TYR B C 1
ATOM 2762 O O . TYR B 1 149 ? 12.688 -19.484 -16.203 1 98.06 149 TYR B O 1
ATOM 2770 N N . ARG B 1 150 ? 13.328 -17.984 -17.703 1 98 150 ARG B N 1
ATOM 2771 C CA . ARG B 1 150 ? 14.07 -18.938 -18.516 1 98 150 ARG B CA 1
ATOM 2772 C C . ARG B 1 150 ? 15.18 -19.594 -17.703 1 98 150 ARG B C 1
ATOM 2774 O O . ARG B 1 150 ? 15.594 -20.719 -18 1 98 150 ARG B O 1
ATOM 2781 N N . ALA B 1 151 ? 15.617 -18.906 -16.719 1 98.19 151 ALA B N 1
ATOM 2782 C CA . ALA B 1 151 ? 16.703 -19.406 -15.891 1 98.19 151 ALA B CA 1
ATOM 2783 C C . ALA B 1 151 ? 16.219 -20.5 -14.953 1 98.19 151 ALA B C 1
ATOM 2785 O O . ALA B 1 151 ? 17.016 -21.219 -14.344 1 98.19 151 ALA B O 1
ATOM 2786 N N . GLU B 1 152 ? 14.93 -20.656 -14.852 1 98.19 152 GLU B N 1
ATOM 2787 C CA . GLU B 1 152 ? 14.359 -21.656 -13.953 1 98.19 152 GLU B CA 1
ATOM 2788 C C . GLU B 1 152 ? 14.109 -22.969 -14.672 1 98.19 152 GLU B C 1
ATOM 2790 O O . GLU B 1 152 ? 13.477 -23 -15.727 1 98.19 152 GLU B O 1
ATOM 2795 N N . ALA B 1 153 ? 14.516 -24.094 -14.078 1 98.25 153 ALA B N 1
ATOM 2796 C CA . ALA B 1 153 ? 14.461 -25.422 -14.695 1 98.25 153 ALA B CA 1
ATOM 2797 C C . ALA B 1 153 ? 13.016 -25.844 -14.945 1 98.25 153 ALA B C 1
ATOM 2799 O O . ALA B 1 153 ? 12.727 -26.531 -15.93 1 98.25 153 ALA B O 1
ATOM 2800 N N . ALA B 1 154 ? 12.117 -25.422 -14.117 1 98.44 154 ALA B N 1
ATOM 2801 C CA . ALA B 1 154 ? 10.742 -25.906 -14.18 1 98.44 154 ALA B CA 1
ATOM 2802 C C . ALA B 1 154 ? 9.922 -25.094 -15.18 1 98.44 154 ALA B C 1
ATOM 2804 O O . ALA B 1 154 ? 8.773 -25.422 -15.461 1 98.44 154 ALA B O 1
ATOM 2805 N N . TYR B 1 155 ? 10.484 -24.031 -15.711 1 98.75 155 TYR B N 1
ATOM 2806 C CA . TYR B 1 155 ? 9.773 -23.156 -16.641 1 98.75 155 TYR B CA 1
ATOM 2807 C C . TYR B 1 155 ? 10.086 -23.547 -18.094 1 98.75 155 TYR B C 1
ATOM 2809 O O . TYR B 1 155 ? 11.25 -23.609 -18.484 1 98.75 155 TYR B O 1
ATOM 2817 N N . HIS B 1 156 ? 9 -23.719 -18.969 1 98.62 156 HIS B N 1
ATOM 2818 C CA . HIS B 1 156 ? 9.234 -24.125 -20.344 1 98.62 156 HIS B CA 1
ATOM 2819 C C . HIS B 1 156 ? 8.203 -23.5 -21.281 1 98.62 156 HIS B C 1
ATOM 2821 O O . HIS B 1 156 ? 7.852 -24.078 -22.312 1 98.62 156 HIS B O 1
ATOM 2827 N N . ASN B 1 157 ? 7.652 -22.359 -21 1 98.5 157 ASN B N 1
ATOM 2828 C CA . ASN B 1 157 ? 6.547 -21.766 -21.75 1 98.5 157 ASN B CA 1
ATOM 2829 C C . ASN B 1 157 ? 6.863 -20.344 -22.188 1 98.5 157 ASN B C 1
ATOM 2831 O O . ASN B 1 157 ? 6.02 -19.453 -22.078 1 98.5 157 ASN B O 1
ATOM 2835 N N . ALA B 1 158 ? 8.094 -20.078 -22.672 1 98.38 158 ALA B N 1
ATOM 2836 C CA . ALA B 1 158 ? 8.523 -18.766 -23.141 1 98.38 158 ALA B CA 1
ATOM 2837 C C . ALA B 1 158 ? 7.66 -18.297 -24.312 1 98.38 158 ALA B C 1
ATOM 2839 O O . ALA B 1 158 ? 7.434 -17.094 -24.5 1 98.38 158 ALA B O 1
ATOM 2840 N N . ALA B 1 159 ? 7.062 -19.172 -25.047 1 97.94 159 ALA B N 1
ATOM 2841 C CA . ALA B 1 159 ? 6.293 -18.875 -26.266 1 97.94 159 ALA B CA 1
ATOM 2842 C C . ALA B 1 159 ? 5.012 -18.109 -25.906 1 97.94 159 ALA B C 1
ATOM 2844 O O . ALA B 1 159 ? 4.504 -17.344 -26.719 1 97.94 159 ALA B O 1
ATOM 2845 N N . GLN B 1 160 ? 4.477 -18.312 -24.688 1 98.25 160 GLN B N 1
ATOM 2846 C CA . GLN B 1 160 ? 3.217 -17.688 -24.312 1 98.25 160 GLN B CA 1
ATOM 2847 C C . GLN B 1 160 ? 3.451 -16.516 -23.359 1 98.25 160 GLN B C 1
ATOM 2849 O O . GLN B 1 160 ? 2.5 -15.961 -22.797 1 98.25 160 GLN B O 1
ATOM 2854 N N . TYR B 1 161 ? 4.719 -16.156 -23.156 1 98.31 161 TYR B N 1
ATOM 2855 C CA . TYR B 1 161 ? 5.031 -14.953 -22.406 1 98.31 161 TYR B CA 1
ATOM 2856 C C . TYR B 1 161 ? 4.699 -13.703 -23.203 1 98.31 161 TYR B C 1
ATOM 2858 O O . TYR B 1 161 ? 5.133 -13.562 -24.359 1 98.31 161 TYR B O 1
ATOM 2866 N N . GLN B 1 162 ? 3.885 -12.859 -22.625 1 97.88 162 GLN B N 1
ATOM 2867 C CA . GLN B 1 162 ? 3.557 -11.578 -23.25 1 97.88 162 GLN B CA 1
ATOM 2868 C C . GLN B 1 162 ? 4.324 -10.438 -22.594 1 97.88 162 GLN B C 1
ATOM 2870 O O . GLN B 1 162 ? 4.027 -10.055 -21.453 1 97.88 162 GLN B O 1
ATOM 2875 N N . ASP B 1 163 ? 5.238 -9.867 -23.344 1 92.81 163 ASP B N 1
ATOM 2876 C CA . ASP B 1 163 ? 6.082 -8.797 -22.812 1 92.81 163 ASP B CA 1
ATOM 2877 C C . ASP B 1 163 ? 5.309 -7.488 -22.703 1 92.81 163 ASP B C 1
ATOM 2879 O O . ASP B 1 163 ? 5.082 -6.809 -23.703 1 92.81 163 ASP B O 1
ATOM 2883 N N . SER B 1 164 ? 4.766 -7.25 -21.578 1 85.38 164 SER B N 1
ATOM 2884 C CA . SER B 1 164 ? 4.039 -6.02 -21.281 1 85.38 164 SER B CA 1
ATOM 2885 C C . SER B 1 164 ? 4.531 -5.387 -19.984 1 85.38 164 SER B C 1
ATOM 2887 O O . SER B 1 164 ? 4.652 -6.066 -18.953 1 85.38 164 SER B O 1
ATOM 2889 N N . GLN B 1 165 ? 4.82 -4.129 -20.047 1 79.56 165 GLN B N 1
ATOM 2890 C CA . GLN B 1 165 ? 5.371 -3.49 -18.859 1 79.56 165 GLN B CA 1
ATOM 2891 C C . GLN B 1 165 ? 4.262 -2.896 -18 1 79.56 165 GLN B C 1
ATOM 2893 O O . GLN B 1 165 ? 4.398 -2.814 -16.766 1 79.56 165 GLN B O 1
ATOM 2898 N N . ARG B 1 166 ? 3.168 -2.531 -18.578 1 85.31 166 ARG B N 1
ATOM 2899 C CA . ARG B 1 166 ? 2.182 -1.802 -17.781 1 85.31 166 ARG B CA 1
ATOM 2900 C C . ARG B 1 166 ? 0.802 -2.441 -17.906 1 85.31 166 ARG B C 1
ATOM 2902 O O . ARG B 1 166 ? -0.21 -1.812 -17.594 1 85.31 166 ARG B O 1
ATOM 2909 N N . GLU B 1 167 ? 0.773 -3.699 -18.297 1 93.31 167 GLU B N 1
ATOM 2910 C CA . GLU B 1 167 ? -0.486 -4.43 -18.422 1 93.31 167 GLU B CA 1
ATOM 2911 C C . GLU B 1 167 ? -0.448 -5.727 -17.625 1 93.31 167 GLU B C 1
ATOM 2913 O O . GLU B 1 167 ? 0.629 -6.246 -17.312 1 93.31 167 GLU B O 1
ATOM 2918 N N . ALA B 1 168 ? -1.619 -6.176 -17.281 1 97.81 168 ALA B N 1
ATOM 2919 C CA . ALA B 1 168 ? -1.794 -7.512 -16.719 1 97.81 168 ALA B CA 1
ATOM 2920 C C . ALA B 1 168 ? -2.266 -8.5 -17.781 1 97.81 168 ALA B C 1
ATOM 2922 O O . ALA B 1 168 ? -2.947 -8.117 -18.734 1 97.81 168 ALA B O 1
ATOM 2923 N N . VAL B 1 169 ? -1.837 -9.703 -17.672 1 98.62 169 VAL B N 1
ATOM 2924 C CA . VAL B 1 169 ? -2.275 -10.758 -18.578 1 98.62 169 VAL B CA 1
ATOM 2925 C C . VAL B 1 169 ? -3.172 -11.742 -17.828 1 98.62 169 VAL B C 1
ATOM 2927 O O . VAL B 1 169 ? -2.789 -12.266 -16.781 1 98.62 169 VAL B O 1
ATOM 2930 N N . ARG B 1 170 ? -4.336 -11.922 -18.344 1 98.44 170 ARG B N 1
ATOM 2931 C CA . ARG B 1 170 ? -5.27 -12.898 -17.797 1 98.44 170 ARG B CA 1
ATOM 2932 C C . ARG B 1 170 ? -5.48 -14.055 -18.766 1 98.44 170 ARG B C 1
ATOM 2934 O O . ARG B 1 170 ? -5.707 -13.836 -19.969 1 98.44 170 ARG B O 1
ATOM 2941 N N . ASP B 1 171 ? -5.324 -15.211 -18.281 1 98.69 171 ASP B N 1
ATOM 2942 C CA . ASP B 1 171 ? -5.695 -16.438 -18.969 1 98.69 171 ASP B CA 1
ATOM 2943 C C . ASP B 1 171 ? -6.566 -17.328 -18.094 1 98.69 171 ASP B C 1
ATOM 2945 O O . ASP B 1 171 ? -6.055 -18.016 -17.203 1 98.69 171 ASP B O 1
ATOM 2949 N N . THR B 1 172 ? -7.906 -17.328 -18.344 1 97.88 172 THR B N 1
ATOM 2950 C CA . THR B 1 172 ? -8.891 -18.016 -17.516 1 97.88 172 THR B CA 1
ATOM 2951 C C . THR B 1 172 ? -8.836 -17.5 -16.078 1 97.88 172 THR B C 1
ATOM 2953 O O . THR B 1 172 ? -9.219 -16.359 -15.812 1 97.88 172 THR B O 1
ATOM 2956 N N . ASN B 1 173 ? -8.352 -18.375 -15.156 1 98.56 173 ASN B N 1
ATOM 2957 C CA . ASN B 1 173 ? -8.359 -18 -13.75 1 98.56 173 ASN B CA 1
ATOM 2958 C C . ASN B 1 173 ? -6.969 -17.594 -13.273 1 98.56 173 ASN B C 1
ATOM 2960 O O . ASN B 1 173 ? -6.727 -17.5 -12.062 1 98.56 173 ASN B O 1
ATOM 2964 N N . LEU B 1 174 ? -6.055 -17.344 -14.242 1 98.88 174 LEU B N 1
ATOM 2965 C CA . LEU B 1 174 ? -4.695 -16.906 -13.914 1 98.88 174 LEU B CA 1
ATOM 2966 C C . LEU B 1 174 ? -4.461 -15.469 -14.352 1 98.88 174 LEU B C 1
ATOM 2968 O O . LEU B 1 174 ? -4.73 -15.109 -15.5 1 98.88 174 LEU B O 1
ATOM 2972 N N . ILE B 1 175 ? -4.023 -14.617 -13.43 1 98.88 175 ILE B N 1
ATOM 2973 C CA . ILE B 1 175 ? -3.652 -13.242 -13.734 1 98.88 175 ILE B CA 1
ATOM 2974 C C . ILE B 1 175 ? -2.205 -12.992 -13.312 1 98.88 175 ILE B C 1
ATOM 2976 O O . ILE B 1 175 ? -1.817 -13.305 -12.188 1 98.88 175 ILE B O 1
ATOM 2980 N N . THR B 1 176 ? -1.369 -12.508 -14.227 1 98.81 176 THR B N 1
ATOM 2981 C CA . THR B 1 176 ? 0.021 -12.18 -13.938 1 98.81 176 THR B CA 1
ATOM 2982 C C . THR B 1 176 ? 0.347 -10.758 -14.383 1 98.81 176 THR B C 1
ATOM 2984 O O . THR B 1 176 ? -0.316 -10.219 -15.273 1 98.81 176 THR B O 1
ATOM 2987 N N . ALA B 1 177 ? 1.312 -10.133 -13.766 1 98.12 177 ALA B N 1
ATOM 2988 C CA . ALA B 1 177 ? 1.762 -8.789 -14.133 1 98.12 177 ALA B CA 1
ATOM 2989 C C . ALA B 1 177 ? 3.189 -8.539 -13.648 1 98.12 177 ALA B C 1
ATOM 2991 O O . ALA B 1 177 ? 3.699 -9.273 -12.797 1 98.12 177 ALA B O 1
ATOM 2992 N N . GLY B 1 178 ? 3.82 -7.578 -14.32 1 96.44 178 GLY B N 1
ATOM 2993 C CA . GLY B 1 178 ? 5.082 -7.055 -13.82 1 96.44 178 GLY B CA 1
ATOM 2994 C C . GLY B 1 178 ? 4.902 -5.961 -12.781 1 96.44 178 GLY B C 1
ATOM 2995 O O . GLY B 1 178 ? 3.791 -5.473 -12.57 1 96.44 178 GLY B O 1
ATOM 2996 N N . ALA B 1 179 ? 6.012 -5.562 -12.203 1 93.75 179 ALA B N 1
ATOM 2997 C CA . ALA B 1 179 ? 6.035 -4.672 -11.047 1 93.75 179 ALA B CA 1
ATOM 2998 C C . ALA B 1 179 ? 5.387 -3.33 -11.383 1 93.75 179 ALA B C 1
ATOM 3000 O O . ALA B 1 179 ? 4.789 -2.691 -10.508 1 93.75 179 ALA B O 1
ATOM 3001 N N . MET B 1 180 ? 5.398 -2.889 -12.578 1 92.25 180 MET B N 1
ATOM 3002 C CA . MET B 1 180 ? 4.934 -1.56 -12.961 1 92.25 180 MET B CA 1
ATOM 3003 C C . MET B 1 180 ? 3.453 -1.585 -13.328 1 92.25 180 MET B C 1
ATOM 3005 O O . MET B 1 180 ? 2.861 -0.541 -13.609 1 92.25 180 MET B O 1
ATOM 3009 N N . ALA B 1 181 ? 2.865 -2.725 -13.227 1 94.75 181 ALA B N 1
ATOM 3010 C CA . ALA B 1 181 ? 1.498 -2.875 -13.719 1 94.75 181 ALA B CA 1
ATOM 3011 C C . ALA B 1 181 ? 0.517 -3.053 -12.562 1 94.75 181 ALA B C 1
ATOM 3013 O O . ALA B 1 181 ? -0.542 -3.664 -12.727 1 94.75 181 ALA B O 1
ATOM 3014 N N . ALA B 1 182 ? 0.841 -2.514 -11.391 1 95.19 182 ALA B N 1
ATOM 3015 C CA . ALA B 1 182 ? 0.014 -2.703 -10.203 1 95.19 182 ALA B CA 1
ATOM 3016 C C . ALA B 1 182 ? -1.406 -2.195 -10.438 1 95.19 182 ALA B C 1
ATOM 3018 O O . ALA B 1 182 ? -2.377 -2.859 -10.062 1 95.19 182 ALA B O 1
ATOM 3019 N N . PRO B 1 183 ? -1.6 -1.031 -11.086 1 94.25 183 PRO B N 1
ATOM 3020 C CA . PRO B 1 183 ? -2.98 -0.602 -11.328 1 94.25 183 PRO B CA 1
ATOM 3021 C C . PRO B 1 183 ? -3.746 -1.562 -12.234 1 94.25 183 PRO B C 1
ATOM 3023 O O . PRO B 1 183 ? -4.883 -1.935 -11.922 1 94.25 183 PRO B O 1
ATOM 3026 N N . ALA B 1 184 ? -3.189 -2.006 -13.32 1 95.5 184 ALA B N 1
ATOM 3027 C CA . ALA B 1 184 ? -3.834 -2.943 -14.242 1 95.5 184 ALA B CA 1
ATOM 3028 C C . ALA B 1 184 ? -4.07 -4.293 -13.57 1 95.5 184 ALA B C 1
ATOM 3030 O O . ALA B 1 184 ? -5.121 -4.91 -13.758 1 95.5 184 ALA B O 1
ATOM 3031 N N . PHE B 1 185 ? -3.047 -4.711 -12.812 1 97.75 185 PHE B N 1
ATOM 3032 C CA . PHE B 1 185 ? -3.152 -5.953 -12.055 1 97.75 185 PHE B CA 1
ATOM 3033 C C . PHE B 1 185 ? -4.328 -5.902 -11.094 1 97.75 185 PHE B C 1
ATOM 3035 O O . PHE B 1 185 ? -5.141 -6.828 -11.047 1 97.75 185 PHE B O 1
ATOM 3042 N N . SER B 1 186 ? -4.434 -4.785 -10.383 1 97.62 186 SER B N 1
ATOM 3043 C CA . SER B 1 186 ? -5.496 -4.609 -9.406 1 97.62 186 SER B CA 1
ATOM 3044 C C . SER B 1 186 ? -6.871 -4.648 -10.062 1 97.62 186 SER B C 1
ATOM 3046 O O . SER B 1 186 ? -7.781 -5.328 -9.578 1 97.62 186 SER B O 1
ATOM 3048 N N . ARG B 1 187 ? -7.008 -3.979 -11.148 1 96.69 187 ARG B N 1
ATOM 3049 C CA . ARG B 1 187 ? -8.273 -3.965 -11.867 1 96.69 187 ARG B CA 1
ATOM 3050 C C . ARG B 1 187 ? -8.641 -5.363 -12.359 1 96.69 187 ARG B C 1
ATOM 3052 O O . ARG B 1 187 ? -9.781 -5.809 -12.18 1 96.69 187 ARG B O 1
ATOM 3059 N N . ALA B 1 188 ? -7.703 -6.074 -12.938 1 97.62 188 ALA B N 1
ATOM 3060 C CA . ALA B 1 188 ? -7.953 -7.41 -13.469 1 97.62 188 ALA B CA 1
ATOM 3061 C C . ALA B 1 188 ? -8.406 -8.367 -12.367 1 97.62 188 ALA B C 1
ATOM 3063 O O . ALA B 1 188 ? -9.336 -9.148 -12.562 1 97.62 188 ALA B O 1
ATOM 3064 N N . VAL B 1 189 ? -7.762 -8.266 -11.211 1 98.5 189 VAL B N 1
ATOM 3065 C CA . VAL B 1 189 ? -8.086 -9.133 -10.086 1 98.5 189 VAL B CA 1
ATOM 3066 C C . VAL B 1 189 ? -9.5 -8.844 -9.602 1 98.5 189 VAL B C 1
ATOM 3068 O O . VAL B 1 189 ? -10.312 -9.758 -9.438 1 98.5 189 VAL B O 1
ATOM 3071 N N . LEU B 1 190 ? -9.805 -7.574 -9.406 1 98.12 190 LEU B N 1
ATOM 3072 C CA . LEU B 1 190 ? -11.109 -7.188 -8.867 1 98.12 190 LEU B CA 1
ATOM 3073 C C . LEU B 1 190 ? -12.227 -7.516 -9.859 1 98.12 190 LEU B C 1
ATOM 3075 O O . LEU B 1 190 ? -13.289 -7.992 -9.461 1 98.12 190 LEU B O 1
ATOM 3079 N N . GLU B 1 191 ? -11.977 -7.301 -11.117 1 97 191 GLU B N 1
ATOM 3080 C CA . GLU B 1 191 ? -12.969 -7.629 -12.141 1 97 191 GLU B CA 1
ATOM 3081 C C . GLU B 1 191 ? -13.211 -9.133 -12.211 1 97 191 GLU B C 1
ATOM 3083 O O . GLU B 1 191 ? -14.344 -9.578 -12.383 1 97 191 GLU B O 1
ATOM 3088 N N . ALA B 1 192 ? -12.172 -9.914 -12.055 1 97.94 192 ALA B N 1
ATOM 3089 C CA . ALA B 1 192 ? -12.266 -11.367 -12.18 1 97.94 192 ALA B CA 1
ATOM 3090 C C . ALA B 1 192 ? -13.117 -11.961 -11.07 1 97.94 192 ALA B C 1
ATOM 3092 O O . ALA B 1 192 ? -13.727 -13.016 -11.242 1 97.94 192 ALA B O 1
ATOM 3093 N N . LEU B 1 193 ? -13.148 -11.328 -9.883 1 97 193 LEU B N 1
ATOM 3094 C CA . LEU B 1 193 ? -13.961 -11.82 -8.773 1 97 193 LEU B CA 1
ATOM 3095 C C . LEU B 1 193 ? -15.445 -11.703 -9.094 1 97 193 LEU B C 1
ATOM 3097 O O . LEU B 1 193 ? -16.266 -12.453 -8.547 1 97 193 LEU B O 1
ATOM 3101 N N . GLY B 1 194 ? -15.914 -10.711 -9.914 1 92.5 194 GLY B N 1
ATOM 3102 C CA . GLY B 1 194 ? -17.203 -10.719 -10.594 1 92.5 194 GLY B CA 1
ATOM 3103 C C . GLY B 1 194 ? -18.297 -10.047 -9.797 1 92.5 194 GLY B C 1
ATOM 3104 O O . GLY B 1 194 ? -19.422 -9.922 -10.281 1 92.5 194 GLY B O 1
ATOM 3105 N N . ASP B 1 195 ? -18.031 -9.664 -8.547 1 93.62 195 ASP B N 1
ATOM 3106 C CA . ASP B 1 195 ? -19.125 -9.102 -7.75 1 93.62 195 ASP B CA 1
ATOM 3107 C C . ASP B 1 195 ? -18.703 -7.777 -7.109 1 93.62 195 ASP B C 1
ATOM 3109 O O . ASP B 1 195 ? -19.312 -7.348 -6.121 1 93.62 195 ASP B O 1
ATOM 3113 N N . ILE B 1 196 ? -17.672 -7.164 -7.668 1 95.25 196 ILE B N 1
ATOM 3114 C CA . ILE B 1 196 ? -17.281 -5.832 -7.215 1 95.25 196 ILE B CA 1
ATOM 3115 C C . ILE B 1 196 ? -18.141 -4.781 -7.914 1 95.25 196 ILE B C 1
ATOM 3117 O O . ILE B 1 196 ? -18.219 -4.754 -9.141 1 95.25 196 ILE B O 1
ATOM 3121 N N . PRO B 1 197 ? -18.719 -3.889 -7.172 1 93.38 197 PRO B N 1
ATOM 3122 C CA . PRO B 1 197 ? -19.562 -2.859 -7.793 1 93.38 197 PRO B CA 1
ATOM 3123 C C . PRO B 1 197 ? -18.781 -1.978 -8.766 1 93.38 197 PRO B C 1
ATOM 3125 O O . PRO B 1 197 ? -17.641 -1.606 -8.492 1 93.38 197 PRO B O 1
ATOM 3128 N N . ALA B 1 198 ? -19.453 -1.609 -9.844 1 91.38 198 ALA B N 1
ATOM 3129 C CA . ALA B 1 198 ? -18.828 -0.813 -10.898 1 91.38 198 ALA B CA 1
ATOM 3130 C C . ALA B 1 198 ? -18.391 0.547 -10.367 1 91.38 198 ALA B C 1
ATOM 3132 O O . ALA B 1 198 ? -17.375 1.086 -10.805 1 91.38 198 ALA B O 1
ATOM 3133 N N . GLU B 1 199 ? -19.094 1.045 -9.469 1 90.62 199 GLU B N 1
ATOM 3134 C CA . GLU B 1 199 ? -18.781 2.357 -8.906 1 90.62 199 GLU B CA 1
ATOM 3135 C C . GLU B 1 199 ? -17.469 2.326 -8.133 1 90.62 199 GLU B C 1
ATOM 3137 O O . GLU B 1 199 ? -16.734 3.318 -8.102 1 90.62 199 GLU B O 1
ATOM 3142 N N . VAL B 1 200 ? -17.172 1.152 -7.551 1 90.56 200 VAL B N 1
ATOM 3143 C CA . VAL B 1 200 ? -15.93 0.994 -6.805 1 90.56 200 VAL B CA 1
ATOM 3144 C C . VAL B 1 200 ? -14.766 0.845 -7.777 1 90.56 200 VAL B C 1
ATOM 3146 O O . VAL B 1 200 ? -13.719 1.479 -7.602 1 90.56 200 VAL B O 1
ATOM 3149 N N . LEU B 1 201 ? -15.031 0.132 -8.805 1 91.88 201 LEU B N 1
ATOM 3150 C CA . LEU B 1 201 ? -14 -0.084 -9.812 1 91.88 201 LEU B CA 1
ATOM 3151 C C . LEU B 1 201 ? -13.648 1.22 -10.523 1 91.88 201 LEU B C 1
ATOM 3153 O O . LEU B 1 201 ? -12.5 1.424 -10.922 1 91.88 201 LEU B O 1
ATOM 3157 N N . ALA B 1 202 ? -14.562 2.129 -10.586 1 88.69 202 ALA B N 1
ATOM 3158 C CA . ALA B 1 202 ? -14.383 3.395 -11.289 1 88.69 202 ALA B CA 1
ATOM 3159 C C . ALA B 1 202 ? -13.422 4.309 -10.539 1 88.69 202 ALA B C 1
ATOM 3161 O O . ALA B 1 202 ? -12.852 5.238 -11.117 1 88.69 202 ALA B O 1
ATOM 3162 N N . TYR B 1 203 ? -13.18 4.023 -9.273 1 83.62 203 TYR B N 1
ATOM 3163 C CA . TYR B 1 203 ? -12.312 4.855 -8.453 1 83.62 203 TYR B CA 1
ATOM 3164 C C . TYR B 1 203 ? -10.844 4.477 -8.656 1 83.62 203 TYR B C 1
ATOM 3166 O O . TYR B 1 203 ? -9.945 5.23 -8.281 1 83.62 203 TYR B O 1
ATOM 3174 N N . LEU B 1 204 ? -10.633 3.309 -9.219 1 85.75 204 LEU B N 1
ATOM 3175 C CA . LEU B 1 204 ? -9.258 2.875 -9.453 1 85.75 204 LEU B CA 1
ATOM 3176 C C . LEU B 1 204 ? -8.586 3.742 -10.516 1 85.75 204 LEU B C 1
ATOM 3178 O O . LEU B 1 204 ? -9.242 4.211 -11.445 1 85.75 204 LEU B O 1
ATOM 3182 N N . PRO B 1 205 ? -7.324 4.035 -10.258 1 79.69 205 PRO B N 1
ATOM 3183 C CA . PRO B 1 205 ? -6.621 4.793 -11.297 1 79.69 205 PRO B CA 1
ATOM 3184 C C . PRO B 1 205 ? -6.629 4.086 -12.648 1 79.69 205 PRO B C 1
ATOM 3186 O O . PRO B 1 205 ? -6.73 2.855 -12.711 1 79.69 205 PRO B O 1
ATOM 3189 N N . ALA B 1 206 ? -6.641 4.949 -13.656 1 68.06 206 ALA B N 1
ATOM 3190 C CA . ALA B 1 206 ? -6.578 4.395 -15 1 68.06 206 ALA B CA 1
ATOM 3191 C C . ALA B 1 206 ? -5.246 3.691 -15.242 1 68.06 206 ALA B C 1
ATOM 3193 O O . ALA B 1 206 ? -4.207 4.137 -14.75 1 68.06 206 ALA B O 1
ATOM 3194 N N . ALA B 1 207 ? -5.355 2.518 -15.844 1 60.56 207 ALA B N 1
ATOM 3195 C CA . ALA B 1 207 ? -4.156 1.763 -16.188 1 60.56 207 ALA B CA 1
ATOM 3196 C C . ALA B 1 207 ? -3.375 2.461 -17.297 1 60.56 207 ALA B C 1
ATOM 3198 O O . ALA B 1 207 ? -3.957 3.152 -18.141 1 60.56 207 ALA B O 1
#

Nearest PDB structures (foldseek):
  4y1e-assembly1_B  TM=8.185E-01  e=1.024E-10  Staphylococcus aureus subsp. aureus Mu50
  4y1g-assembly1_A  TM=8.398E-01  e=5.858E-10  Staphylococcus aureus subsp. aureus Mu50
  4y1r-assembly1_A  TM=8.249E-01  e=6.235E-10  Staphylococcus aureus subsp. aureus Mu50
  4y1f-assembly1_B  TM=8.168E-01  e=1.401E-09  Staphylococcus aureus subsp. aureus Mu50
  3ewn-assembly1_A  TM=6.938E-01  e=1.090E-10  Pseudomonas syringae pv. tomato

Sequence (414 aa):
QKLAQHPPIIR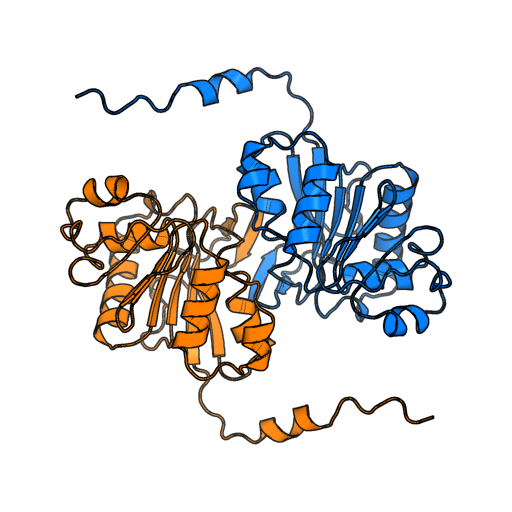AFQTLKECAMKNITIVIPDRFADWEYSLIAPVLHSFTTNYRVRYAAADLNHKTSMGALRVIPDLNFADIPAENAALILIGGQDWRELNPADRATLAAHCERQKTDGNLLAAICDGAWFLAANGLLNDRRHTGNHLDAYRAEAAYHNAAQYQDSQREAVRDTNLITAGAMAAPAFSRAVLEALGDIPAEVLAYLPAAQKLAQHPPIIRAFQTLKECAMKNITIVIPDRFADWEYSLIAPVLHSFTTNYRVRYAAADLNHKTSMGALRVIPDLNFADIPAENAALILIGGQDWRELNPADRATLAAHCERQKTDGNLLAAICDGAWFLAANGLLNDRRHTGNHLDAYRAEAAYHNAAQYQDSQREAVRDTNLITAGAMAAPAFSRAVLEALGDIPAEVLAYLPAA

Secondary structure (DSSP, 8-state):
-------THHHHGGGS-----EEEEEE--TTB-TTTTTTTHHHHHHS-SSEEEEEEESSSSPEEPTT--EE--SEEGGG--S--SEEEE--BS-GGG--HHHHHHHHHHHHHHHHTT-EEEEETHHHHHHHHTTTTTTS-B--S-HHHHHTSTT---GGGB---SS-EEEETTEEEE-GGGHHHHHHHHHHHHS-S-HHHHTTSPP-/-------THHHHGGGS-----EEEEEE--TTB-GGGTTTTHHHHHHS-SSEEEEEEESSSSPEEPTT--EE--SEEGGG--S--SEEEE--BS-GGG--HHHHHHHHHHHHHHHHTT-EEEEETHHHHHHHHTTTTTTS-B--S-HHHHHTSTT---GGGB---SS-EEEETTEEEE-GGGHHHHHHHHHHHHS-S-HHHHTTSPP-

InterPro domains:
  IPR002818 DJ-1/PfpI [PF01965] (22-191)
  IPR029062 Class I glutamine amidotransferase-like [G3DSA:3.40.50.880] (19-203)
  IPR029062 Class I glutamine amidotransferase-like [SSF52317] (21-194)
  IPR052158 Isonitrile Hydratase and Quaternary Amine Regulator [PTHR43130] (23-182)

Organism: Cardiobacterium hominis (strain ATCC 15826 / DSM 8339 / NCTC 10426 / 6573) (NCBI:txid638300)

Solvent-accessible surface area (backbone atoms only — not comparable to full-atom values): 21606 Å² total; per-residue (Å²): 138,82,76,77,70,73,69,68,69,74,61,62,67,65,70,55,70,85,67,78,58,38,34,31,40,36,37,47,46,48,31,15,44,48,54,57,45,26,69,41,34,26,46,42,46,62,70,41,86,56,41,42,61,43,36,26,17,87,44,66,61,67,29,42,32,32,38,57,48,36,31,47,38,74,25,32,52,89,62,58,66,90,73,36,58,28,44,36,29,40,21,47,75,34,68,89,68,56,50,70,67,56,46,52,54,45,49,51,52,51,49,50,32,50,73,72,60,26,33,31,33,20,25,19,44,25,24,46,50,36,24,53,66,39,71,42,54,86,44,54,30,34,28,70,54,69,67,67,36,65,72,23,89,50,33,79,36,72,87,41,50,48,95,38,63,55,40,46,33,73,39,94,42,36,38,19,7,10,69,70,4,32,56,26,36,33,50,52,54,50,58,70,72,69,77,65,56,66,74,62,59,67,68,51,69,83,102,135,84,73,78,67,72,70,68,72,72,64,62,65,66,69,55,71,85,66,78,59,38,34,32,40,36,38,46,47,48,32,14,46,49,52,57,47,24,69,42,33,26,46,41,46,63,71,41,85,55,43,44,61,43,36,27,17,87,44,66,61,66,28,41,30,33,38,55,48,36,30,49,40,74,25,33,55,89,62,58,66,89,73,38,57,29,43,34,28,40,21,46,75,36,66,89,67,57,52,70,67,57,44,51,54,45,49,51,52,53,48,50,34,50,72,72,61,25,32,31,34,19,26,20,44,24,24,46,51,36,24,52,68,37,70,41,55,85,42,54,32,34,29,70,52,69,67,69,36,65,70,24,88,50,32,80,34,73,87,42,50,48,95,38,63,54,40,46,32,72,40,93,42,35,38,20,8,9,68,70,4,32,56,28,35,34,50,53,54,50,58,70,71,69,76,63,56,66,75,61,60,66,67,51,69,84,103

pLDDT: mean 90.41, std 19.21, range [21.12, 98.94]

Foldseek 3Di:
DPPDDPDPVVVPVVVPDPQAAAEEEEEAEAQFEPLQCVLAVCLRPPVDDRHDYFYEYCDQAWHQHVVGDTHGGPYYLQRPDLGHLEYEYTDGDCLVVDDPVSLVSNQVSQQSCVVVQHAYEYEEVRVLSCLLSLNCQPWQFEEADVVSSVVHPSHDRSVRYDDDQQAWDDDRRYIYYYPNNSLNSSLVVQVNSPPRDPVSSVPGDDD/DDPPDPPPVVVPVVVPDPQAAAEEEEEAEAQFEPLQCVLAVCLRPPVDDRHDYFYEYCDQAWHQHVVGDTHGGPYYLQRPDLGHLEYEYTDGDCLVVDDPVSLVSNQVSQQSCVVVQHAYEYEEVRVLSCLLSLNCQPWQFEEADVVSSVVHPSHDRSVRYDDDQQAWDDDRRYIYYYPNNSLNSSLVVQVNSPPRDPVSSVPGDDD

Radius of gyration: 21.93 Å; Cα contacts (8 Å, |Δi|>4): 908; chains: 2; bounding box: 64×58×50 Å